Protein AF-A0A812YMG4-F1 (afdb_monomer_lite)

Radius of gyration: 31.67 Å; chains: 1; bounding box: 87×80×81 Å

Structure (mmCIF, N/CA/C/O backbone):
data_AF-A0A812YMG4-F1
#
_entry.id   AF-A0A812YMG4-F1
#
loop_
_atom_site.group_PDB
_atom_site.id
_atom_site.type_symbol
_atom_site.label_atom_id
_atom_site.label_alt_id
_atom_site.label_comp_id
_atom_site.label_asym_id
_atom_site.label_entity_id
_atom_site.label_seq_id
_atom_site.pdbx_PDB_ins_code
_atom_site.Cartn_x
_atom_site.Cartn_y
_atom_site.Cartn_z
_atom_site.occupancy
_atom_site.B_iso_or_equiv
_atom_site.auth_seq_id
_atom_site.auth_comp_id
_atom_site.auth_asym_id
_atom_site.auth_atom_id
_atom_site.pdbx_PDB_model_num
ATOM 1 N N . MET A 1 1 ? -17.539 -43.575 13.247 1.00 43.31 1 MET A N 1
ATOM 2 C CA . MET A 1 1 ? -16.954 -42.364 13.852 1.00 43.31 1 MET A CA 1
ATOM 3 C C . MET A 1 1 ? -16.572 -41.463 12.702 1.00 43.31 1 MET A C 1
ATOM 5 O O . MET A 1 1 ? -15.662 -41.821 11.966 1.00 43.31 1 MET A O 1
ATOM 9 N N . GLU A 1 2 ? -17.317 -40.384 12.473 1.00 32.97 2 GLU A N 1
ATOM 10 C CA . GLU A 1 2 ? -16.839 -39.338 11.567 1.00 32.97 2 GLU A CA 1
ATOM 11 C C . GLU A 1 2 ? -15.569 -38.725 12.171 1.00 32.97 2 GLU A C 1
ATOM 13 O O . GLU A 1 2 ? -15.522 -38.532 13.392 1.00 32.97 2 GLU A O 1
ATOM 18 N N . PRO A 1 3 ? -14.520 -38.470 11.374 1.00 40.66 3 PRO A N 1
ATOM 19 C CA . PRO A 1 3 ? -13.340 -37.787 11.872 1.00 40.66 3 PRO A CA 1
ATOM 20 C C . PRO A 1 3 ? -13.770 -36.413 12.392 1.00 40.66 3 PRO A C 1
ATOM 22 O O . PRO A 1 3 ? -14.358 -35.622 11.655 1.00 40.66 3 PRO A O 1
ATOM 25 N N . LEU A 1 4 ? -13.495 -36.149 13.672 1.00 36.66 4 LEU A N 1
ATOM 26 C CA . LEU A 1 4 ? -13.589 -34.818 14.263 1.00 36.66 4 LEU A CA 1
ATOM 27 C C . LEU A 1 4 ? -12.786 -33.872 13.366 1.00 36.66 4 LEU A C 1
ATOM 29 O O . LEU A 1 4 ? -11.556 -33.921 13.368 1.00 36.66 4 LEU A O 1
ATOM 33 N N . LYS A 1 5 ? -13.480 -33.057 12.559 1.00 42.69 5 LYS A N 1
ATOM 34 C CA . LYS A 1 5 ? -12.859 -31.946 11.836 1.00 42.69 5 LYS A CA 1
ATOM 35 C C . LYS A 1 5 ? -12.073 -31.158 12.878 1.00 42.69 5 LYS A C 1
ATOM 37 O O . LYS A 1 5 ? -12.662 -30.678 13.847 1.00 42.69 5 LYS A O 1
ATOM 42 N N . ALA A 1 6 ? -10.756 -31.072 12.698 1.00 49.81 6 ALA A N 1
ATOM 43 C CA . ALA A 1 6 ? -9.948 -30.133 13.459 1.00 49.81 6 ALA A CA 1
ATOM 44 C C . ALA A 1 6 ? -10.646 -28.761 13.392 1.00 49.81 6 ALA A C 1
ATOM 46 O O . ALA A 1 6 ? -11.217 -28.448 12.341 1.00 49.81 6 ALA A O 1
ATOM 47 N N . PRO A 1 7 ? -10.684 -27.986 14.489 1.00 59.44 7 PRO A N 1
ATOM 48 C CA . PRO A 1 7 ? -11.342 -26.687 14.507 1.00 59.44 7 PRO A CA 1
ATOM 49 C C . PRO A 1 7 ? -10.620 -25.756 13.529 1.00 59.44 7 PRO A C 1
ATOM 51 O O . PRO A 1 7 ? -9.631 -25.115 13.869 1.00 59.44 7 PRO A O 1
ATOM 54 N N . GLY A 1 8 ? -11.078 -25.764 12.280 1.00 73.38 8 GLY A N 1
ATOM 55 C CA . GLY A 1 8 ? -10.562 -24.922 11.219 1.00 73.38 8 GLY A CA 1
ATOM 56 C C . GLY A 1 8 ? -10.959 -23.476 11.465 1.00 73.38 8 GLY A C 1
ATOM 57 O O . GLY A 1 8 ? -11.984 -23.194 12.093 1.00 73.38 8 GLY A O 1
ATOM 58 N N . PHE A 1 9 ? -10.138 -22.568 10.953 1.00 83.31 9 PHE A N 1
ATOM 59 C CA . PHE A 1 9 ? -10.504 -21.167 10.831 1.00 83.31 9 PHE A CA 1
ATOM 60 C C . PHE A 1 9 ? -11.803 -21.065 10.012 1.00 83.31 9 PHE A C 1
ATOM 62 O O . PHE A 1 9 ? -11.942 -21.742 8.991 1.00 83.31 9 PHE A O 1
ATOM 69 N N . SER A 1 10 ? -12.781 -20.306 10.506 1.00 89.50 10 SER A N 1
ATOM 70 C CA . SER A 1 10 ? -14.144 -20.283 9.963 1.00 89.50 10 SER A CA 1
ATOM 71 C C . SER A 1 10 ? -14.532 -18.879 9.529 1.00 89.50 10 SER A C 1
ATOM 73 O O . SER A 1 10 ? -14.179 -17.904 10.188 1.00 89.50 10 SER A O 1
ATOM 75 N N . ASP A 1 11 ? -15.352 -18.787 8.486 1.00 89.38 11 ASP A N 1
ATOM 76 C CA . ASP A 1 11 ? -15.936 -17.526 8.016 1.00 89.38 11 ASP A CA 1
ATOM 77 C C . ASP A 1 11 ? -16.906 -16.895 9.044 1.00 89.38 11 ASP A C 1
ATOM 79 O O . ASP A 1 11 ? -17.278 -15.728 8.970 1.00 89.38 11 ASP A O 1
ATOM 83 N N . GLU A 1 12 ? -17.284 -17.667 10.067 1.00 94.56 12 GLU A N 1
ATOM 84 C CA . GLU A 1 12 ? -18.038 -17.205 11.239 1.00 94.56 12 GLU A CA 1
ATOM 85 C C . GLU A 1 12 ? -17.218 -16.314 12.185 1.00 94.56 12 GLU A C 1
ATOM 87 O O . GLU A 1 12 ? -17.774 -15.635 13.049 1.00 94.56 12 GLU A O 1
ATOM 92 N N . GLU A 1 13 ? -15.893 -16.307 12.052 1.00 96.00 13 GLU A N 1
ATOM 93 C CA . GLU A 1 13 ? -15.036 -15.384 12.786 1.00 96.00 13 GLU A CA 1
ATOM 94 C C . GLU A 1 13 ? -15.080 -13.993 12.175 1.00 96.00 13 GLU A C 1
ATOM 96 O O . GLU A 1 13 ? -15.196 -13.856 10.964 1.00 96.00 13 GLU A O 1
ATOM 101 N N . SER A 1 14 ? -14.961 -12.944 12.989 1.00 97.81 14 SER A N 1
ATOM 102 C CA . SER A 1 14 ? -14.997 -11.570 12.488 1.00 97.81 14 SER A CA 1
ATOM 103 C C . SER A 1 14 ? -13.631 -11.126 11.976 1.00 97.81 14 SER A C 1
ATOM 105 O O . SER A 1 14 ? -12.792 -10.704 12.769 1.00 97.81 14 SER A O 1
ATOM 107 N N . PHE A 1 15 ? -13.415 -11.170 10.661 1.00 97.94 15 PHE A N 1
ATOM 108 C CA . PHE A 1 15 ? -12.199 -10.670 10.029 1.00 97.94 15 PHE A CA 1
ATOM 109 C C . PHE A 1 15 ? -12.475 -9.897 8.738 1.00 97.94 15 PHE A C 1
ATOM 111 O O . PHE A 1 15 ? -13.497 -10.079 8.078 1.00 97.94 15 PHE A O 1
ATOM 118 N N . VAL A 1 16 ? -11.517 -9.050 8.373 1.00 98.06 16 VAL A N 1
ATOM 119 C CA . VAL A 1 16 ? -11.457 -8.380 7.071 1.00 98.06 16 VAL A CA 1
ATOM 120 C C . VAL A 1 16 ? -10.121 -8.654 6.398 1.00 98.06 16 VAL A C 1
ATOM 122 O O . VAL A 1 16 ? -9.099 -8.821 7.071 1.00 98.06 16 VAL A O 1
ATOM 125 N N . LEU A 1 17 ? -10.143 -8.688 5.069 1.00 97.75 17 LEU A N 1
ATOM 126 C CA . LEU A 1 17 ? -8.958 -8.696 4.222 1.00 97.75 17 LEU A CA 1
ATOM 127 C C . LEU A 1 17 ? -8.901 -7.369 3.477 1.00 97.75 17 LEU A C 1
ATOM 129 O O . LEU A 1 17 ? -9.859 -7.011 2.790 1.00 97.75 17 LEU A O 1
ATOM 133 N N . CYS A 1 18 ? -7.794 -6.654 3.619 1.00 97.19 18 CYS A N 1
ATOM 134 C CA . CYS A 1 18 ? -7.577 -5.356 2.995 1.00 97.19 18 CYS A CA 1
ATOM 135 C C . CYS A 1 18 ? -6.413 -5.414 2.009 1.00 97.19 18 CYS A C 1
ATOM 137 O O . CYS A 1 18 ? -5.458 -6.168 2.214 1.00 97.19 18 CYS A O 1
ATOM 139 N N . ASP A 1 19 ? -6.462 -4.583 0.974 1.00 95.12 19 ASP A N 1
ATOM 140 C CA . ASP A 1 19 ? -5.326 -4.403 0.074 1.00 95.12 19 ASP A CA 1
ATOM 141 C C . ASP A 1 19 ? -4.184 -3.683 0.804 1.00 95.12 19 ASP A C 1
ATOM 143 O O . ASP A 1 19 ? -4.359 -2.562 1.280 1.00 95.12 19 ASP A O 1
ATOM 147 N N . ALA A 1 20 ? -3.018 -4.325 0.917 1.00 94.38 20 ALA A N 1
ATOM 148 C CA . ALA A 1 20 ? -1.866 -3.725 1.590 1.00 94.38 20 ALA A CA 1
ATOM 149 C C . ALA A 1 20 ? -1.106 -2.737 0.696 1.00 94.38 20 ALA A C 1
ATOM 151 O O . ALA A 1 20 ? -0.298 -1.970 1.213 1.00 94.38 20 ALA A O 1
ATOM 152 N N . ALA A 1 21 ? -1.320 -2.788 -0.623 1.00 88.56 21 ALA A N 1
ATOM 153 C CA . ALA A 1 21 ? -0.631 -1.935 -1.588 1.00 88.56 21 ALA A CA 1
ATOM 154 C C . ALA A 1 21 ? -1.339 -0.589 -1.804 1.00 88.56 21 ALA A C 1
ATOM 156 O O . ALA A 1 21 ? -0.729 0.351 -2.304 1.00 88.56 21 ALA A O 1
ATOM 157 N N . THR A 1 22 ? -2.610 -0.481 -1.414 1.00 87.50 22 THR A N 1
ATOM 158 C CA . THR A 1 22 ? -3.416 0.721 -1.632 1.00 87.50 22 THR A CA 1
ATOM 159 C C . THR A 1 22 ? -3.525 1.554 -0.354 1.00 87.50 22 THR A C 1
ATOM 161 O O . THR A 1 22 ? -3.836 1.048 0.730 1.00 87.50 22 THR A O 1
ATOM 164 N N . LYS A 1 23 ? -3.296 2.868 -0.482 1.00 88.12 23 LYS A N 1
ATOM 165 C CA . LYS A 1 23 ? -3.401 3.827 0.626 1.00 88.12 23 LYS A CA 1
ATOM 166 C C . LYS A 1 23 ? -4.778 3.735 1.290 1.00 88.12 23 LYS A C 1
ATOM 168 O O . LYS A 1 23 ? -5.809 3.748 0.627 1.00 88.12 23 LYS A O 1
ATOM 173 N N . GLY A 1 24 ? -4.790 3.671 2.620 1.00 89.31 24 GLY A N 1
ATOM 174 C CA . GLY A 1 24 ? -6.024 3.572 3.407 1.00 89.31 24 GLY A CA 1
ATOM 175 C C . GLY A 1 24 ? -6.557 2.147 3.593 1.00 89.31 24 GLY A C 1
ATOM 176 O O . GLY A 1 24 ? -7.556 1.984 4.301 1.00 89.31 24 GLY A O 1
ATOM 177 N N . PHE A 1 25 ? -5.872 1.143 3.029 1.00 94.44 25 PHE A N 1
ATOM 178 C CA . PHE A 1 25 ? -6.142 -0.286 3.205 1.00 94.44 25 PHE A CA 1
ATOM 179 C C . PHE A 1 25 ? -7.610 -0.652 2.918 1.00 94.44 25 PHE A C 1
ATOM 181 O O . PHE A 1 25 ? -8.317 -1.116 3.825 1.00 94.44 25 PHE A O 1
ATOM 188 N N . PRO A 1 26 ? -8.104 -0.410 1.687 1.00 95.50 26 PRO A N 1
ATOM 189 C CA . PRO A 1 26 ? -9.497 -0.668 1.344 1.00 95.50 26 PRO A CA 1
ATOM 190 C C . PRO A 1 26 ? -9.846 -2.142 1.562 1.00 95.50 26 PRO A C 1
ATOM 192 O O . PRO A 1 26 ? -9.053 -3.043 1.266 1.00 95.50 26 PRO A O 1
ATOM 195 N N . ILE A 1 27 ? -11.038 -2.390 2.106 1.00 96.88 27 ILE A N 1
ATOM 196 C CA . ILE A 1 27 ? -11.524 -3.745 2.373 1.00 96.88 27 ILE A CA 1
ATOM 197 C C . ILE A 1 27 ? -11.847 -4.437 1.044 1.00 96.88 27 ILE A C 1
ATOM 199 O O . ILE A 1 27 ? -12.693 -3.991 0.271 1.00 96.88 27 ILE A O 1
ATOM 203 N N . LEU A 1 28 ? -11.214 -5.583 0.815 1.00 96.06 28 LEU A N 1
ATOM 204 C CA . LEU A 1 28 ? -11.480 -6.470 -0.317 1.00 96.06 28 LEU A CA 1
ATOM 205 C C . LEU A 1 28 ? -12.504 -7.550 0.045 1.00 96.06 28 LEU A C 1
ATOM 207 O O . LEU A 1 28 ? -13.292 -7.974 -0.800 1.00 96.06 28 LEU A O 1
ATOM 211 N N . HIS A 1 29 ? -12.499 -7.990 1.305 1.00 97.31 29 HIS A N 1
ATOM 212 C CA . HIS A 1 29 ? -13.400 -9.014 1.820 1.00 97.31 29 HIS A CA 1
ATOM 213 C C . HIS A 1 29 ? -13.721 -8.787 3.301 1.00 97.31 29 HIS A C 1
ATOM 215 O O . HIS A 1 29 ? -12.823 -8.497 4.091 1.00 97.31 29 HIS A O 1
ATOM 221 N N . ALA A 1 30 ? -14.985 -8.966 3.674 1.00 97.69 30 ALA A N 1
ATOM 222 C CA . ALA A 1 30 ? -15.487 -8.947 5.039 1.00 97.69 30 ALA A CA 1
ATOM 223 C C . ALA A 1 30 ? -16.211 -10.269 5.330 1.00 97.69 30 ALA A C 1
ATOM 225 O O . ALA A 1 30 ? -17.225 -10.595 4.707 1.00 97.69 30 ALA A O 1
ATOM 226 N N . SER A 1 31 ? -15.699 -11.021 6.300 1.00 97.75 31 SER A N 1
ATOM 227 C CA . SER A 1 31 ? -16.247 -12.330 6.649 1.00 97.75 31 SER A CA 1
ATOM 228 C C . SER A 1 31 ? -17.694 -12.247 7.139 1.00 97.75 31 SER A C 1
ATOM 230 O O . SER A 1 31 ? -18.163 -11.195 7.594 1.00 97.75 31 SER A O 1
ATOM 232 N N . LEU A 1 32 ? -18.408 -13.373 7.142 1.00 97.56 32 LEU A N 1
ATOM 233 C CA . LEU A 1 32 ? -19.757 -13.429 7.721 1.00 97.56 32 LEU A CA 1
ATOM 234 C C . LEU A 1 32 ? -19.764 -13.034 9.203 1.00 97.56 32 LEU A C 1
ATOM 236 O O . LEU A 1 32 ? -20.692 -12.364 9.662 1.00 97.56 32 LEU A O 1
ATOM 240 N N . GLY A 1 33 ? -18.728 -13.409 9.955 1.00 98.06 33 GLY A N 1
ATOM 241 C CA . GLY A 1 33 ? -18.558 -12.982 11.340 1.00 98.06 33 GLY A CA 1
ATOM 242 C C . GLY A 1 33 ? -18.432 -11.464 11.481 1.00 98.06 33 GLY A C 1
ATOM 243 O O . GLY A 1 33 ? -19.020 -10.891 12.400 1.00 98.06 33 GLY A O 1
ATOM 244 N N . PHE A 1 34 ? -17.728 -10.799 10.558 1.00 98.25 34 PHE A N 1
ATOM 245 C CA . PHE A 1 34 ? -17.587 -9.342 10.561 1.00 98.25 34 PHE A CA 1
ATOM 246 C C . PHE A 1 34 ? -18.927 -8.681 10.255 1.00 98.25 34 PHE A C 1
ATOM 248 O O . PHE A 1 34 ? -19.371 -7.803 10.994 1.00 98.25 34 PHE A O 1
ATOM 255 N N . GLN A 1 35 ? -19.625 -9.162 9.228 1.00 98.06 35 GLN A N 1
ATOM 256 C CA . GLN A 1 35 ? -20.946 -8.656 8.862 1.00 98.06 35 GLN A CA 1
ATOM 257 C C . GLN A 1 35 ? -21.948 -8.809 10.016 1.00 98.06 35 GLN A C 1
ATOM 259 O O . GLN A 1 35 ? -22.690 -7.881 10.320 1.00 98.06 35 GLN A O 1
ATOM 264 N N . LYS A 1 36 ? -21.930 -9.938 10.738 1.00 98.19 36 LYS A N 1
ATOM 265 C CA . LYS A 1 36 ? -22.765 -10.145 11.937 1.00 98.19 36 LYS A CA 1
ATOM 266 C C . LYS A 1 36 ? -22.356 -9.244 13.102 1.00 98.19 36 LYS A C 1
ATOM 268 O O . LYS A 1 36 ? -23.221 -8.756 13.830 1.00 98.19 36 LYS A O 1
ATOM 273 N N . LEU A 1 37 ? -21.055 -9.039 13.310 1.00 97.81 37 LEU A N 1
ATOM 274 C CA . LEU A 1 37 ? -20.550 -8.198 14.391 1.00 97.81 37 LEU A CA 1
ATOM 275 C C . LEU A 1 37 ? -20.899 -6.724 14.154 1.00 97.81 37 LEU A C 1
ATOM 277 O O . LEU A 1 37 ? -21.402 -6.056 15.053 1.00 97.81 37 LEU A O 1
ATOM 281 N N . TYR A 1 38 ? -20.678 -6.210 12.953 1.00 97.62 38 TYR A N 1
ATOM 282 C CA . TYR A 1 38 ? -20.870 -4.791 12.676 1.00 97.62 38 TYR A CA 1
ATOM 283 C C . TYR A 1 38 ? -22.242 -4.450 12.113 1.00 97.62 38 TYR A C 1
ATOM 285 O O . TYR A 1 38 ? -22.699 -3.329 12.301 1.00 97.62 38 TYR A O 1
ATOM 293 N N . GLY A 1 39 ? -22.918 -5.394 11.467 1.00 97.75 39 GLY A N 1
ATOM 294 C CA . GLY A 1 39 ? -24.199 -5.172 10.803 1.00 97.75 39 GLY A CA 1
ATOM 295 C C . GLY A 1 39 ? -24.089 -4.453 9.456 1.00 97.75 39 GLY A C 1
ATOM 296 O O . GLY A 1 39 ? -25.092 -3.895 9.020 1.00 97.75 39 GLY A O 1
ATOM 297 N N . PHE A 1 40 ? -22.905 -4.428 8.835 1.00 97.44 40 PHE A N 1
ATOM 298 C CA . PHE A 1 40 ? -22.707 -3.984 7.448 1.00 97.44 40 PHE A CA 1
ATOM 299 C C . PHE A 1 40 ? -22.661 -5.199 6.523 1.00 97.44 40 PHE A C 1
ATOM 301 O O . PHE A 1 40 ? -22.135 -6.246 6.902 1.00 97.44 40 PHE A O 1
ATOM 308 N N . SER A 1 41 ? -23.206 -5.057 5.321 1.00 97.56 41 SER A N 1
ATOM 309 C CA . SER A 1 41 ? -23.091 -6.047 4.248 1.00 97.56 41 SER A CA 1
ATOM 310 C C . SER A 1 41 ? -21.693 -6.050 3.622 1.00 97.56 41 SER A C 1
ATOM 312 O O . SER A 1 41 ? -20.941 -5.079 3.729 1.00 97.56 41 SER A O 1
ATOM 314 N N . GLN A 1 42 ? -21.345 -7.137 2.926 1.00 95.94 42 GLN A N 1
ATOM 315 C CA . GLN A 1 42 ? -20.107 -7.223 2.144 1.00 95.94 42 GLN A CA 1
ATOM 316 C C . GLN A 1 42 ? -19.990 -6.067 1.137 1.00 95.94 42 GLN A C 1
ATOM 318 O O . GLN A 1 42 ? -18.901 -5.528 0.947 1.00 95.94 42 GLN A O 1
ATOM 323 N N . GLU A 1 43 ? -21.097 -5.684 0.500 1.00 95.69 43 GLU A N 1
ATOM 324 C CA . GLU A 1 43 ? -21.158 -4.618 -0.499 1.00 95.69 43 GLU A CA 1
ATOM 325 C C . GLU A 1 43 ? -20.895 -3.237 0.108 1.00 95.69 43 GLU A C 1
ATOM 327 O O . GLU A 1 43 ? -20.206 -2.430 -0.507 1.00 95.69 43 GLU A O 1
ATOM 332 N N . GLU A 1 44 ? -21.401 -2.971 1.315 1.00 96.12 44 GLU A N 1
ATOM 333 C CA . GLU A 1 44 ? -21.128 -1.725 2.046 1.00 96.12 44 GLU A CA 1
ATOM 334 C C . GLU A 1 44 ? -19.684 -1.652 2.551 1.00 96.12 44 GLU A C 1
ATOM 336 O O . GLU A 1 44 ? -19.126 -0.564 2.680 1.00 96.12 44 GLU A O 1
ATOM 341 N N . CYS A 1 45 ? -19.075 -2.800 2.857 1.00 96.75 45 CYS A N 1
ATOM 342 C CA . CYS A 1 45 ? -17.683 -2.856 3.285 1.00 96.75 45 CYS A CA 1
ATOM 343 C C . CYS A 1 45 ? -16.702 -2.720 2.121 1.00 96.75 45 CYS A C 1
ATOM 345 O O . CYS A 1 45 ? -15.625 -2.161 2.312 1.00 96.75 45 CYS A O 1
ATOM 347 N N . PHE A 1 46 ? -17.043 -3.247 0.944 1.00 94.94 46 PHE A N 1
ATOM 348 C CA . PHE A 1 46 ? -16.135 -3.309 -0.195 1.00 94.94 46 PHE A CA 1
ATOM 349 C C . PHE A 1 46 ? -15.597 -1.918 -0.569 1.00 94.94 46 PHE A C 1
ATOM 351 O O . PHE A 1 46 ? -16.357 -0.958 -0.672 1.00 94.94 46 PHE A O 1
ATOM 358 N N . ASP A 1 47 ? -14.279 -1.826 -0.764 1.00 92.44 47 ASP A N 1
ATOM 359 C CA . ASP A 1 47 ? -13.537 -0.605 -1.124 1.00 92.44 47 ASP A CA 1
ATOM 360 C C . ASP A 1 47 ? -13.567 0.524 -0.073 1.00 92.44 47 ASP A C 1
ATOM 362 O O . ASP A 1 47 ? -12.991 1.594 -0.251 1.00 92.44 47 ASP A O 1
ATOM 366 N N . SER A 1 48 ? -14.196 0.285 1.079 1.00 94.62 48 SER A N 1
ATOM 367 C CA . SER A 1 48 ? -14.187 1.230 2.190 1.00 94.62 48 SER A CA 1
ATOM 368 C C . SER A 1 48 ? -12.969 1.013 3.085 1.00 94.62 48 SER A C 1
ATOM 370 O O . SER A 1 48 ? -12.541 -0.117 3.327 1.00 94.62 48 SER A O 1
ATOM 372 N N . SER A 1 49 ? -12.437 2.096 3.656 1.00 94.25 49 SER A N 1
ATOM 373 C CA . SER A 1 49 ? -11.465 1.988 4.748 1.00 94.25 49 SER A CA 1
ATOM 374 C C . SER A 1 49 ? -12.173 1.562 6.036 1.00 94.25 49 SER A C 1
ATOM 376 O O . SER A 1 49 ? -13.151 2.189 6.456 1.00 94.25 49 SER A O 1
ATOM 378 N N . CYS A 1 50 ? -11.659 0.524 6.706 1.00 92.50 50 CYS A N 1
ATOM 379 C CA . CYS A 1 50 ? -12.246 0.017 7.950 1.00 92.50 50 CYS A CA 1
ATOM 380 C C . CYS A 1 50 ? -12.344 1.118 9.025 1.00 92.50 50 CYS A C 1
ATOM 382 O O . CYS A 1 50 ? -13.363 1.228 9.708 1.00 92.50 50 CYS A O 1
ATOM 384 N N . GLY A 1 51 ? -11.321 1.974 9.145 1.00 90.75 51 GLY A N 1
ATOM 385 C CA . GLY A 1 51 ? -11.309 3.085 10.104 1.00 90.75 51 GLY A CA 1
ATOM 386 C C . GLY A 1 51 ? -12.410 4.117 9.841 1.00 90.75 51 GLY A C 1
ATOM 387 O O . GLY A 1 51 ? -13.084 4.547 10.777 1.00 90.75 51 GLY A O 1
ATOM 388 N N . ALA A 1 52 ? -12.655 4.441 8.569 1.00 91.31 52 ALA A N 1
ATOM 389 C CA . ALA A 1 52 ? -13.714 5.364 8.162 1.00 91.31 52 ALA A CA 1
ATOM 390 C C . ALA A 1 52 ? -15.121 4.789 8.392 1.00 91.31 52 ALA A C 1
ATOM 392 O O . ALA A 1 52 ? -16.042 5.528 8.744 1.00 91.31 52 ALA A O 1
ATOM 393 N N . LEU A 1 53 ? -15.289 3.475 8.213 1.00 92.12 53 LEU A N 1
ATOM 394 C CA . LEU A 1 53 ? -16.579 2.803 8.350 1.00 92.12 53 LEU A CA 1
ATOM 395 C C . LEU A 1 53 ? -16.992 2.643 9.824 1.00 92.12 53 LEU A C 1
ATOM 397 O O . LEU A 1 53 ? -18.096 3.046 10.218 1.00 92.12 53 LEU A O 1
ATOM 401 N N . VAL A 1 54 ? -16.102 2.061 10.637 1.00 94.00 54 VAL A N 1
ATOM 402 C CA . VAL A 1 54 ? -16.437 1.585 11.993 1.00 94.00 54 VAL A CA 1
ATOM 403 C C . VAL A 1 54 ? -15.678 2.287 13.118 1.00 94.00 54 VAL A C 1
ATOM 405 O O . VAL A 1 54 ? -16.091 2.160 14.268 1.00 94.00 54 VAL A O 1
ATOM 408 N N . GLY A 1 55 ? -14.584 2.990 12.813 1.00 93.81 55 GLY A N 1
ATOM 409 C CA . GLY A 1 55 ? -13.671 3.574 13.798 1.00 93.81 55 GLY A CA 1
ATOM 410 C C . GLY A 1 55 ? -13.998 5.017 14.194 1.00 93.81 55 GLY A C 1
ATOM 411 O O . GLY A 1 55 ? -15.124 5.494 14.037 1.00 93.81 55 GLY A O 1
ATOM 412 N N . ALA A 1 56 ? -12.982 5.714 14.715 1.00 92.50 56 ALA A N 1
ATOM 413 C CA . ALA A 1 56 ? -13.088 7.079 15.235 1.00 92.50 56 ALA A CA 1
ATOM 414 C C . ALA A 1 56 ? -13.694 8.056 14.218 1.00 92.50 56 ALA A C 1
ATOM 416 O O . ALA A 1 56 ? -14.613 8.793 14.559 1.00 92.50 56 ALA A O 1
ATOM 417 N N . ASP A 1 57 ? -13.247 8.008 12.963 1.00 90.31 57 ASP A N 1
ATOM 418 C CA . ASP A 1 57 ? -13.741 8.879 11.894 1.00 90.31 57 ASP A CA 1
ATOM 419 C C . ASP A 1 57 ? -15.242 8.714 11.655 1.00 90.31 57 ASP A C 1
ATOM 421 O O . ASP A 1 57 ? -15.969 9.701 11.526 1.00 90.31 57 ASP A O 1
ATOM 425 N N . GLY A 1 58 ? -15.717 7.467 11.618 1.00 89.94 58 GLY A N 1
ATOM 426 C CA . GLY A 1 58 ? -17.136 7.161 11.458 1.00 89.94 58 GLY A CA 1
ATOM 427 C C . GLY A 1 58 ? -17.961 7.587 12.673 1.00 89.94 58 GLY A C 1
ATOM 428 O O . GLY A 1 58 ? -19.079 8.073 12.517 1.00 89.94 58 GLY A O 1
ATOM 429 N N . ILE A 1 59 ? -17.405 7.445 13.880 1.00 93.75 59 ILE A N 1
ATOM 430 C CA . ILE A 1 59 ? -18.059 7.846 15.132 1.00 93.75 59 ILE A CA 1
ATOM 431 C C . ILE A 1 59 ? -18.151 9.369 15.240 1.00 93.75 59 ILE A C 1
ATOM 433 O O . ILE A 1 59 ? -19.221 9.890 15.527 1.00 93.75 59 ILE A O 1
ATOM 437 N N . LEU A 1 60 ? -17.057 10.091 14.997 1.00 91.81 60 LEU A N 1
ATOM 438 C CA . LEU A 1 60 ? -16.986 11.546 15.158 1.00 91.81 60 LEU A CA 1
ATOM 439 C C . LEU A 1 60 ? -17.831 12.301 14.122 1.00 91.81 60 LEU A C 1
ATOM 441 O O . LEU A 1 60 ? -18.274 13.416 14.395 1.00 91.81 60 LEU A O 1
ATOM 445 N N . LYS A 1 61 ? -18.089 11.693 12.957 1.00 90.25 61 LYS A N 1
ATOM 446 C CA . LYS A 1 61 ? -18.994 12.232 11.927 1.00 90.25 61 LYS A CA 1
ATOM 447 C C . LYS A 1 61 ? -20.475 11.969 12.215 1.00 90.25 61 LYS A C 1
ATOM 449 O O . LYS A 1 61 ? -21.322 12.576 11.565 1.00 90.25 61 LYS A O 1
ATOM 454 N N . ASP A 1 62 ? -20.796 11.088 13.160 1.00 89.62 62 ASP A N 1
ATOM 455 C CA . ASP A 1 62 ? -22.162 10.711 13.519 1.00 89.62 62 ASP A CA 1
ATOM 456 C C . ASP A 1 62 ? -22.564 11.356 14.862 1.00 89.62 62 ASP A C 1
ATOM 458 O O . ASP A 1 62 ? -22.146 10.891 15.928 1.00 89.62 62 ASP A O 1
ATOM 462 N N . PRO A 1 63 ? -23.413 12.405 14.861 1.00 89.31 63 PRO A N 1
ATOM 463 C CA . PRO A 1 63 ? -23.812 13.101 16.085 1.00 89.31 63 PRO A CA 1
ATOM 464 C C . PRO A 1 63 ? -24.461 12.190 17.136 1.00 89.31 63 PRO A C 1
ATOM 466 O O . PRO A 1 63 ? -24.341 12.448 18.338 1.00 89.31 63 PRO A O 1
ATOM 469 N N . LEU A 1 64 ? -25.145 11.121 16.710 1.00 90.19 64 LEU A N 1
ATOM 470 C CA . LEU A 1 64 ? -25.770 10.168 17.626 1.00 90.19 64 LEU A CA 1
ATOM 471 C C . LEU A 1 64 ? -24.715 9.291 18.299 1.00 90.19 64 LEU A C 1
ATOM 473 O O . LEU A 1 64 ? -24.790 9.074 19.511 1.00 90.19 64 LEU A O 1
ATOM 477 N N . ALA A 1 65 ? -23.710 8.844 17.543 1.00 90.88 65 ALA A N 1
ATOM 478 C CA . ALA A 1 65 ? -22.588 8.079 18.077 1.00 90.88 65 ALA A CA 1
ATOM 479 C C . ALA A 1 65 ? -21.731 8.928 19.033 1.00 90.88 65 ALA A C 1
ATOM 481 O O . ALA A 1 65 ? -21.388 8.461 20.120 1.00 90.88 65 ALA A O 1
ATOM 482 N N . VAL A 1 66 ? -21.470 10.197 18.693 1.00 90.81 66 VAL A N 1
ATOM 483 C CA . VAL A 1 66 ? -20.804 11.158 19.593 1.00 90.81 66 VAL A CA 1
ATOM 484 C C . VAL A 1 66 ? -21.592 11.317 20.891 1.00 90.81 66 VAL A C 1
ATOM 486 O O . VAL A 1 66 ? -21.043 11.104 21.970 1.00 90.81 66 VAL A O 1
ATOM 489 N N . THR A 1 67 ? -22.898 11.588 20.805 1.00 91.00 67 THR A N 1
ATOM 490 C CA . THR A 1 67 ? -23.762 11.734 21.990 1.00 91.00 67 THR A CA 1
ATOM 491 C C . THR A 1 67 ? -23.753 10.464 22.852 1.00 91.00 67 THR A C 1
ATOM 493 O O . THR A 1 67 ? -23.751 10.531 24.084 1.00 91.00 67 THR A O 1
ATOM 496 N N . ALA A 1 68 ? -23.747 9.282 22.227 1.00 89.94 68 ALA A N 1
ATOM 497 C CA . ALA A 1 68 ? -23.657 8.012 22.939 1.00 89.94 68 ALA A CA 1
ATOM 498 C C . ALA A 1 68 ? -22.311 7.855 23.665 1.00 89.94 68 ALA A C 1
ATOM 500 O O . ALA A 1 68 ? -22.298 7.443 24.826 1.00 89.94 68 ALA A O 1
ATOM 501 N N . ALA A 1 69 ? -21.196 8.222 23.028 1.00 90.81 69 ALA A N 1
ATOM 502 C CA . ALA A 1 69 ? -19.867 8.181 23.633 1.00 90.81 69 ALA A CA 1
ATOM 503 C C . ALA A 1 69 ? -19.727 9.168 24.806 1.00 90.81 69 ALA A C 1
ATOM 505 O O . ALA A 1 69 ? -19.216 8.805 25.867 1.00 90.81 69 ALA A O 1
ATOM 506 N N . GLU A 1 70 ? -20.242 10.391 24.664 1.00 90.19 70 GLU A N 1
ATOM 507 C CA . GLU A 1 70 ? -20.231 11.406 25.725 1.00 90.19 70 GLU A CA 1
ATOM 508 C C . GLU A 1 70 ? -20.983 10.936 26.974 1.00 90.19 70 GLU A C 1
ATOM 510 O O . GLU A 1 70 ? -20.481 11.064 28.096 1.00 90.19 70 GLU A O 1
ATOM 515 N N . ARG A 1 71 ? -22.154 10.309 26.789 1.00 90.69 71 ARG A N 1
ATOM 516 C CA . ARG A 1 71 ? -22.932 9.719 27.891 1.00 90.69 71 ARG A CA 1
ATOM 517 C C . ARG A 1 71 ? -22.166 8.625 28.635 1.00 90.69 71 ARG A C 1
ATOM 519 O O . ARG A 1 71 ? -22.367 8.475 29.837 1.00 90.69 71 ARG A O 1
ATOM 526 N N . GLN A 1 72 ? -21.303 7.871 27.951 1.00 88.12 72 GLN A N 1
ATOM 527 C CA . GLN A 1 72 ? -20.498 6.817 28.577 1.00 88.12 72 GLN A CA 1
ATOM 528 C C . GLN A 1 72 ? -19.399 7.399 29.474 1.00 88.12 72 GLN A C 1
ATOM 530 O O . GLN A 1 72 ? -19.204 6.919 30.590 1.00 88.12 72 GLN A O 1
ATOM 535 N N . ILE A 1 73 ? -18.683 8.433 29.021 1.00 87.38 73 ILE A N 1
ATOM 536 C CA . ILE A 1 73 ? -17.575 9.020 29.794 1.00 87.38 73 ILE A CA 1
ATOM 537 C C . ILE A 1 73 ? -18.097 9.946 30.904 1.00 87.38 73 ILE A C 1
ATOM 539 O O . ILE A 1 73 ? -17.528 9.974 31.998 1.00 87.38 73 ILE A O 1
ATOM 543 N N . GLY A 1 74 ? -19.186 10.680 30.649 1.00 85.94 74 GLY A N 1
ATOM 544 C CA . GLY A 1 74 ? -19.652 11.763 31.518 1.00 85.94 74 GLY A CA 1
ATOM 545 C C . GLY A 1 74 ? -18.770 13.014 31.425 1.00 85.94 74 GLY A C 1
ATOM 546 O O . GLY A 1 74 ? -18.643 13.749 32.402 1.00 85.94 74 GLY A O 1
ATOM 547 N N . SER A 1 75 ? -18.107 13.231 30.285 1.00 74.38 75 SER A N 1
ATOM 548 C CA . SER A 1 75 ? -17.232 14.383 30.030 1.00 74.38 75 SER A CA 1
ATOM 549 C C . SER A 1 75 ? -17.658 15.144 28.770 1.00 74.38 75 SER A C 1
ATOM 551 O O . SER A 1 75 ? -18.287 14.546 27.898 1.00 74.38 75 SER A O 1
ATOM 553 N N . PRO A 1 76 ? -17.318 16.443 28.658 1.00 77.50 76 PRO A N 1
ATOM 554 C CA . PRO A 1 76 ? -17.584 17.232 27.457 1.00 77.50 76 PRO A CA 1
ATOM 555 C C . PRO A 1 76 ? -16.861 16.682 26.218 1.00 77.50 76 PRO A C 1
ATOM 557 O O . PRO A 1 76 ? -15.798 16.068 26.342 1.00 77.50 76 PRO A O 1
ATOM 560 N N . GLN A 1 77 ? -17.383 17.011 25.032 1.00 77.00 77 GLN A N 1
ATOM 561 C CA . GLN A 1 77 ? -16.866 16.649 23.703 1.00 77.00 77 GLN A CA 1
ATOM 562 C C . GLN A 1 77 ? -15.338 16.753 23.549 1.00 77.00 77 GLN A C 1
ATOM 564 O O . GLN A 1 77 ? -14.715 15.906 22.911 1.00 77.00 77 GLN A O 1
ATOM 569 N N . ALA A 1 78 ? -14.716 17.765 24.167 1.00 77.25 78 ALA A N 1
ATOM 570 C CA . ALA A 1 78 ? -13.271 17.984 24.107 1.00 77.25 78 ALA A CA 1
ATOM 571 C C . ALA A 1 78 ? -12.457 16.795 24.651 1.00 77.25 78 ALA A C 1
ATOM 573 O O . ALA A 1 78 ? -11.440 16.435 24.071 1.00 77.25 78 ALA A O 1
ATOM 574 N N . GLY A 1 79 ? -12.918 16.144 25.726 1.00 87.88 79 GLY A N 1
ATOM 575 C CA . GLY A 1 79 ? -12.240 14.962 26.265 1.00 87.88 79 GLY A CA 1
ATOM 576 C C . GLY A 1 79 ? -12.349 13.759 25.329 1.00 87.88 79 GLY A C 1
ATOM 577 O O . GLY A 1 79 ? -11.393 13.007 25.170 1.00 87.88 79 GLY A O 1
ATOM 578 N N . LEU A 1 80 ? -13.495 13.608 24.660 1.00 91.06 80 LEU A N 1
ATOM 579 C CA . LEU A 1 80 ? -13.736 12.509 23.731 1.00 91.06 80 LEU A CA 1
ATOM 580 C C . LEU A 1 80 ? -12.824 12.591 22.500 1.00 91.06 80 LEU A C 1
ATOM 582 O O . LEU A 1 80 ? -12.227 11.584 22.123 1.00 91.06 80 LEU A O 1
ATOM 586 N N . ALA A 1 81 ? -12.685 13.783 21.911 1.00 91.88 81 ALA A N 1
ATOM 587 C CA . ALA A 1 81 ? -11.798 14.010 20.770 1.00 91.88 81 ALA A CA 1
ATOM 588 C C . ALA A 1 81 ? -10.338 13.675 21.113 1.00 91.88 81 ALA A C 1
ATOM 590 O O . ALA A 1 81 ? -9.688 12.953 20.363 1.00 91.88 81 ALA A O 1
ATOM 591 N N . THR A 1 82 ? -9.855 14.109 22.284 1.00 93.25 82 THR A N 1
ATOM 592 C CA . THR A 1 82 ? -8.514 13.754 22.777 1.00 93.25 82 THR A CA 1
ATOM 593 C C . THR A 1 82 ? -8.349 12.244 22.941 1.00 93.25 82 THR A C 1
ATOM 595 O O . THR A 1 82 ? -7.334 11.690 22.531 1.00 93.25 82 THR A O 1
ATOM 598 N N . GLY A 1 83 ? -9.348 11.558 23.504 1.00 95.31 83 GLY A N 1
ATOM 599 C CA . GLY A 1 83 ? -9.314 10.101 23.644 1.00 95.31 83 GLY A CA 1
ATOM 600 C C . GLY A 1 83 ? -9.231 9.386 22.293 1.00 95.31 83 GLY A C 1
ATOM 601 O O . GLY A 1 83 ? -8.407 8.492 22.124 1.00 95.31 83 GLY A O 1
ATOM 602 N N . PHE A 1 84 ? -10.037 9.793 21.309 1.00 96.06 84 PHE A N 1
ATOM 603 C CA . PHE A 1 84 ? -9.965 9.222 19.961 1.00 96.06 84 PHE A CA 1
ATOM 604 C C . PHE A 1 84 ? -8.644 9.518 19.252 1.00 96.06 84 PHE A C 1
ATOM 606 O O . PHE A 1 84 ? -8.135 8.621 18.587 1.00 96.06 84 PHE A O 1
ATOM 613 N N . ALA A 1 85 ? -8.072 10.711 19.431 1.00 95.50 85 ALA A N 1
ATOM 614 C CA . ALA A 1 85 ? -6.760 11.049 18.883 1.00 95.50 85 ALA A CA 1
ATOM 615 C C . ALA A 1 85 ? -5.666 10.117 19.430 1.00 95.50 85 ALA A C 1
ATOM 617 O O . ALA A 1 85 ? -4.959 9.494 18.650 1.00 95.50 85 ALA A O 1
ATOM 618 N N . VAL A 1 86 ? -5.614 9.900 20.751 1.00 97.31 86 VAL A N 1
ATOM 619 C CA . VAL A 1 86 ? -4.659 8.954 21.365 1.00 97.31 86 VAL A CA 1
ATOM 620 C C . VAL A 1 86 ? -4.836 7.532 20.820 1.00 97.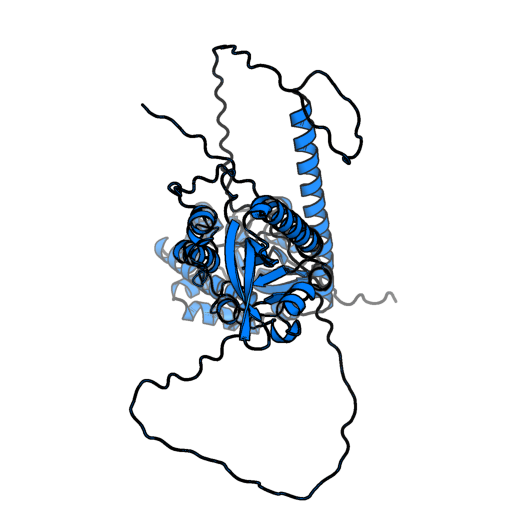31 86 VAL A C 1
ATOM 622 O O . VAL A 1 86 ? -3.857 6.848 20.532 1.00 97.31 86 VAL A O 1
ATOM 625 N N . MET A 1 87 ? -6.080 7.063 20.666 1.00 97.56 87 MET A N 1
ATOM 626 C CA . MET A 1 87 ? -6.338 5.734 20.096 1.00 97.56 87 MET A CA 1
ATOM 627 C C . MET A 1 87 ? -5.905 5.637 18.631 1.00 97.56 87 MET A C 1
ATOM 629 O O . MET A 1 87 ? -5.389 4.599 18.221 1.00 97.56 87 MET A O 1
ATOM 633 N N . HIS A 1 88 ? -6.133 6.698 17.854 1.00 95.69 88 HIS A N 1
ATOM 634 C CA . HIS A 1 88 ? -5.732 6.787 16.456 1.00 95.69 88 HIS A CA 1
ATOM 635 C C . HIS A 1 88 ? -4.208 6.761 16.317 1.00 95.69 88 HIS A C 1
ATOM 637 O O . HIS A 1 88 ? -3.701 5.942 15.562 1.00 95.69 88 HIS A O 1
ATOM 643 N N . ASP A 1 89 ? -3.484 7.575 17.084 1.00 96.38 89 ASP A N 1
ATOM 644 C CA . ASP A 1 89 ? -2.021 7.645 17.023 1.00 96.38 89 ASP A CA 1
ATOM 645 C C . ASP A 1 89 ? -1.394 6.280 17.343 1.00 96.38 89 ASP A C 1
ATOM 647 O O . ASP A 1 89 ? -0.583 5.762 16.581 1.00 96.38 89 ASP A O 1
ATOM 651 N N . VAL A 1 90 ? -1.879 5.608 18.392 1.00 96.06 90 VAL A N 1
ATOM 652 C CA . VAL A 1 90 ? -1.412 4.255 18.733 1.00 96.06 90 VAL A CA 1
ATOM 653 C C . VAL A 1 90 ? -1.812 3.209 17.684 1.00 96.06 90 VAL A C 1
ATOM 655 O O . VAL A 1 90 ? -1.087 2.235 17.488 1.00 96.06 90 VAL A O 1
ATOM 658 N N . MET A 1 91 ? -2.952 3.372 17.006 1.00 95.75 91 MET A N 1
ATOM 659 C CA . MET A 1 91 ? -3.324 2.508 15.882 1.00 95.75 91 MET A CA 1
ATOM 660 C C . MET A 1 91 ? -2.395 2.716 14.685 1.00 95.75 91 MET A C 1
ATOM 662 O O . MET A 1 91 ? -2.030 1.737 14.043 1.00 95.75 91 MET A O 1
ATOM 666 N N . VAL A 1 92 ? -2.030 3.962 14.376 1.00 94.25 92 VAL A N 1
ATOM 667 C CA . VAL A 1 92 ? -1.102 4.286 13.286 1.00 94.25 92 VAL A CA 1
ATOM 668 C C . VAL A 1 92 ? 0.252 3.639 13.546 1.00 94.25 92 VAL A C 1
ATOM 670 O O . VAL A 1 92 ? 0.725 2.917 12.673 1.00 94.25 92 VAL A O 1
ATOM 673 N N . ASP A 1 93 ? 0.805 3.796 14.752 1.00 94.19 93 ASP A N 1
ATOM 674 C CA . ASP A 1 93 ? 2.049 3.128 15.155 1.00 94.19 93 ASP A CA 1
ATOM 675 C C . ASP A 1 93 ? 1.932 1.599 15.007 1.00 94.19 93 ASP A C 1
ATOM 677 O O . ASP A 1 93 ? 2.781 0.948 14.403 1.00 94.19 93 ASP A O 1
ATOM 681 N N . PHE A 1 94 ? 0.827 1.016 15.492 1.00 94.81 94 PHE A N 1
ATOM 682 C CA . PHE A 1 94 ? 0.579 -0.425 15.398 1.00 94.81 94 PHE A CA 1
ATOM 683 C C . PHE A 1 94 ? 0.487 -0.920 13.945 1.00 94.81 94 PHE A C 1
ATOM 685 O O . PHE A 1 94 ? 0.999 -1.991 13.620 1.00 94.81 94 PHE A O 1
ATOM 692 N N . VAL A 1 95 ? -0.164 -0.165 13.058 1.00 94.06 95 VAL A N 1
ATOM 693 C CA . VAL A 1 95 ? -0.248 -0.497 11.629 1.00 94.06 95 VAL A CA 1
ATOM 694 C C . VAL A 1 95 ? 1.116 -0.347 10.958 1.00 94.06 95 VAL A C 1
ATOM 696 O O . VAL A 1 95 ? 1.476 -1.228 10.177 1.00 94.06 95 VAL A O 1
ATOM 699 N N . ASP A 1 96 ? 1.877 0.707 11.270 1.00 93.19 96 ASP A N 1
ATOM 700 C CA . ASP A 1 96 ? 3.229 0.923 10.737 1.00 93.19 96 ASP A CA 1
ATOM 701 C C . ASP A 1 96 ? 4.144 -0.260 11.060 1.00 93.19 96 ASP A C 1
ATOM 703 O O . ASP A 1 96 ? 4.783 -0.815 10.161 1.00 93.19 96 ASP A O 1
ATOM 707 N N . ASP A 1 97 ? 4.127 -0.717 12.314 1.00 93.75 97 ASP A N 1
ATOM 708 C CA . ASP A 1 97 ? 4.894 -1.881 12.747 1.00 93.75 97 ASP A CA 1
ATOM 709 C C . ASP A 1 97 ? 4.487 -3.146 11.980 1.00 93.75 97 ASP A C 1
ATOM 711 O O . ASP A 1 97 ? 5.349 -3.881 11.496 1.00 93.75 97 ASP A O 1
ATOM 715 N N . VAL A 1 98 ? 3.186 -3.396 11.788 1.00 93.38 98 VAL A N 1
ATOM 716 C CA . VAL A 1 98 ? 2.713 -4.574 11.037 1.00 93.38 98 VAL A CA 1
ATOM 717 C C . VAL A 1 98 ? 3.086 -4.492 9.552 1.00 93.38 98 VAL A C 1
ATOM 719 O O . VAL A 1 98 ? 3.477 -5.503 8.961 1.00 93.38 98 VAL A O 1
ATOM 722 N N . VAL A 1 99 ? 2.987 -3.312 8.935 1.00 90.06 99 VAL A N 1
ATOM 723 C CA . VAL A 1 99 ? 3.343 -3.093 7.522 1.00 90.06 99 VAL A CA 1
ATOM 724 C C . VAL A 1 99 ? 4.830 -3.357 7.291 1.00 90.06 99 VAL A C 1
ATOM 726 O O . VAL A 1 99 ? 5.183 -4.041 6.322 1.00 90.06 99 VAL A O 1
ATOM 729 N N . HIS A 1 100 ? 5.677 -2.878 8.204 1.00 89.81 100 HIS A N 1
ATOM 730 C CA . HIS A 1 100 ? 7.131 -3.035 8.166 1.00 89.81 100 HIS A CA 1
ATOM 731 C C . HIS A 1 100 ? 7.634 -4.322 8.837 1.00 89.81 100 HIS A C 1
ATOM 733 O O . HIS A 1 100 ? 8.844 -4.515 8.935 1.00 89.81 100 HIS A O 1
ATOM 739 N N . GLN A 1 101 ? 6.727 -5.207 9.270 1.00 87.00 101 GLN A N 1
ATOM 740 C CA . GLN A 1 101 ? 7.034 -6.475 9.944 1.00 87.00 101 GLN A CA 1
ATOM 741 C C . GLN A 1 101 ? 7.953 -6.314 11.169 1.00 87.00 101 GLN A C 1
ATOM 743 O O . GLN A 1 101 ? 8.797 -7.167 11.445 1.00 87.00 101 GLN A O 1
ATOM 748 N N 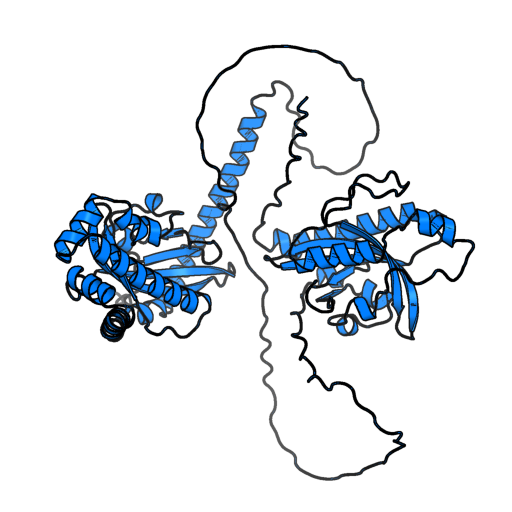. ARG A 1 102 ? 7.798 -5.211 11.901 1.00 86.12 102 ARG A N 1
ATOM 749 C CA . ARG A 1 102 ? 8.487 -4.968 13.168 1.00 86.12 102 ARG A CA 1
ATOM 750 C C . ARG A 1 102 ? 7.773 -5.699 14.302 1.00 86.12 102 ARG A C 1
ATOM 752 O O . ARG A 1 102 ? 6.589 -6.035 14.211 1.00 86.12 102 ARG A O 1
ATOM 759 N N . ASP A 1 103 ? 8.501 -5.931 15.387 1.00 80.62 103 ASP A N 1
ATOM 760 C CA . ASP A 1 103 ? 7.896 -6.417 16.620 1.00 80.62 103 ASP A CA 1
ATOM 761 C C . ASP A 1 103 ? 6.988 -5.328 17.201 1.00 80.62 103 ASP A C 1
ATOM 763 O O . ASP A 1 103 ? 7.445 -4.256 17.582 1.00 80.62 103 ASP A O 1
ATOM 767 N N . THR A 1 104 ? 5.691 -5.616 17.275 1.00 82.75 104 THR A N 1
ATOM 768 C CA . THR A 1 104 ? 4.700 -4.719 17.876 1.00 82.75 104 THR A CA 1
ATOM 769 C C . THR A 1 104 ? 4.805 -4.744 19.403 1.00 82.75 104 THR A C 1
ATOM 771 O O . THR A 1 104 ? 4.892 -5.834 19.980 1.00 82.75 104 THR A O 1
ATOM 774 N N . ASP A 1 105 ? 4.627 -3.593 20.064 1.00 73.88 105 ASP A N 1
ATOM 775 C CA . ASP A 1 105 ? 4.520 -3.478 21.536 1.00 73.88 105 ASP A CA 1
ATOM 776 C C . ASP A 1 105 ? 3.499 -4.467 22.140 1.00 73.88 105 ASP A C 1
ATOM 778 O O . ASP A 1 105 ? 3.640 -4.952 23.270 1.00 73.88 105 ASP A O 1
ATOM 782 N N . PHE A 1 106 ? 2.435 -4.763 21.390 1.00 86.38 106 PHE A N 1
ATOM 783 C CA . PHE A 1 106 ? 1.405 -5.720 21.767 1.00 86.38 106 PHE A CA 1
ATOM 784 C C . PHE A 1 106 ? 0.804 -6.418 20.536 1.00 86.38 106 PHE A C 1
ATOM 786 O O . PHE A 1 106 ? 0.554 -5.776 19.524 1.00 86.38 106 PHE A O 1
ATOM 793 N N . PRO A 1 107 ? 0.467 -7.720 20.632 1.00 88.88 107 PRO A N 1
ATOM 794 C CA . PRO A 1 107 ? -0.083 -8.501 19.515 1.00 88.88 107 PRO A CA 1
ATOM 795 C C . PRO A 1 107 ? -1.524 -8.129 19.108 1.00 88.88 107 PRO A C 1
ATOM 797 O O . PRO A 1 107 ? -2.045 -8.654 18.118 1.00 88.88 107 PRO A O 1
ATOM 800 N N . ALA A 1 108 ? -2.204 -7.290 19.894 1.00 94.38 108 ALA A N 1
ATOM 801 C CA . ALA A 1 108 ? -3.560 -6.829 19.624 1.00 94.38 108 ALA A CA 1
ATOM 802 C C . ALA A 1 108 ? -3.818 -5.456 20.258 1.00 94.38 108 ALA A C 1
ATOM 804 O O . ALA A 1 108 ? -3.455 -5.227 21.412 1.00 94.38 108 ALA A O 1
ATOM 805 N N . VAL A 1 109 ? -4.506 -4.589 19.523 1.00 96.94 109 VAL A N 1
ATOM 806 C CA . VAL A 1 109 ? -4.902 -3.235 19.925 1.00 96.94 109 VAL A CA 1
ATOM 807 C C . VAL A 1 109 ? -6.386 -3.204 20.296 1.00 96.94 109 VAL A C 1
ATOM 809 O O . VAL A 1 109 ? -7.180 -4.009 19.804 1.00 96.94 109 VAL A O 1
ATOM 812 N N . LEU A 1 110 ? -6.769 -2.303 21.196 1.00 98.06 110 LEU A N 1
ATOM 813 C CA . LEU A 1 110 ? -8.170 -2.049 21.533 1.00 98.06 110 LEU A CA 1
ATOM 814 C C . LEU A 1 110 ? -8.683 -0.848 20.750 1.00 98.06 110 LEU A C 1
ATOM 816 O O . LEU A 1 110 ? -7.936 0.078 20.513 1.00 98.06 110 LEU A O 1
ATOM 820 N N . THR A 1 111 ? -9.948 -0.821 20.364 1.00 97.69 111 THR A N 1
ATOM 821 C CA . THR A 1 111 ? -10.573 0.355 19.756 1.00 97.69 111 THR A CA 1
ATOM 822 C C . THR A 1 111 ? -12.005 0.499 20.237 1.00 97.69 111 THR A C 1
ATOM 824 O O . THR A 1 111 ? -12.641 -0.467 20.667 1.00 97.69 111 THR A O 1
ATOM 827 N N . VAL A 1 112 ? -12.536 1.716 20.155 1.00 97.88 112 VAL A N 1
ATOM 828 C CA . VAL A 1 112 ? -13.982 1.928 20.217 1.00 97.88 112 VAL A CA 1
ATOM 829 C C . VAL A 1 112 ? -14.497 1.933 18.793 1.00 97.88 112 VAL A C 1
ATOM 831 O O . VAL A 1 112 ? -14.154 2.828 18.022 1.00 97.88 112 VAL A O 1
ATOM 834 N N . ASN A 1 113 ? -15.331 0.950 18.469 1.00 97.75 113 ASN A N 1
ATOM 835 C CA . ASN A 1 113 ? -15.964 0.865 17.164 1.00 97.75 113 ASN A CA 1
ATOM 836 C C . ASN A 1 113 ? -17.480 1.037 17.281 1.00 97.75 113 ASN A C 1
ATOM 838 O O . ASN A 1 113 ? -18.063 0.880 18.359 1.00 97.75 113 ASN A O 1
ATOM 842 N N . ARG A 1 114 ? -18.126 1.340 16.153 1.00 96.38 114 ARG A N 1
ATOM 843 C CA . ARG A 1 114 ? -19.585 1.404 16.029 1.00 96.38 114 ARG A CA 1
ATOM 844 C C . ARG A 1 114 ? -20.130 0.300 15.132 1.00 96.38 114 ARG A C 1
ATOM 846 O O . ARG A 1 114 ? -19.519 -0.065 14.131 1.00 96.38 114 ARG A O 1
ATOM 853 N N . ARG A 1 115 ? -21.318 -0.185 15.473 1.00 96.81 115 ARG A N 1
ATOM 854 C CA . ARG A 1 115 ? -22.157 -1.023 14.606 1.00 96.81 115 ARG A CA 1
ATOM 855 C C . ARG A 1 115 ? -22.975 -0.141 13.652 1.00 96.81 115 ARG A C 1
ATOM 857 O O . ARG A 1 115 ? -23.116 1.059 13.888 1.00 96.81 115 ARG A O 1
ATOM 864 N N . SER A 1 116 ? -23.571 -0.728 12.618 1.00 95.12 116 SER A N 1
ATOM 865 C CA . SER A 1 116 ? -24.437 -0.039 11.649 1.00 95.12 116 SER A CA 1
ATOM 866 C C . SER A 1 116 ? -25.684 0.580 12.290 1.00 95.12 116 SER A C 1
ATOM 868 O O . SER A 1 116 ? -26.200 1.583 11.807 1.00 95.12 116 SER A O 1
ATOM 870 N N . ASN A 1 117 ? -26.125 0.051 13.436 1.00 93.69 117 ASN A N 1
ATOM 871 C CA . ASN A 1 117 ? -27.207 0.619 14.247 1.00 93.69 117 ASN A CA 1
ATOM 872 C C . ASN A 1 117 ? -26.758 1.760 15.191 1.00 93.69 117 ASN A C 1
ATOM 874 O O . ASN A 1 117 ? -27.542 2.192 16.035 1.00 93.69 117 ASN A O 1
ATOM 878 N N . GLY A 1 118 ? -25.499 2.207 15.108 1.00 92.19 118 GLY A N 1
ATOM 879 C CA . GLY A 1 118 ? -24.928 3.269 15.943 1.00 92.19 118 GLY A CA 1
ATOM 880 C C . GLY A 1 118 ? -24.466 2.826 17.337 1.00 92.19 118 GLY A C 1
ATOM 881 O O . GLY A 1 118 ? -23.932 3.637 18.094 1.00 92.19 118 GLY A O 1
ATOM 882 N N . GLN A 1 119 ? -24.636 1.552 17.709 1.00 94.88 119 GLN A N 1
ATOM 883 C CA . GLN A 1 119 ? -24.179 1.045 19.002 1.00 94.88 119 GLN A CA 1
ATOM 884 C C . GLN A 1 119 ? -22.648 1.007 19.065 1.00 94.88 119 GLN A C 1
ATOM 886 O O . GLN A 1 119 ? -21.997 0.361 18.242 1.00 94.88 119 GLN A O 1
ATOM 891 N N . LEU A 1 120 ? -22.089 1.647 20.093 1.00 96.75 120 LEU A N 1
ATOM 892 C CA . LEU A 1 120 ? -20.661 1.597 20.398 1.00 96.75 120 LEU A CA 1
ATOM 893 C C . LEU A 1 120 ? -20.300 0.335 21.176 1.00 96.75 120 LEU A C 1
ATOM 895 O O . LEU A 1 120 ? -21.056 -0.105 22.047 1.00 96.75 120 LEU A O 1
ATOM 899 N N . PHE A 1 121 ? -19.119 -0.203 20.901 1.00 98.06 121 PHE A N 1
ATOM 900 C CA . PHE A 1 121 ? -18.577 -1.360 21.597 1.00 98.06 121 PHE A CA 1
ATOM 901 C C . PHE A 1 121 ? -17.043 -1.317 21.604 1.00 98.06 121 PHE A C 1
ATOM 903 O O . PHE A 1 121 ? -16.421 -0.617 20.801 1.00 98.06 121 PHE A O 1
ATOM 910 N N . THR A 1 122 ? -16.433 -2.044 22.536 1.00 98.25 122 THR A N 1
ATOM 911 C CA . THR A 1 122 ? -14.980 -2.190 22.603 1.00 98.25 122 THR A CA 1
ATOM 912 C C . THR A 1 122 ? -14.556 -3.355 21.724 1.00 98.25 122 THR A C 1
ATOM 914 O O . THR A 1 122 ? -14.898 -4.508 21.997 1.00 98.25 122 THR A O 1
ATOM 917 N N . CYS A 1 123 ? -13.794 -3.057 20.680 1.00 98.25 123 CYS A N 1
ATOM 918 C CA . CYS A 1 123 ? -13.242 -4.044 19.771 1.00 98.25 123 CYS A CA 1
ATOM 919 C C . CYS A 1 123 ? -11.785 -4.322 20.136 1.00 98.25 123 CYS A C 1
ATOM 921 O O . CYS A 1 123 ? -10.993 -3.404 20.317 1.00 98.25 123 CYS A O 1
ATOM 923 N N . GLN A 1 124 ? -11.415 -5.594 20.224 1.00 97.94 124 GLN A N 1
ATOM 924 C CA . GLN A 1 124 ? -10.021 -6.009 20.189 1.00 97.94 124 GLN A CA 1
ATOM 925 C C . GLN A 1 124 ? -9.672 -6.430 18.765 1.00 97.94 124 GLN A C 1
ATOM 927 O O . GLN A 1 124 ? -10.395 -7.230 18.176 1.00 97.94 124 GLN A O 1
ATOM 932 N N . MET A 1 125 ? -8.565 -5.923 18.228 1.00 97.62 125 MET A N 1
ATOM 933 C CA . MET A 1 125 ? -8.112 -6.219 16.873 1.00 97.62 125 MET A CA 1
ATOM 934 C C . MET A 1 125 ? -6.665 -6.709 16.861 1.00 97.62 125 MET A C 1
ATOM 936 O O . MET A 1 125 ? -5.805 -6.144 17.530 1.00 97.62 125 MET A O 1
ATOM 940 N N . SER A 1 126 ? -6.390 -7.740 16.067 1.00 97.19 126 SER A N 1
ATOM 941 C CA . SER A 1 126 ? -5.036 -8.155 15.695 1.00 97.19 126 SER A CA 1
ATOM 942 C C . SER A 1 126 ? -4.882 -8.033 14.183 1.00 97.19 126 SER A C 1
ATOM 944 O O . SER A 1 126 ? -5.797 -8.402 13.443 1.00 97.19 126 SER A O 1
ATOM 946 N N . LEU A 1 127 ? -3.750 -7.490 13.738 1.00 96.94 127 LEU A N 1
ATOM 947 C CA . LEU A 1 127 ? -3.442 -7.268 12.329 1.00 96.94 127 LEU A CA 1
ATOM 948 C C . LEU A 1 127 ? -2.229 -8.098 11.914 1.00 96.94 127 LEU A C 1
ATOM 950 O O . LEU A 1 127 ? -1.300 -8.302 12.694 1.00 96.94 127 LEU A O 1
ATOM 954 N N . MET A 1 128 ? -2.237 -8.571 10.672 1.00 96.31 128 MET A N 1
ATOM 955 C CA . MET A 1 128 ? -1.105 -9.272 10.078 1.00 96.31 128 MET A CA 1
ATOM 956 C C . MET A 1 128 ? -1.012 -8.979 8.588 1.00 96.31 128 MET A C 1
ATOM 958 O O . MET A 1 128 ? -1.986 -9.167 7.862 1.00 96.31 128 MET A O 1
ATOM 962 N N . ARG A 1 129 ? 0.179 -8.603 8.123 1.00 95.88 129 ARG A N 1
ATOM 963 C CA . ARG A 1 129 ? 0.493 -8.566 6.696 1.00 95.88 129 ARG A CA 1
ATOM 964 C C . ARG A 1 129 ? 0.779 -9.979 6.194 1.00 95.88 129 ARG A C 1
ATOM 966 O O . ARG A 1 129 ? 1.515 -10.732 6.830 1.00 95.88 129 ARG A O 1
ATOM 973 N N . LYS A 1 130 ? 0.203 -10.343 5.053 1.00 95.94 130 LYS A N 1
ATOM 974 C CA . LYS A 1 130 ? 0.438 -11.613 4.361 1.00 95.94 130 LYS A CA 1
ATOM 975 C C . LYS A 1 130 ? 0.782 -11.360 2.899 1.00 95.94 130 LYS A C 1
ATOM 977 O O . LYS A 1 130 ? 0.471 -10.311 2.340 1.00 95.94 130 LYS A O 1
ATOM 982 N N . HIS A 1 131 ? 1.441 -12.342 2.299 1.00 95.25 131 HIS A N 1
ATOM 983 C CA . HIS A 1 131 ? 1.829 -12.335 0.897 1.00 95.25 131 HIS A CA 1
ATOM 984 C C . HIS A 1 131 ? 1.272 -13.592 0.235 1.00 95.25 131 HIS A C 1
ATOM 986 O O . HIS A 1 131 ? 1.534 -14.701 0.705 1.00 95.25 131 HIS A O 1
ATOM 992 N N . HIS A 1 132 ? 0.452 -13.434 -0.803 1.00 96.19 132 HIS A N 1
ATOM 993 C CA . HIS A 1 132 ? -0.164 -14.572 -1.474 1.00 96.19 132 HIS A CA 1
ATOM 994 C C . HIS A 1 132 ? 0.886 -15.333 -2.304 1.00 96.19 132 HIS A C 1
ATOM 996 O O . HIS A 1 132 ? 1.454 -14.743 -3.220 1.00 96.19 132 HIS A O 1
ATOM 1002 N N . PRO A 1 133 ? 1.119 -16.640 -2.083 1.00 94.06 133 PRO A N 1
ATOM 1003 C CA . PRO A 1 133 ? 2.252 -17.353 -2.686 1.00 94.06 133 PRO A CA 1
ATOM 1004 C C . PRO A 1 133 ? 2.185 -17.465 -4.217 1.00 94.06 133 PRO A C 1
ATOM 1006 O O . PRO A 1 133 ? 3.216 -17.491 -4.876 1.00 94.06 133 PRO A O 1
ATOM 1009 N N . GLU A 1 134 ? 0.982 -17.536 -4.793 1.00 91.06 134 GLU A N 1
ATOM 1010 C CA . GLU A 1 134 ? 0.799 -17.703 -6.249 1.00 91.06 134 GLU A CA 1
ATOM 1011 C C . GLU A 1 134 ? 0.553 -16.391 -7.000 1.00 91.06 134 GLU A C 1
ATOM 1013 O O . GLU A 1 134 ? 0.720 -16.348 -8.210 1.00 91.06 134 GLU A O 1
ATOM 1018 N N . LEU A 1 135 ? 0.094 -15.351 -6.301 1.00 89.81 135 LEU A N 1
ATOM 1019 C CA . LEU A 1 135 ? -0.296 -14.074 -6.915 1.00 89.81 135 LEU A CA 1
ATOM 1020 C C . LEU A 1 135 ? 0.730 -12.980 -6.608 1.00 89.81 135 LEU A C 1
ATOM 1022 O O . LEU A 1 135 ? 0.604 -11.881 -7.123 1.00 89.81 135 LEU A O 1
ATOM 1026 N N . GLY A 1 136 ? 1.630 -13.252 -5.654 1.00 90.19 136 GLY A N 1
ATOM 1027 C CA . GLY A 1 136 ? 2.506 -12.311 -4.959 1.00 90.19 136 GLY A CA 1
ATOM 1028 C C . GLY A 1 136 ? 1.820 -11.052 -4.395 1.00 90.19 136 GLY A C 1
ATOM 1029 O O . GLY A 1 136 ? 2.472 -10.099 -3.972 1.00 90.19 136 GLY A O 1
ATOM 1030 N N . TRP A 1 137 ? 0.491 -11.023 -4.347 1.00 89.62 137 TRP A N 1
ATOM 1031 C CA . TRP A 1 137 ? -0.238 -9.884 -3.815 1.00 89.62 137 TRP A CA 1
ATOM 1032 C C . TRP A 1 137 ? -0.030 -9.795 -2.299 1.00 89.62 137 TRP A C 1
ATOM 1034 O O . TRP A 1 137 ? -0.282 -10.753 -1.560 1.00 89.62 137 TRP A O 1
ATOM 1044 N N . SER A 1 138 ? 0.431 -8.636 -1.827 1.00 94.31 138 SER A N 1
ATOM 1045 C CA . SER A 1 138 ? 0.454 -8.300 -0.403 1.00 94.31 138 SER A CA 1
ATOM 1046 C C . SER A 1 138 ? -0.923 -7.837 0.075 1.00 94.31 138 SER A C 1
ATOM 1048 O O . SER A 1 138 ? -1.503 -6.921 -0.498 1.00 94.31 138 SER A O 1
ATOM 1050 N N . TYR A 1 139 ? -1.412 -8.412 1.169 1.00 96.94 139 TYR A N 1
ATOM 1051 C CA . TYR A 1 139 ? -2.692 -8.047 1.776 1.00 96.94 139 TYR A CA 1
ATOM 1052 C C . TYR A 1 139 ? -2.595 -8.027 3.306 1.00 96.94 139 TYR A C 1
ATOM 1054 O O . TYR A 1 139 ? -1.701 -8.633 3.899 1.00 96.94 139 TYR A O 1
ATOM 1062 N N . MET A 1 140 ? -3.505 -7.304 3.955 1.00 97.31 140 MET A N 1
ATOM 1063 C CA . MET A 1 140 ? -3.614 -7.224 5.412 1.00 97.31 140 MET A CA 1
ATOM 1064 C C . MET A 1 140 ? -4.802 -8.053 5.887 1.00 97.31 140 MET A C 1
ATOM 1066 O O . MET A 1 140 ? -5.872 -8.010 5.288 1.00 97.31 140 MET A O 1
ATOM 1070 N N . VAL A 1 141 ? -4.632 -8.773 6.992 1.00 97.81 141 VAL A N 1
ATOM 1071 C CA . VAL A 1 141 ? -5.706 -9.492 7.681 1.00 97.81 141 VAL A CA 1
ATOM 1072 C C . VAL A 1 141 ? -5.960 -8.828 9.022 1.00 97.81 141 VAL A C 1
ATOM 1074 O O . VAL A 1 141 ? -5.046 -8.757 9.841 1.00 97.81 141 VAL A O 1
ATOM 1077 N N . GLY A 1 142 ? -7.191 -8.379 9.262 1.00 97.50 142 GLY A N 1
ATOM 1078 C CA . GLY A 1 142 ? -7.623 -7.843 10.553 1.00 97.50 142 GLY A CA 1
ATOM 1079 C C . GLY A 1 142 ? -8.639 -8.749 11.220 1.00 97.50 142 GLY A C 1
ATOM 1080 O O . GLY A 1 142 ? -9.788 -8.779 10.795 1.00 97.50 142 GLY A O 1
ATOM 1081 N N . LEU A 1 143 ? -8.233 -9.459 12.276 1.00 97.69 143 LEU A N 1
ATOM 1082 C CA . LEU A 1 143 ? -9.124 -10.280 13.099 1.00 97.69 143 LEU A CA 1
ATOM 1083 C C . LEU A 1 143 ? -9.640 -9.462 14.279 1.00 97.69 143 LEU A C 1
ATOM 1085 O O . LEU A 1 143 ? -8.856 -8.825 14.983 1.00 97.69 143 LEU A O 1
ATOM 1089 N N . GLN A 1 144 ? -10.948 -9.494 14.502 1.00 97.88 144 GLN A N 1
ATOM 1090 C CA . GLN A 1 144 ? -11.645 -8.585 15.401 1.00 97.88 144 GLN A CA 1
ATOM 1091 C C . GLN A 1 144 ? -12.575 -9.340 16.352 1.00 97.88 144 GLN A C 1
ATOM 1093 O O . GLN A 1 144 ? -13.178 -10.352 15.996 1.00 97.88 144 GLN A O 1
ATOM 1098 N N . GLN A 1 145 ? -12.698 -8.844 17.580 1.00 97.75 145 GLN A N 1
ATOM 1099 C CA . GLN A 1 145 ? -13.522 -9.455 18.617 1.00 97.75 145 GLN A CA 1
ATOM 1100 C C . GLN A 1 145 ? -14.179 -8.386 19.490 1.00 97.75 145 GLN A C 1
ATOM 1102 O O . GLN A 1 145 ? -13.508 -7.480 19.979 1.00 97.75 145 GLN A O 1
ATOM 1107 N N . ASP A 1 146 ? -15.481 -8.524 19.750 1.00 98.19 146 ASP A N 1
ATOM 1108 C CA . ASP A 1 146 ? -16.160 -7.724 20.773 1.00 98.19 146 ASP A CA 1
ATOM 1109 C C . ASP A 1 146 ? -15.707 -8.178 22.165 1.00 98.19 146 ASP A C 1
ATOM 1111 O O . ASP A 1 146 ? -15.932 -9.322 22.572 1.00 98.19 146 ASP A O 1
ATOM 1115 N N . VAL A 1 147 ? -15.062 -7.273 22.896 1.00 98.19 147 VAL A N 1
ATOM 1116 C CA . VAL A 1 147 ? -14.603 -7.495 24.270 1.00 98.19 147 VAL A CA 1
ATOM 1117 C C . VAL A 1 147 ? -15.284 -6.547 25.256 1.00 98.19 147 VAL A C 1
ATOM 1119 O O . VAL A 1 147 ? -14.800 -6.368 26.371 1.00 98.19 147 VAL A O 1
ATOM 1122 N N . SER A 1 148 ? -16.437 -5.974 24.897 1.00 97.75 148 SER A N 1
ATOM 1123 C CA . SER A 1 148 ? -17.169 -5.000 25.725 1.00 97.75 148 SER A CA 1
ATOM 1124 C C . SER A 1 148 ? -17.578 -5.534 27.095 1.00 97.75 148 SER A C 1
ATOM 1126 O O . SER A 1 148 ? -17.714 -4.764 28.043 1.00 97.75 148 SER A O 1
ATOM 1128 N N . SER A 1 149 ? -17.769 -6.851 27.221 1.00 97.25 149 SER A N 1
ATOM 1129 C CA . SER A 1 149 ? -18.055 -7.499 28.506 1.00 97.25 149 SER A CA 1
ATOM 1130 C C . SER A 1 149 ? -16.840 -7.551 29.438 1.00 97.25 149 SER A C 1
ATOM 1132 O O . SER A 1 149 ? -17.005 -7.731 30.640 1.00 97.25 149 SER A O 1
ATOM 1134 N N . GLN A 1 150 ? -15.630 -7.447 28.884 1.00 97.38 150 GLN A N 1
ATOM 1135 C CA . GLN A 1 150 ? -14.365 -7.469 29.621 1.00 97.38 150 GLN A CA 1
ATOM 1136 C C . GLN A 1 150 ? -13.855 -6.050 29.869 1.00 97.38 150 GLN A C 1
ATOM 1138 O O . GLN A 1 150 ? -13.391 -5.756 30.963 1.00 97.38 150 GLN A O 1
ATOM 1143 N N . ILE A 1 151 ? -13.952 -5.193 28.850 1.00 97.81 151 ILE A N 1
ATOM 1144 C CA . ILE A 1 151 ? -13.507 -3.802 28.873 1.00 97.81 151 ILE A CA 1
ATOM 1145 C C . ILE A 1 151 ? -14.649 -2.948 28.322 1.00 97.81 151 ILE A C 1
ATOM 1147 O O . ILE A 1 151 ? -14.793 -2.825 27.104 1.00 97.81 151 ILE A O 1
ATOM 1151 N N . PRO A 1 152 ? -15.491 -2.358 29.182 1.00 97.50 152 PRO A N 1
ATOM 1152 C CA . PRO A 1 152 ? -16.560 -1.475 28.738 1.00 97.50 152 PRO A CA 1
ATOM 1153 C C . PRO A 1 152 ? -16.015 -0.257 27.981 1.00 97.50 152 PRO A C 1
ATOM 1155 O O . PRO A 1 152 ? -14.957 0.270 28.322 1.00 97.50 152 PRO A O 1
ATOM 1158 N N . VAL A 1 153 ? -16.783 0.262 27.017 1.00 97.00 153 VAL A N 1
ATOM 1159 C CA . VAL A 1 153 ? -16.414 1.444 26.204 1.00 97.00 153 VAL A CA 1
ATOM 1160 C C . VAL A 1 153 ? -15.970 2.626 27.074 1.00 97.00 153 VAL A C 1
ATOM 1162 O O . VAL A 1 153 ? -14.980 3.289 26.777 1.00 97.00 153 VAL A O 1
ATOM 1165 N N . ARG A 1 154 ? -16.664 2.857 28.196 1.00 96.19 154 ARG A N 1
ATOM 1166 C CA . ARG A 1 154 ? -16.318 3.895 29.176 1.00 96.19 154 ARG A CA 1
ATOM 1167 C C . ARG A 1 154 ? -14.898 3.751 29.728 1.00 96.19 154 ARG A C 1
ATOM 1169 O O . ARG A 1 154 ? -14.226 4.758 29.922 1.00 96.19 154 ARG A O 1
ATOM 1176 N N . GLU A 1 155 ? -14.474 2.530 30.042 1.00 96.88 155 GLU A N 1
ATOM 1177 C CA . GLU A 1 155 ? -13.154 2.265 30.619 1.00 96.88 155 GLU A CA 1
ATOM 1178 C C . GLU A 1 155 ? -12.053 2.520 29.592 1.00 96.88 155 GLU A C 1
ATOM 1180 O O . GLU A 1 155 ? -11.098 3.233 29.899 1.00 96.88 155 GLU A O 1
ATOM 1185 N N . LEU A 1 156 ? -12.240 2.032 28.361 1.00 97.75 156 LEU A N 1
ATOM 1186 C CA . LEU A 1 156 ? -11.299 2.260 27.267 1.00 97.75 156 LEU A CA 1
ATOM 1187 C C . LEU A 1 156 ? -11.142 3.751 26.958 1.00 97.75 156 LEU A C 1
ATOM 1189 O O . LEU A 1 156 ? -10.024 4.261 26.914 1.00 97.75 156 LEU A O 1
ATOM 1193 N N . LEU A 1 157 ? -12.261 4.463 26.805 1.00 96.31 157 LEU A N 1
ATOM 1194 C CA . LEU A 1 157 ? -12.242 5.901 26.555 1.00 96.31 157 LEU A CA 1
ATOM 1195 C C . LEU A 1 157 ? -11.569 6.656 27.701 1.00 96.31 157 LEU A C 1
ATOM 1197 O O . LEU A 1 157 ? -10.732 7.517 27.452 1.00 96.31 157 LEU A O 1
ATOM 1201 N N . LYS A 1 158 ? -11.873 6.310 28.958 1.00 95.25 158 LYS A N 1
ATOM 1202 C CA . LYS A 1 158 ? -11.228 6.934 30.117 1.00 95.25 158 LYS A CA 1
ATOM 1203 C C . LYS A 1 158 ? -9.711 6.723 30.097 1.00 95.25 158 LYS A C 1
ATOM 1205 O O . LYS A 1 158 ? -8.984 7.687 30.325 1.00 95.25 158 LYS A O 1
ATOM 1210 N N . ALA A 1 159 ? -9.239 5.514 29.795 1.00 96.88 159 ALA A N 1
ATOM 1211 C CA . ALA A 1 159 ? -7.809 5.233 29.671 1.00 96.88 159 ALA A CA 1
ATOM 1212 C C . ALA A 1 159 ? -7.162 6.066 28.552 1.00 96.88 159 ALA A C 1
ATOM 1214 O O . ALA A 1 159 ? -6.124 6.680 28.778 1.00 96.88 159 ALA A O 1
ATOM 1215 N N . ALA A 1 160 ? -7.815 6.179 27.391 1.00 97.19 160 ALA A N 1
ATOM 1216 C CA . ALA A 1 160 ? -7.346 7.019 26.288 1.00 97.19 160 ALA A CA 1
ATOM 1217 C C . ALA A 1 160 ? -7.279 8.511 26.655 1.00 97.19 160 ALA A C 1
ATOM 1219 O O . ALA A 1 160 ? -6.298 9.183 26.348 1.00 97.19 160 ALA A O 1
ATOM 1220 N N . THR A 1 161 ? -8.264 9.033 27.394 1.00 95.31 161 THR A N 1
ATOM 1221 C CA . THR A 1 161 ? -8.240 10.435 27.857 1.00 95.31 161 THR A CA 1
ATOM 1222 C C . THR A 1 161 ? -7.153 10.740 28.889 1.00 95.31 161 THR A C 1
ATOM 1224 O O . THR A 1 161 ? -6.847 11.906 29.119 1.00 95.31 161 THR A O 1
ATOM 1227 N N . GLN A 1 162 ? -6.560 9.717 29.511 1.00 95.38 162 GLN A N 1
ATOM 1228 C CA . GLN A 1 162 ? -5.420 9.870 30.420 1.00 95.38 162 GLN A CA 1
ATOM 1229 C C . GLN A 1 162 ? -4.077 9.950 29.674 1.00 95.38 162 GLN A C 1
ATOM 1231 O O . GLN A 1 162 ? -3.047 10.151 30.314 1.00 95.38 162 GLN A O 1
ATOM 1236 N N . GLY A 1 163 ? -4.086 9.830 28.341 1.00 96.81 163 GLY A N 1
ATOM 1237 C CA . GLY A 1 163 ? -2.908 9.891 27.483 1.00 96.81 163 GLY A CA 1
ATOM 1238 C C . GLY A 1 163 ? -2.421 8.517 27.016 1.00 96.81 163 GLY A C 1
ATOM 1239 O O . GLY A 1 163 ? -3.005 7.476 27.326 1.00 96.81 163 GLY A O 1
ATOM 1240 N N . HIS A 1 164 ? -1.322 8.532 26.259 1.00 97.50 164 HIS A N 1
ATOM 1241 C CA . HIS A 1 164 ? -0.743 7.355 25.608 1.00 97.50 164 HIS A CA 1
ATOM 1242 C C . HIS A 1 164 ? -0.406 6.228 26.591 1.00 97.50 164 HIS A C 1
ATOM 1244 O O . HIS A 1 164 ? -0.767 5.080 26.342 1.00 97.50 164 HIS A O 1
ATOM 1250 N N . ASP A 1 165 ? 0.216 6.542 27.730 1.00 96.88 165 ASP A N 1
ATOM 1251 C CA . ASP A 1 165 ? 0.669 5.529 28.693 1.00 96.88 165 ASP A CA 1
ATOM 1252 C C . ASP A 1 165 ? -0.495 4.754 29.319 1.00 96.88 165 ASP A C 1
ATOM 1254 O O . ASP A 1 165 ? -0.459 3.525 29.398 1.00 96.88 165 ASP A O 1
ATOM 1258 N N . GLY A 1 166 ? -1.555 5.461 29.730 1.00 96.12 166 GLY A N 1
ATOM 1259 C CA . GLY A 1 166 ? -2.746 4.841 30.317 1.00 96.12 166 GLY A CA 1
ATOM 1260 C C . GLY A 1 166 ? -3.433 3.894 29.334 1.00 96.12 166 GLY A C 1
ATOM 1261 O O . GLY A 1 166 ? -3.816 2.776 29.687 1.00 96.12 166 GLY A O 1
ATOM 1262 N N . TYR A 1 167 ? -3.519 4.312 28.074 1.00 97.88 167 TYR A N 1
ATOM 1263 C CA . TYR A 1 167 ? -4.095 3.514 27.003 1.00 97.88 167 TYR A CA 1
ATOM 1264 C C . TYR A 1 167 ? -3.231 2.311 26.596 1.00 97.88 167 TYR A C 1
ATOM 1266 O O . TYR A 1 167 ? -3.739 1.187 26.531 1.00 97.88 167 TYR A O 1
ATOM 1274 N N . LYS A 1 168 ? -1.924 2.510 26.370 1.00 96.69 168 LYS A N 1
ATOM 1275 C CA . LYS A 1 168 ? -0.983 1.427 26.037 1.00 96.69 168 LYS A CA 1
ATOM 1276 C C . LYS A 1 168 ? -0.914 0.392 27.162 1.00 96.69 168 LYS A C 1
ATOM 1278 O O . LYS A 1 168 ? -0.902 -0.806 26.881 1.00 96.69 168 LYS A O 1
ATOM 1283 N N . ALA A 1 169 ? -0.958 0.815 28.429 1.00 96.50 169 ALA A N 1
ATOM 1284 C CA . ALA A 1 169 ? -1.012 -0.099 29.570 1.00 96.50 169 ALA A CA 1
ATOM 1285 C C . ALA A 1 169 ? -2.268 -0.990 29.545 1.00 96.50 169 ALA A C 1
ATOM 1287 O O . ALA A 1 169 ? -2.169 -2.205 29.755 1.00 96.50 169 ALA A O 1
ATOM 1288 N N . LEU A 1 170 ? -3.440 -0.416 29.240 1.00 97.25 170 LEU A N 1
ATOM 1289 C CA . LEU A 1 170 ? -4.683 -1.177 29.098 1.00 97.25 170 LEU A CA 1
ATOM 1290 C C . LEU A 1 170 ? -4.599 -2.171 27.928 1.00 97.25 170 LEU A C 1
ATOM 1292 O O . LEU A 1 170 ? -4.884 -3.356 28.128 1.00 97.25 170 LEU A O 1
ATOM 1296 N N . CYS A 1 171 ? -4.125 -1.730 26.756 1.00 96.44 171 CYS A N 1
ATOM 1297 C CA . CYS A 1 171 ? -3.903 -2.597 25.592 1.00 96.44 171 CYS A CA 1
ATOM 1298 C C . CYS A 1 171 ? -2.967 -3.762 25.932 1.00 96.44 171 CYS A C 1
ATOM 1300 O O . CYS A 1 171 ? -3.328 -4.920 25.726 1.00 96.44 171 CYS A O 1
ATOM 1302 N N . GLY A 1 172 ? -1.813 -3.487 26.547 1.00 94.31 172 GLY A N 1
ATOM 1303 C CA . GLY A 1 172 ? -0.846 -4.510 26.943 1.00 94.31 172 GLY A CA 1
ATOM 1304 C C . GLY A 1 172 ? -1.411 -5.525 27.942 1.00 94.31 172 GLY A C 1
ATOM 1305 O O . GLY A 1 172 ? -1.158 -6.726 27.821 1.00 94.31 172 GLY A O 1
ATOM 1306 N N . SER A 1 173 ? -2.227 -5.081 28.904 1.00 95.00 173 SER A N 1
ATOM 1307 C CA . SER A 1 173 ? -2.874 -5.980 29.871 1.00 95.00 173 SER A CA 1
ATOM 1308 C C . SER A 1 173 ? -3.850 -6.957 29.204 1.00 95.00 173 SER A C 1
ATOM 1310 O O . SER A 1 173 ? -3.888 -8.140 29.558 1.00 95.00 173 SER A O 1
ATOM 1312 N N . GLN A 1 174 ? -4.594 -6.481 28.202 1.00 95.06 174 GLN A N 1
ATOM 1313 C CA . GLN A 1 174 ? -5.583 -7.272 27.482 1.00 95.06 174 GLN A CA 1
AT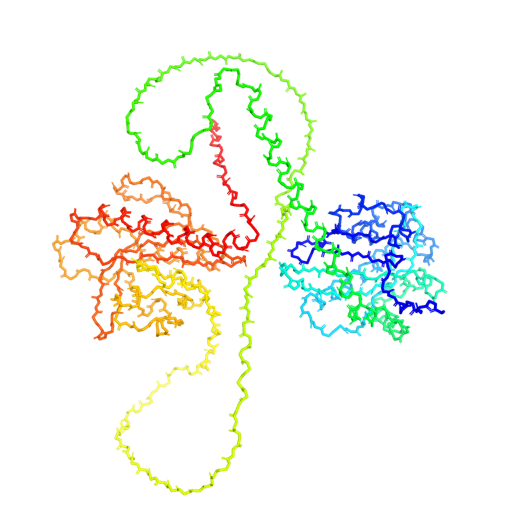OM 1314 C C . GLN A 1 174 ? -4.948 -8.150 26.403 1.00 95.06 174 GLN A C 1
ATOM 1316 O O . GLN A 1 174 ? -5.380 -9.284 26.192 1.00 95.06 174 GLN A O 1
ATOM 1321 N N . ALA A 1 175 ? -3.892 -7.671 25.747 1.00 89.88 175 ALA A N 1
ATOM 1322 C CA . ALA A 1 175 ? -3.161 -8.421 24.737 1.00 89.88 175 ALA A CA 1
ATOM 1323 C C . ALA A 1 175 ? -2.567 -9.720 25.307 1.00 89.88 175 ALA A C 1
ATOM 1325 O O . ALA A 1 175 ? -2.662 -10.759 24.663 1.00 89.88 175 ALA A O 1
ATOM 1326 N N . ARG A 1 176 ? -2.085 -9.712 26.561 1.00 90.88 176 ARG A N 1
ATOM 1327 C CA . ARG A 1 176 ? -1.599 -10.919 27.269 1.00 90.88 176 ARG A CA 1
ATOM 1328 C C . ARG A 1 176 ? -2.661 -12.006 27.467 1.00 90.88 176 ARG A C 1
ATOM 1330 O O . ARG A 1 176 ? -2.313 -13.157 27.708 1.00 90.88 176 ARG A O 1
ATOM 1337 N N . ARG A 1 177 ? -3.947 -11.648 27.427 1.00 92.06 177 ARG A N 1
ATOM 1338 C CA . ARG A 1 177 ? -5.074 -12.589 27.553 1.00 92.06 177 ARG A CA 1
ATOM 1339 C C . ARG A 1 177 ? -5.619 -13.027 26.195 1.00 92.06 177 ARG A C 1
ATOM 1341 O O . ARG A 1 177 ? -6.388 -13.984 26.129 1.00 92.06 177 ARG A O 1
ATOM 1348 N N . SER A 1 178 ? -5.262 -12.309 25.134 1.00 92.38 178 SER A N 1
ATOM 1349 C CA . SER A 1 178 ? -5.792 -12.532 23.798 1.00 92.38 178 SER A CA 1
ATOM 1350 C C . SER A 1 178 ? -5.064 -13.660 23.093 1.00 92.38 178 SER A C 1
ATOM 1352 O O . SER A 1 178 ? -3.852 -13.802 23.203 1.00 92.38 178 SER A O 1
ATOM 1354 N N . LYS A 1 179 ? -5.818 -14.422 22.304 1.00 94.94 179 LYS A N 1
ATOM 1355 C CA . LYS A 1 179 ? -5.278 -15.442 21.399 1.00 94.94 179 LYS A CA 1
ATOM 1356 C C . LYS A 1 179 ? -5.413 -15.047 19.929 1.00 94.94 179 LYS A C 1
ATOM 1358 O O . LYS A 1 179 ? -5.129 -15.858 19.057 1.00 94.94 179 LYS A O 1
ATOM 1363 N N . LEU A 1 180 ? -5.869 -13.828 19.622 1.00 94.12 180 LEU A N 1
ATOM 1364 C CA . LEU A 1 180 ? -6.181 -13.427 18.243 1.00 94.12 180 LEU A CA 1
ATOM 1365 C C . LEU A 1 180 ? -4.955 -13.509 17.321 1.00 94.12 180 LEU A C 1
ATOM 1367 O O . LEU A 1 180 ? -5.042 -14.095 16.244 1.00 94.12 180 LEU A O 1
ATOM 1371 N N . ALA A 1 181 ? -3.800 -13.011 17.769 1.00 93.19 181 ALA A N 1
ATOM 1372 C CA . ALA A 1 181 ? -2.570 -13.059 16.978 1.00 93.19 181 ALA A CA 1
ATOM 1373 C C . ALA A 1 181 ? -2.074 -14.490 16.729 1.00 93.19 181 ALA A C 1
ATOM 1375 O O . ALA A 1 181 ? -1.629 -14.809 15.629 1.00 93.19 181 ALA A O 1
ATOM 1376 N N . GLU A 1 182 ? -2.177 -15.372 17.728 1.00 94.12 182 GLU A N 1
ATOM 1377 C CA . GLU A 1 182 ? -1.820 -16.789 17.580 1.00 94.12 182 GLU A CA 1
ATOM 1378 C C . GLU A 1 182 ? -2.690 -17.460 16.512 1.00 94.12 182 GLU A C 1
ATOM 1380 O O . GLU A 1 182 ? -2.187 -18.220 15.687 1.00 94.12 182 GLU A O 1
ATOM 1385 N N . ARG A 1 183 ? -3.985 -17.121 16.465 1.00 93.88 183 ARG A N 1
ATOM 1386 C CA . ARG A 1 183 ? -4.919 -17.666 15.472 1.00 93.88 183 ARG A CA 1
ATOM 1387 C C . ARG A 1 183 ? -4.583 -17.240 14.045 1.00 93.88 183 ARG A C 1
ATOM 1389 O O . ARG A 1 183 ? -4.632 -18.082 13.150 1.00 93.88 183 ARG A O 1
ATOM 1396 N N . LEU A 1 184 ? -4.169 -15.986 13.842 1.00 93.69 184 LEU A N 1
ATOM 1397 C CA . LEU A 1 184 ? -3.737 -15.466 12.534 1.00 93.69 184 LEU A CA 1
ATOM 1398 C C . LEU A 1 184 ? -2.472 -16.149 11.977 1.00 93.69 184 LEU A C 1
ATOM 1400 O O . LEU A 1 184 ? -2.229 -16.106 10.765 1.00 93.69 184 LEU A O 1
ATOM 1404 N N . ARG A 1 185 ? -1.669 -16.771 12.850 1.00 94.38 185 ARG A N 1
ATOM 1405 C CA . ARG A 1 185 ? -0.414 -17.466 12.506 1.00 94.38 185 ARG A CA 1
ATOM 1406 C C . ARG A 1 185 ? -0.591 -18.953 12.202 1.00 94.38 185 ARG A C 1
ATOM 1408 O O . ARG A 1 185 ? 0.379 -19.613 11.842 1.00 94.38 185 ARG A O 1
ATOM 1415 N N . THR A 1 186 ? -1.794 -19.501 12.362 1.00 94.25 186 THR A N 1
ATOM 1416 C CA . THR A 1 186 ? -2.044 -20.913 12.041 1.00 94.25 186 THR A CA 1
ATOM 1417 C C . THR A 1 186 ? -1.986 -21.146 10.529 1.00 94.25 186 THR A C 1
ATOM 1419 O O . THR A 1 186 ? -2.388 -20.284 9.743 1.00 94.25 186 THR A O 1
ATOM 1422 N N . LYS A 1 187 ? -1.499 -22.321 10.110 1.00 93.94 187 LYS A N 1
ATOM 1423 C CA . LYS A 1 187 ? -1.423 -22.689 8.684 1.00 93.94 187 LYS A CA 1
ATOM 1424 C C . LYS A 1 187 ? -2.813 -22.791 8.061 1.00 93.94 187 LYS A C 1
ATOM 1426 O O . LYS A 1 187 ? -2.998 -22.477 6.890 1.00 93.94 187 LYS A O 1
ATOM 1431 N N . GLU A 1 188 ? -3.791 -23.211 8.856 1.00 93.88 188 GLU A N 1
ATOM 1432 C CA . GLU A 1 188 ? -5.191 -23.310 8.470 1.00 93.88 188 GLU A CA 1
ATOM 1433 C C . GLU A 1 188 ? -5.774 -21.927 8.164 1.00 93.88 188 GLU A C 1
ATOM 1435 O O . GLU A 1 188 ? -6.388 -21.753 7.113 1.00 93.88 188 GLU A O 1
ATOM 1440 N N . ALA A 1 189 ? -5.542 -20.938 9.038 1.00 93.94 189 ALA A N 1
ATOM 1441 C CA . ALA A 1 189 ? -5.963 -19.559 8.794 1.00 93.94 189 ALA A CA 1
ATOM 1442 C C . ALA A 1 189 ? -5.277 -18.987 7.551 1.00 93.94 189 ALA A C 1
ATOM 1444 O O . ALA A 1 189 ? -5.933 -18.419 6.686 1.00 93.94 189 ALA A O 1
ATOM 1445 N N . GLU A 1 190 ? -3.966 -19.191 7.417 1.00 94.88 190 GLU A N 1
ATOM 1446 C CA . GLU A 1 190 ? -3.217 -18.729 6.251 1.00 94.88 190 GLU A CA 1
ATOM 1447 C C . GLU A 1 190 ? -3.752 -19.315 4.936 1.00 94.88 190 GLU A C 1
ATOM 1449 O O . GLU A 1 190 ? -4.060 -18.564 4.011 1.00 94.88 190 GLU A O 1
ATOM 1454 N N . SER A 1 191 ? -3.929 -20.637 4.864 1.00 95.00 191 SER A N 1
ATOM 1455 C CA . SER A 1 191 ? -4.500 -21.291 3.684 1.00 95.00 191 SER A CA 1
ATOM 1456 C C . SER A 1 191 ? -5.911 -20.786 3.378 1.00 95.00 191 SER A C 1
ATOM 1458 O O . SER A 1 191 ? -6.277 -20.670 2.207 1.00 95.00 191 SER A O 1
ATOM 1460 N N . HIS A 1 192 ? -6.706 -20.506 4.412 1.00 95.88 192 HIS A N 1
ATOM 1461 C CA . HIS A 1 192 ? -8.054 -19.976 4.261 1.00 95.88 192 HIS A CA 1
ATOM 1462 C C . HIS A 1 192 ? -8.041 -18.566 3.658 1.00 95.88 192 HIS A C 1
ATOM 1464 O O . HIS A 1 192 ? -8.700 -18.330 2.646 1.00 95.88 192 HIS A O 1
ATOM 1470 N N . PHE A 1 193 ? -7.234 -17.652 4.206 1.00 96.62 193 PHE A N 1
ATOM 1471 C CA . PHE A 1 193 ? -7.130 -16.286 3.692 1.00 96.62 193 PHE A CA 1
ATOM 1472 C C . PHE A 1 193 ? -6.584 -16.237 2.267 1.00 96.62 193 PHE A C 1
ATOM 1474 O O . PHE A 1 193 ? -7.121 -15.497 1.447 1.00 96.62 193 PHE A O 1
ATOM 1481 N N . HIS A 1 194 ? -5.577 -17.055 1.938 1.00 96.50 194 HIS A N 1
ATOM 1482 C CA . HIS A 1 194 ? -5.067 -17.141 0.566 1.00 96.50 194 HIS A CA 1
ATOM 1483 C C . HIS A 1 194 ? -6.162 -17.581 -0.407 1.00 96.50 194 HIS A C 1
ATOM 1485 O O . HIS A 1 194 ? -6.331 -16.970 -1.459 1.00 96.50 194 HIS A O 1
ATOM 1491 N N . SER A 1 195 ? -6.974 -18.575 -0.034 1.00 96.06 195 SER A N 1
ATOM 1492 C CA . SER A 1 195 ? -8.109 -18.994 -0.863 1.00 96.06 195 SER A CA 1
ATOM 1493 C C . SER A 1 195 ? -9.097 -17.851 -1.109 1.00 96.06 195 SER A C 1
ATOM 1495 O O . SER A 1 195 ? -9.489 -17.637 -2.254 1.00 96.06 195 SER A O 1
ATOM 1497 N N . ILE A 1 196 ? -9.467 -17.097 -0.067 1.00 96.31 196 ILE A N 1
ATOM 1498 C CA . ILE A 1 196 ? -10.380 -15.952 -0.199 1.00 96.31 196 ILE A CA 1
ATOM 1499 C C . ILE A 1 196 ? -9.761 -14.869 -1.087 1.00 96.31 196 ILE A C 1
ATOM 1501 O O . ILE A 1 196 ? -10.428 -14.350 -1.979 1.00 96.31 196 ILE A O 1
ATOM 1505 N N . MET A 1 197 ? -8.481 -14.548 -0.889 1.00 96.31 197 MET A N 1
ATOM 1506 C CA . MET A 1 197 ? -7.785 -13.540 -1.691 1.00 96.31 197 MET A CA 1
ATOM 1507 C C . MET A 1 197 ? -7.686 -13.931 -3.162 1.00 96.31 197 MET A C 1
ATOM 1509 O O . MET A 1 197 ? -7.847 -13.072 -4.029 1.00 96.31 197 MET A O 1
ATOM 1513 N N . ARG A 1 198 ? -7.496 -15.220 -3.465 1.00 95.12 198 ARG A N 1
ATOM 1514 C CA . ARG A 1 198 ? -7.531 -15.724 -4.841 1.00 95.12 198 ARG A CA 1
ATOM 1515 C C . ARG A 1 198 ? -8.877 -15.432 -5.508 1.00 95.12 198 ARG A C 1
ATOM 1517 O O . ARG A 1 198 ? -8.914 -14.995 -6.659 1.00 95.12 198 ARG A O 1
ATOM 1524 N N . ASP A 1 199 ? -9.978 -15.639 -4.793 1.00 94.62 199 ASP A N 1
ATOM 1525 C CA . ASP A 1 199 ? -11.322 -15.403 -5.324 1.00 94.62 199 ASP A CA 1
ATOM 1526 C C . ASP A 1 199 ? -11.674 -13.907 -5.386 1.00 94.62 199 ASP A C 1
ATOM 1528 O O . ASP A 1 199 ? -12.271 -13.452 -6.370 1.00 94.62 199 ASP A O 1
ATOM 1532 N N . ALA A 1 200 ? -11.234 -13.115 -4.403 1.00 91.69 200 ALA A N 1
ATOM 1533 C CA . ALA A 1 200 ? -11.351 -11.658 -4.417 1.00 91.69 200 ALA A CA 1
ATOM 1534 C C . ALA A 1 200 ? -10.608 -11.050 -5.620 1.00 91.69 200 ALA A C 1
ATOM 1536 O O . ALA A 1 200 ? -11.169 -10.218 -6.336 1.00 91.69 200 ALA A O 1
ATOM 1537 N N . TRP A 1 201 ? -9.395 -11.532 -5.907 1.00 89.62 201 TRP A N 1
ATOM 1538 C CA . TRP A 1 201 ? -8.600 -11.125 -7.067 1.00 89.62 201 TRP A CA 1
ATOM 1539 C C . TRP A 1 201 ? -9.285 -11.451 -8.394 1.00 89.62 201 TRP A C 1
ATOM 1541 O O . TRP A 1 201 ? -9.459 -10.572 -9.238 1.00 89.62 201 TRP A O 1
ATOM 1551 N N . ARG A 1 202 ? -9.763 -12.692 -8.564 1.00 89.50 202 ARG A N 1
ATOM 1552 C CA . ARG A 1 202 ? -10.519 -13.099 -9.764 1.00 89.50 202 ARG A CA 1
ATOM 1553 C C . ARG A 1 202 ? -11.753 -12.223 -9.979 1.00 89.50 202 ARG A C 1
ATOM 1555 O O . ARG A 1 202 ? -12.047 -11.829 -11.107 1.00 89.50 202 ARG A O 1
ATOM 1562 N N . SER A 1 203 ? -12.453 -11.897 -8.896 1.00 86.88 203 SER A N 1
ATOM 1563 C CA . SER A 1 203 ? -13.645 -11.046 -8.929 1.00 86.88 203 SER A CA 1
ATOM 1564 C C . SER A 1 203 ? -13.312 -9.594 -9.283 1.00 86.88 203 SER A C 1
ATOM 1566 O O . SER A 1 203 ? -14.067 -8.949 -10.010 1.00 86.88 203 SER A O 1
ATOM 1568 N N . ALA A 1 204 ? -12.191 -9.061 -8.790 1.00 82.62 204 ALA A N 1
ATOM 1569 C CA . ALA A 1 204 ? -11.707 -7.730 -9.154 1.00 82.62 204 ALA A CA 1
ATOM 1570 C C . ALA A 1 204 ? -11.340 -7.657 -10.647 1.00 82.62 204 ALA A C 1
ATOM 1572 O O . ALA A 1 204 ? -11.846 -6.791 -11.362 1.00 82.62 204 ALA A O 1
ATOM 1573 N N . LEU A 1 205 ? -10.572 -8.630 -11.149 1.00 81.69 205 LEU A N 1
ATOM 1574 C CA . LEU A 1 205 ? -10.217 -8.716 -12.569 1.00 81.69 205 LEU A CA 1
ATOM 1575 C C . LEU A 1 205 ? -11.442 -8.835 -13.480 1.00 81.69 205 LEU A C 1
ATOM 1577 O O . LEU A 1 205 ? -11.528 -8.159 -14.504 1.00 81.69 205 LEU A O 1
ATOM 1581 N N . SER A 1 206 ? -12.412 -9.677 -13.114 1.00 83.12 206 SER A N 1
ATOM 1582 C CA . SER A 1 206 ? -13.630 -9.866 -13.907 1.00 83.12 206 SER A CA 1
ATOM 1583 C C . SER A 1 206 ? -14.452 -8.576 -14.027 1.00 83.12 206 SER A C 1
ATOM 1585 O O . SER A 1 206 ? -14.933 -8.248 -15.118 1.00 83.12 206 SER A O 1
ATOM 1587 N N . ARG A 1 207 ? -14.558 -7.799 -12.939 1.00 80.44 207 ARG A N 1
ATOM 1588 C CA . ARG A 1 207 ? -15.215 -6.482 -12.947 1.00 80.44 207 ARG A CA 1
ATOM 1589 C C . ARG A 1 207 ? -14.492 -5.503 -13.868 1.00 80.44 207 ARG A C 1
ATOM 1591 O O . ARG A 1 207 ? -15.116 -4.925 -14.754 1.00 80.44 207 ARG A O 1
ATOM 1598 N N . GLN A 1 208 ? -13.171 -5.413 -13.751 1.00 75.44 208 GLN A N 1
ATOM 1599 C CA . GLN A 1 208 ? -12.361 -4.526 -14.587 1.00 75.44 208 GLN A CA 1
ATOM 1600 C C . GLN A 1 208 ? -12.468 -4.865 -16.088 1.00 75.44 208 GLN A C 1
ATOM 1602 O O . GLN A 1 208 ? -12.589 -3.975 -16.937 1.00 75.44 208 GLN A O 1
ATOM 1607 N N . MET A 1 209 ? -12.480 -6.153 -16.439 1.00 76.31 209 MET A N 1
ATOM 1608 C CA . MET A 1 209 ? -12.686 -6.602 -17.823 1.00 76.31 209 MET A CA 1
ATOM 1609 C C . MET A 1 209 ? -14.095 -6.265 -18.337 1.00 76.31 209 MET A C 1
ATOM 1611 O O . MET A 1 209 ? -14.264 -5.860 -19.489 1.00 76.31 209 MET A O 1
ATOM 1615 N N . SER A 1 210 ? -15.110 -6.366 -17.480 1.00 79.44 210 SER A N 1
ATOM 1616 C CA . SER A 1 210 ? -16.495 -6.034 -17.837 1.00 79.44 210 SER A CA 1
ATOM 1617 C C . SER A 1 210 ? -16.677 -4.533 -18.087 1.00 79.44 210 SER A C 1
ATOM 1619 O O . SER A 1 210 ? -17.258 -4.137 -19.103 1.00 79.44 210 SER A O 1
ATOM 1621 N N . ASP A 1 211 ? -16.097 -3.687 -17.234 1.00 78.25 211 ASP A N 1
ATOM 1622 C CA . ASP A 1 211 ? -16.187 -2.226 -17.348 1.00 78.25 211 ASP A CA 1
ATOM 1623 C C . ASP A 1 211 ? -15.502 -1.691 -18.609 1.00 78.25 211 ASP A C 1
ATOM 1625 O O . ASP A 1 211 ? -15.951 -0.726 -19.238 1.00 78.25 211 ASP A O 1
ATOM 1629 N N . THR A 1 212 ? -14.407 -2.330 -19.016 1.00 73.31 212 THR A N 1
ATOM 1630 C CA . THR A 1 212 ? -13.653 -1.934 -20.210 1.00 73.31 212 THR A CA 1
ATOM 1631 C C . THR A 1 212 ? -14.342 -2.357 -21.506 1.00 73.31 212 THR A C 1
ATOM 1633 O O . THR A 1 212 ? -14.280 -1.619 -22.494 1.00 73.31 212 THR A O 1
ATOM 1636 N N . CYS A 1 213 ? -15.063 -3.481 -21.499 1.00 73.44 213 CYS A N 1
ATOM 1637 C CA . CYS A 1 213 ? -15.886 -3.918 -22.625 1.00 73.44 213 CYS A CA 1
ATOM 1638 C C . CYS A 1 213 ? -17.152 -3.049 -22.782 1.00 73.44 213 CYS A C 1
ATOM 1640 O O . CYS A 1 213 ? -17.462 -2.586 -23.884 1.00 73.44 213 CYS A O 1
ATOM 1642 N N . GLY A 1 214 ? -17.832 -2.724 -21.674 1.00 68.81 214 GLY A N 1
ATOM 1643 C CA . GLY A 1 214 ? -19.051 -1.904 -21.680 1.00 68.81 214 GLY A CA 1
ATOM 1644 C C . GLY A 1 214 ? -18.838 -0.486 -22.223 1.00 68.81 214 GLY A C 1
ATOM 1645 O O . GLY A 1 214 ? -19.628 0.002 -23.037 1.00 68.81 214 GLY A O 1
ATOM 1646 N N . LYS A 1 215 ? -17.713 0.153 -21.871 1.00 66.81 215 LYS A N 1
ATOM 1647 C CA . LYS A 1 215 ? -17.374 1.505 -22.355 1.00 66.81 215 LYS A CA 1
ATOM 1648 C C . LYS A 1 215 ? -17.109 1.559 -23.869 1.00 66.81 215 LYS A C 1
ATOM 1650 O O . LYS A 1 215 ? -17.387 2.582 -24.495 1.00 66.81 215 LYS A O 1
ATOM 1655 N N . LYS A 1 216 ? -16.644 0.466 -24.493 1.00 58.53 216 LYS A N 1
ATOM 1656 C CA . LYS A 1 216 ? -16.468 0.387 -25.959 1.00 58.53 216 LYS A CA 1
ATOM 1657 C C . LYS A 1 216 ? -17.796 0.213 -26.711 1.00 58.53 216 LYS A C 1
ATOM 1659 O O . LYS A 1 216 ? -17.940 0.734 -27.819 1.00 58.53 216 LYS A O 1
ATOM 1664 N N . MET A 1 217 ? -18.792 -0.450 -26.118 1.00 53.31 217 MET A N 1
ATOM 1665 C CA . MET A 1 217 ? -20.110 -0.605 -26.754 1.00 53.31 217 MET A CA 1
ATOM 1666 C C . MET A 1 217 ? -20.984 0.654 -26.670 1.00 53.31 217 MET A C 1
ATOM 1668 O O . MET A 1 217 ? -21.764 0.907 -27.585 1.00 53.31 217 MET A O 1
ATOM 1672 N N . GLN A 1 218 ? -20.841 1.490 -25.637 1.00 52.88 218 GLN A N 1
ATOM 1673 C CA . GLN A 1 218 ? -21.580 2.760 -25.586 1.00 52.88 218 GLN A CA 1
ATOM 1674 C C . GLN A 1 218 ? -21.032 3.811 -26.557 1.00 52.88 218 GLN A C 1
ATOM 1676 O O . GLN A 1 218 ? -21.815 4.546 -27.154 1.00 52.88 218 GLN A O 1
ATOM 1681 N N . LYS A 1 219 ? -19.714 3.843 -26.796 1.00 50.50 219 LYS A N 1
ATOM 1682 C CA . LYS A 1 219 ? -19.108 4.807 -27.731 1.00 50.50 219 LYS A CA 1
ATOM 1683 C C . LYS A 1 219 ? -19.316 4.450 -29.212 1.00 50.50 219 LYS A C 1
ATOM 1685 O O . LYS A 1 219 ? -19.129 5.302 -30.069 1.00 50.50 219 LYS A O 1
ATOM 1690 N N . SER A 1 220 ? -19.736 3.220 -29.520 1.00 47.84 220 SER A N 1
ATOM 1691 C CA . SER A 1 220 ? -20.036 2.769 -30.892 1.00 47.84 220 SER A CA 1
ATOM 1692 C C . SER A 1 220 ? -21.513 2.885 -31.285 1.00 47.84 220 SER A C 1
ATOM 1694 O O . SER A 1 220 ? -21.848 2.641 -32.439 1.00 47.84 220 SER A O 1
ATOM 1696 N N . ARG A 1 221 ? -22.405 3.305 -30.374 1.00 46.94 221 ARG A N 1
ATOM 1697 C CA . ARG A 1 221 ? -23.826 3.548 -30.689 1.00 46.94 221 ARG A CA 1
ATOM 1698 C C . ARG A 1 221 ? -24.157 4.983 -31.122 1.00 46.94 221 ARG A C 1
ATOM 1700 O O . ARG A 1 221 ? -25.308 5.232 -31.452 1.00 46.94 221 ARG A O 1
ATOM 1707 N N . SER A 1 222 ? -23.181 5.896 -31.173 1.00 43.09 222 SER A N 1
ATOM 1708 C CA . SER A 1 222 ? -23.360 7.254 -31.728 1.00 43.09 222 SER A CA 1
ATOM 1709 C C . SER A 1 222 ? -22.693 7.466 -33.094 1.00 43.09 222 SER A C 1
ATOM 1711 O O . SER A 1 222 ? -22.572 8.602 -33.542 1.00 43.09 222 SER A O 1
ATOM 1713 N N . MET A 1 223 ? -22.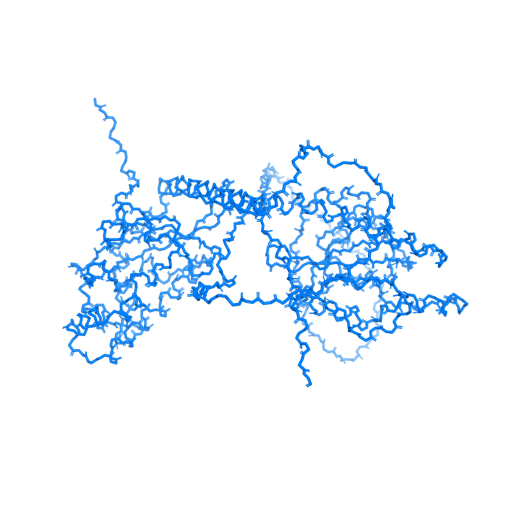243 6.398 -33.755 1.00 41.19 223 MET A N 1
ATOM 1714 C CA . MET A 1 223 ? -21.840 6.432 -35.161 1.00 41.19 223 MET A CA 1
ATOM 1715 C C . MET A 1 223 ? -22.706 5.428 -35.912 1.00 41.19 223 MET A C 1
ATOM 1717 O O . MET A 1 223 ? -22.421 4.231 -35.953 1.00 41.19 223 MET A O 1
ATOM 1721 N N . GLU A 1 224 ? -23.809 5.926 -36.464 1.00 45.78 224 GLU A N 1
ATOM 1722 C CA . GLU A 1 224 ? -24.459 5.258 -37.581 1.00 45.78 224 GLU A CA 1
ATOM 1723 C C . GLU A 1 224 ? -23.453 5.128 -38.738 1.00 45.78 224 GLU A C 1
ATOM 1725 O O . GLU A 1 224 ? -22.717 6.058 -39.055 1.00 45.78 224 GLU A O 1
ATOM 1730 N N . GLU A 1 225 ? -23.455 3.937 -39.340 1.00 44.12 225 GLU A N 1
ATOM 1731 C CA . GLU A 1 225 ? -22.815 3.572 -40.609 1.00 44.12 225 GLU A CA 1
ATOM 1732 C C . GLU A 1 225 ? -21.283 3.399 -40.646 1.00 44.12 225 GLU A C 1
ATOM 1734 O O . GLU A 1 225 ? -20.528 4.240 -41.123 1.00 44.12 225 GLU A O 1
ATOM 1739 N N . ARG A 1 226 ? -20.832 2.183 -40.308 1.00 37.88 226 ARG A N 1
ATOM 1740 C CA . ARG A 1 226 ? -20.256 1.184 -41.247 1.00 37.88 226 ARG A CA 1
ATOM 1741 C C . ARG A 1 226 ? -19.425 0.177 -40.465 1.00 37.88 226 ARG A C 1
ATOM 1743 O O . ARG A 1 226 ? -18.261 0.390 -40.142 1.00 37.88 226 ARG A O 1
ATOM 1750 N N . THR A 1 227 ? -20.035 -0.966 -40.196 1.00 33.47 227 THR A N 1
ATOM 1751 C CA . THR A 1 227 ? -19.342 -2.139 -39.676 1.00 33.47 227 THR A CA 1
ATOM 1752 C C . THR A 1 227 ? -18.610 -2.819 -40.836 1.00 33.47 227 THR A C 1
ATOM 1754 O O . THR A 1 227 ? -19.244 -3.438 -41.687 1.00 33.47 227 THR A O 1
ATOM 1757 N N . ILE A 1 228 ? -17.280 -2.717 -40.874 1.00 32.56 228 ILE A N 1
ATOM 1758 C CA . ILE A 1 228 ? -16.430 -3.715 -41.533 1.00 32.56 228 ILE A CA 1
ATOM 1759 C C . ILE A 1 228 ? -15.681 -4.444 -40.424 1.00 32.56 228 ILE A C 1
ATOM 1761 O O . ILE A 1 228 ? -15.121 -3.837 -39.513 1.00 32.56 228 ILE A O 1
ATOM 1765 N N . ALA A 1 229 ? -15.794 -5.764 -40.478 1.00 30.52 229 ALA A N 1
ATOM 1766 C CA . ALA A 1 229 ? -15.312 -6.700 -39.491 1.00 30.52 229 ALA A CA 1
ATOM 1767 C C . ALA A 1 229 ? -13.788 -6.646 -39.295 1.00 30.52 229 ALA A C 1
ATOM 1769 O O . ALA A 1 229 ? -13.020 -6.378 -40.215 1.00 30.52 229 ALA A O 1
ATOM 1770 N N . SER A 1 230 ? -13.413 -6.964 -38.057 1.00 36.38 230 SER A N 1
ATOM 1771 C CA . SER A 1 230 ? -12.096 -7.355 -37.555 1.00 36.38 230 SER A CA 1
ATOM 1772 C C . SER A 1 230 ? -11.208 -8.066 -38.587 1.00 36.38 230 SER A C 1
ATOM 1774 O O . SER A 1 230 ? -11.535 -9.168 -39.024 1.00 36.38 230 SER A O 1
ATOM 1776 N N . VAL A 1 231 ? -10.057 -7.460 -38.903 1.00 29.47 231 VAL A N 1
ATOM 1777 C CA . VAL A 1 231 ? -8.867 -8.139 -39.438 1.00 29.47 231 VAL A CA 1
ATOM 1778 C C . VAL A 1 231 ? -7.625 -7.493 -38.822 1.00 29.47 231 VAL A C 1
ATOM 1780 O O . VAL A 1 231 ? -7.505 -6.271 -38.762 1.00 29.47 231 VAL A O 1
ATOM 1783 N N . SER A 1 232 ? -6.748 -8.354 -38.317 1.00 28.62 232 SER A N 1
ATOM 1784 C CA . SER A 1 232 ? -5.488 -8.089 -37.631 1.00 28.62 232 SER A CA 1
ATOM 1785 C C . SER A 1 232 ? -4.535 -7.163 -38.395 1.00 28.62 232 SER A C 1
ATOM 1787 O O . SER A 1 232 ? -4.364 -7.282 -39.606 1.00 28.62 232 SER A O 1
ATOM 1789 N N . THR A 1 233 ? -3.876 -6.269 -37.663 1.00 32.44 233 THR A N 1
ATOM 1790 C CA . THR A 1 233 ? -2.878 -5.316 -38.155 1.00 32.44 233 THR A CA 1
ATOM 1791 C C . THR A 1 233 ? -1.529 -5.991 -38.407 1.00 32.44 233 THR A C 1
ATOM 1793 O O . THR A 1 233 ? -0.811 -6.326 -37.471 1.00 32.44 233 THR A O 1
ATOM 1796 N N . ALA A 1 234 ? -1.162 -6.121 -39.680 1.00 30.64 234 ALA A N 1
ATOM 1797 C CA . ALA A 1 234 ? 0.220 -6.091 -40.144 1.00 30.64 234 ALA A CA 1
ATOM 1798 C C . ALA A 1 234 ? 0.246 -5.473 -41.554 1.00 30.64 234 ALA A C 1
ATOM 1800 O O . ALA A 1 234 ? -0.591 -5.802 -42.392 1.00 30.64 234 ALA A O 1
ATOM 1801 N N . CYS A 1 235 ? 1.238 -4.611 -41.781 1.00 25.92 235 CYS A N 1
ATOM 1802 C CA . CYS A 1 235 ? 1.635 -3.956 -43.034 1.00 25.92 235 CYS A CA 1
ATOM 1803 C C . CYS A 1 235 ? 0.993 -2.600 -43.405 1.00 25.92 235 CYS A C 1
ATOM 1805 O O . CYS A 1 235 ? -0.196 -2.455 -43.673 1.00 25.92 235 CYS A O 1
ATOM 1807 N N . SER A 1 236 ? 1.912 -1.633 -43.475 1.00 30.61 236 SER A N 1
ATOM 1808 C CA . SER A 1 236 ? 1.943 -0.318 -44.111 1.00 30.61 236 SER A CA 1
ATOM 1809 C C . SER A 1 236 ? 0.976 -0.068 -45.263 1.00 30.61 236 SER A C 1
ATOM 1811 O O . SER A 1 236 ? 0.950 -0.849 -46.207 1.00 30.61 236 SER A O 1
ATOM 1813 N N . LEU A 1 237 ? 0.378 1.128 -45.293 1.00 26.91 237 LEU A N 1
ATOM 1814 C CA . LEU A 1 237 ? 0.143 1.873 -46.533 1.00 26.91 237 LEU A CA 1
ATOM 1815 C C . LEU A 1 237 ? 0.215 3.386 -46.282 1.00 26.91 237 LEU A C 1
ATOM 1817 O O . LEU A 1 237 ? -0.464 3.949 -45.428 1.00 26.91 237 LEU A O 1
ATOM 1821 N N . SER A 1 238 ? 1.077 4.017 -47.066 1.00 26.56 238 SER A N 1
ATOM 1822 C CA . SER A 1 238 ? 1.302 5.445 -47.202 1.00 26.56 238 SER A CA 1
ATOM 1823 C C . SER A 1 238 ? 0.255 6.112 -48.105 1.00 26.56 238 SER A C 1
ATOM 1825 O O . SER A 1 238 ? -0.277 5.508 -49.033 1.00 26.56 238 SER A O 1
ATOM 1827 N N . SER A 1 239 ? 0.086 7.419 -47.876 1.00 30.89 239 SER A N 1
ATOM 1828 C CA . SER A 1 239 ? -0.556 8.435 -48.727 1.00 30.89 239 SER A CA 1
ATOM 1829 C C . SER A 1 239 ? -2.080 8.369 -48.901 1.00 30.89 239 SER A C 1
ATOM 1831 O O . SER A 1 239 ? -2.615 7.417 -49.447 1.00 30.89 239 SER A O 1
ATOM 1833 N N . VAL A 1 240 ? -2.761 9.444 -48.482 1.00 28.89 240 VAL A N 1
ATOM 1834 C CA . VAL A 1 240 ? -3.685 10.284 -49.278 1.00 28.89 240 VAL A CA 1
ATOM 1835 C C . VAL A 1 240 ? -4.254 11.356 -48.335 1.00 28.89 240 VAL A C 1
ATOM 1837 O O . VAL A 1 240 ? -4.968 11.054 -47.384 1.00 28.89 240 VAL A O 1
ATOM 1840 N N . LEU A 1 241 ? -3.935 12.626 -48.603 1.00 37.12 241 LEU A N 1
ATOM 1841 C CA . LEU A 1 241 ? -4.649 13.779 -48.041 1.00 37.12 241 LEU A CA 1
ATOM 1842 C C . LEU A 1 241 ? -6.013 13.918 -48.732 1.00 37.12 241 LEU A C 1
ATOM 1844 O O . LEU A 1 241 ? -6.075 13.832 -49.963 1.00 37.12 241 LEU A O 1
ATOM 1848 N N . PRO A 1 242 ? -7.064 14.301 -47.989 1.00 33.81 242 PRO A N 1
ATOM 1849 C CA . PRO A 1 242 ? -7.874 15.402 -48.491 1.00 33.81 242 PRO A CA 1
ATOM 1850 C C . PRO A 1 242 ? -8.300 16.426 -47.428 1.00 33.81 242 PRO A C 1
ATOM 1852 O O . PRO A 1 242 ? -8.790 16.110 -46.352 1.00 33.81 242 PRO A O 1
ATOM 1855 N N . LYS A 1 243 ? -8.116 17.683 -47.844 1.00 29.11 243 LYS A N 1
ATOM 1856 C CA . LYS A 1 243 ? -9.009 18.849 -47.752 1.00 29.11 243 LYS A CA 1
ATOM 1857 C C . LYS A 1 243 ? -9.860 19.072 -46.492 1.00 29.11 243 LYS A C 1
ATOM 1859 O O . LYS A 1 243 ? -10.898 18.466 -46.270 1.00 29.11 243 LYS A O 1
ATOM 1864 N N . LYS A 1 244 ? -9.453 20.151 -45.826 1.00 32.84 244 LYS A N 1
ATOM 1865 C CA . LYS A 1 244 ? -10.193 21.061 -44.951 1.00 32.84 244 LYS A CA 1
ATOM 1866 C C . LYS A 1 244 ? -11.532 21.497 -45.574 1.00 32.84 244 LYS A C 1
ATOM 1868 O O . LYS A 1 244 ? -11.525 22.152 -46.616 1.00 32.84 244 LYS A O 1
ATOM 1873 N N . GLU A 1 245 ? -12.641 21.218 -44.897 1.00 30.55 245 GLU A N 1
ATOM 1874 C CA . GLU A 1 245 ? -13.896 21.958 -45.052 1.00 30.55 245 GLU A CA 1
ATOM 1875 C C . GLU A 1 245 ? -14.305 22.521 -43.688 1.00 30.55 245 GLU A C 1
ATOM 1877 O O . GLU A 1 245 ? -14.513 21.788 -42.725 1.00 30.55 245 GLU A O 1
ATOM 1882 N N . ASN A 1 246 ? -14.355 23.853 -43.623 1.00 35.44 246 ASN A N 1
ATOM 1883 C CA . ASN A 1 246 ? -14.983 24.608 -42.548 1.00 35.44 246 ASN A CA 1
ATOM 1884 C C . ASN A 1 246 ? -16.494 24.409 -42.635 1.00 35.44 246 ASN A C 1
ATOM 1886 O O . ASN A 1 246 ? -17.058 24.629 -43.708 1.00 35.44 246 ASN A O 1
ATOM 1890 N N . LYS A 1 247 ? -17.142 24.134 -41.506 1.00 34.50 247 LYS A N 1
ATOM 1891 C CA . LYS A 1 247 ? -18.527 24.540 -41.280 1.00 34.50 247 LYS A CA 1
ATOM 1892 C C . LYS A 1 247 ? -18.716 24.906 -39.817 1.00 34.50 247 LYS A C 1
ATOM 1894 O O . LYS A 1 247 ? -18.533 24.074 -38.933 1.00 34.50 247 LYS A O 1
ATOM 1899 N N . ASP A 1 248 ? -19.033 26.179 -39.633 1.00 41.41 248 ASP A N 1
ATOM 1900 C CA . ASP A 1 248 ? -19.671 26.734 -38.454 1.00 41.41 248 ASP A CA 1
ATOM 1901 C C . ASP A 1 248 ? -21.045 26.080 -38.289 1.00 41.41 248 ASP A C 1
ATOM 1903 O O . ASP A 1 248 ? -21.776 25.960 -39.273 1.00 41.41 248 ASP A O 1
ATOM 1907 N N . ASP A 1 249 ? -21.397 25.686 -37.068 1.00 35.78 249 ASP A N 1
ATOM 1908 C CA . ASP A 1 249 ? -22.791 25.709 -36.640 1.00 35.78 249 ASP A CA 1
ATOM 1909 C C . ASP A 1 249 ? -22.893 25.882 -35.123 1.00 35.78 249 ASP A C 1
ATOM 1911 O O . ASP A 1 249 ? -22.162 25.298 -34.320 1.00 35.78 249 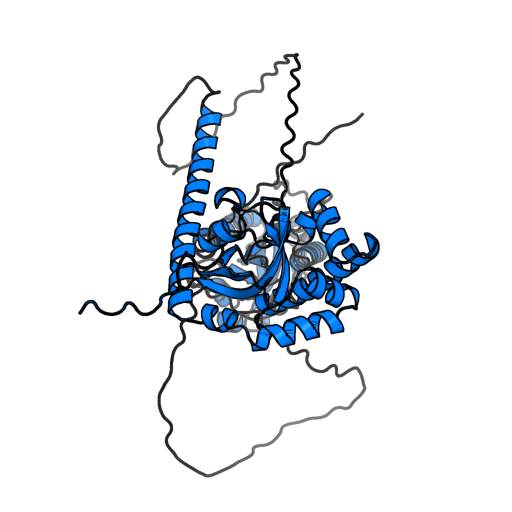ASP A O 1
ATOM 1915 N N . GLU A 1 250 ? -23.803 26.780 -34.786 1.00 34.47 250 GLU A N 1
ATOM 1916 C CA . GLU A 1 250 ? -24.141 27.308 -33.479 1.00 34.47 250 GLU A CA 1
ATOM 1917 C C . GLU A 1 250 ? -25.171 26.412 -32.761 1.00 34.47 250 GLU A C 1
ATOM 1919 O O . GLU A 1 250 ? -26.015 25.779 -33.394 1.00 34.47 250 GLU A O 1
ATOM 1924 N N . LEU A 1 251 ? -25.170 26.534 -31.426 1.00 35.50 251 LEU A N 1
ATOM 1925 C CA . LEU A 1 251 ? -26.330 26.549 -30.515 1.00 35.50 251 LEU A CA 1
ATOM 1926 C C . LEU A 1 251 ? -26.774 25.294 -29.711 1.00 35.50 251 LEU A C 1
ATOM 1928 O O . LEU A 1 251 ? -27.025 24.205 -30.212 1.00 35.50 251 LEU A O 1
ATOM 1932 N N . VAL A 1 252 ? -27.058 25.635 -28.440 1.00 30.72 252 VAL A N 1
ATOM 1933 C CA . VAL A 1 252 ? -28.008 25.098 -27.435 1.00 30.72 252 VAL A CA 1
ATOM 1934 C C . VAL A 1 252 ? -27.497 24.139 -26.340 1.00 30.72 252 VAL A C 1
ATOM 1936 O O . VAL A 1 252 ? -27.422 22.927 -26.492 1.00 30.72 252 VAL A O 1
ATOM 1939 N N . VAL A 1 253 ? -27.240 24.780 -25.193 1.00 37.12 253 VAL A N 1
ATOM 1940 C CA . VAL A 1 253 ? -27.470 24.426 -23.774 1.00 37.12 253 VAL A CA 1
ATOM 1941 C C . VAL A 1 253 ? -28.318 23.171 -23.493 1.00 37.12 253 VAL A C 1
ATOM 1943 O O . VAL A 1 253 ? -29.490 23.140 -23.855 1.00 37.12 253 VAL A O 1
ATOM 1946 N N . ASP A 1 254 ? -27.797 22.243 -22.680 1.00 29.38 254 ASP A N 1
ATOM 1947 C CA . ASP A 1 254 ? -28.594 21.698 -21.572 1.00 29.38 254 ASP A CA 1
ATOM 1948 C C . ASP A 1 254 ? -27.722 21.302 -20.371 1.00 29.38 254 ASP A C 1
ATOM 1950 O O . ASP A 1 254 ? -26.610 20.785 -20.499 1.00 29.38 254 ASP A O 1
ATOM 1954 N N . ASP A 1 255 ? -28.251 21.629 -19.202 1.00 33.53 255 ASP A N 1
ATOM 1955 C CA . ASP A 1 255 ? -27.599 21.714 -17.905 1.00 33.53 255 ASP A CA 1
ATOM 1956 C C . ASP A 1 255 ? -27.967 20.458 -17.100 1.00 33.53 255 ASP A C 1
ATOM 1958 O O . ASP A 1 255 ? -29.120 20.263 -16.712 1.00 33.53 255 ASP A O 1
ATOM 1962 N N . PHE A 1 256 ? -27.008 19.557 -16.863 1.00 27.38 256 PHE A N 1
ATOM 1963 C CA . PHE A 1 256 ? -27.213 18.427 -15.951 1.00 27.38 256 PHE A CA 1
ATOM 1964 C C . PHE A 1 256 ? -25.953 18.148 -15.131 1.00 27.38 256 PHE A C 1
ATOM 1966 O O . PHE A 1 256 ? -25.150 17.257 -15.413 1.00 27.38 256 PHE A O 1
ATOM 1973 N N . GLN A 1 257 ? -25.792 18.932 -14.066 1.00 29.53 257 GLN A N 1
ATOM 1974 C CA . GLN A 1 257 ? -24.822 18.682 -13.008 1.00 29.53 257 GLN A CA 1
ATOM 1975 C C . GLN A 1 257 ? -25.174 17.393 -12.245 1.00 29.53 257 GLN A C 1
ATOM 1977 O O . GLN A 1 257 ? -26.073 17.354 -11.406 1.00 29.53 257 GLN A O 1
ATOM 1982 N N . ARG A 1 258 ? -24.394 16.334 -12.472 1.00 28.27 258 ARG A N 1
ATOM 1983 C CA . ARG A 1 258 ? -24.092 15.332 -11.442 1.00 28.27 258 ARG A CA 1
ATOM 1984 C C . ARG A 1 258 ? -22.587 15.320 -11.233 1.00 28.27 258 ARG A C 1
ATOM 1986 O O . ARG A 1 258 ? -21.848 14.733 -12.015 1.00 28.27 258 ARG A O 1
ATOM 1993 N N . SER A 1 259 ? -22.142 15.987 -10.173 1.00 27.70 259 SER A N 1
ATOM 1994 C CA . SER A 1 259 ? -20.763 15.921 -9.702 1.00 27.70 259 SER A CA 1
ATOM 1995 C C . SER A 1 259 ? -20.493 14.534 -9.110 1.00 27.70 259 SER A C 1
ATOM 1997 O O . SER A 1 259 ? -20.763 14.288 -7.935 1.00 27.70 259 SER A O 1
ATOM 1999 N N . SER A 1 260 ? -19.958 13.612 -9.911 1.00 29.28 260 SER A N 1
ATOM 2000 C CA . SER A 1 260 ? -19.120 12.552 -9.355 1.00 29.28 260 SER A CA 1
ATOM 2001 C C . SER A 1 260 ? -17.725 13.144 -9.223 1.00 29.28 260 SER A C 1
ATOM 2003 O O . SER A 1 260 ? -17.030 13.330 -10.222 1.00 29.28 260 SER A O 1
ATOM 2005 N N . THR A 1 261 ? -17.341 13.508 -8.004 1.00 29.69 261 THR A N 1
ATOM 2006 C CA . THR A 1 261 ? -15.961 13.860 -7.668 1.00 29.69 261 THR A CA 1
ATOM 2007 C C . THR A 1 261 ? -15.092 12.632 -7.908 1.00 29.69 261 THR A C 1
ATOM 2009 O O . THR A 1 261 ? -15.021 11.730 -7.077 1.00 29.69 261 THR A O 1
ATOM 2012 N N . TRP A 1 262 ? -14.502 12.570 -9.096 1.00 28.55 262 TRP A N 1
ATOM 2013 C CA . TRP A 1 262 ? -13.464 11.615 -9.437 1.00 28.55 262 TRP A CA 1
ATOM 2014 C C . TRP A 1 262 ? -12.193 12.043 -8.699 1.00 28.55 262 TRP A C 1
ATOM 2016 O O . TRP A 1 262 ? -11.697 13.148 -8.912 1.00 28.55 262 TRP A O 1
ATOM 2026 N N . SER A 1 263 ? -11.729 11.201 -7.776 1.00 31.88 263 SER A N 1
ATOM 2027 C CA . SER A 1 263 ? -10.432 11.356 -7.120 1.00 31.88 263 SER A CA 1
ATOM 2028 C C . SER A 1 263 ? -9.381 10.602 -7.945 1.00 31.88 263 SER A C 1
ATOM 2030 O O . SER A 1 263 ? -9.613 9.426 -8.242 1.00 31.88 263 SER A O 1
ATOM 2032 N N . PRO A 1 264 ? -8.242 11.222 -8.299 1.00 31.58 264 PRO A N 1
ATOM 2033 C CA . PRO A 1 264 ? -7.122 10.547 -8.962 1.00 31.58 264 PRO A CA 1
ATOM 2034 C C . PRO A 1 264 ? -6.541 9.368 -8.158 1.00 31.58 264 PRO A C 1
ATOM 2036 O O . PRO A 1 264 ? -5.895 8.501 -8.737 1.00 31.58 264 PRO A O 1
ATOM 2039 N N . ASP A 1 265 ? -6.832 9.292 -6.855 1.00 32.69 265 ASP A N 1
ATOM 2040 C CA . ASP A 1 265 ? -6.260 8.309 -5.923 1.00 32.69 265 ASP A CA 1
ATOM 2041 C C . ASP A 1 265 ? -7.009 6.955 -5.874 1.00 32.69 265 ASP A C 1
ATOM 2043 O O . ASP A 1 265 ? -6.684 6.100 -5.056 1.00 32.69 265 ASP A O 1
ATOM 2047 N N . ALA A 1 266 ? -8.032 6.738 -6.710 1.00 29.19 266 ALA A N 1
ATOM 2048 C CA . ALA A 1 266 ? -8.907 5.553 -6.648 1.00 29.19 266 ALA A CA 1
ATOM 2049 C C . ALA A 1 266 ? -8.575 4.450 -7.681 1.00 29.19 266 ALA A C 1
ATOM 2051 O O . ALA A 1 266 ? -9.475 3.754 -8.159 1.00 29.19 266 ALA A O 1
ATOM 2052 N N . CYS A 1 267 ? -7.308 4.292 -8.078 1.00 31.23 267 CYS A N 1
ATOM 2053 C CA . CYS A 1 267 ? -6.898 3.233 -9.009 1.00 31.23 267 CYS A CA 1
ATOM 2054 C C . CYS A 1 267 ? -6.223 2.062 -8.287 1.00 31.23 267 CYS A C 1
ATOM 2056 O O . CYS A 1 267 ? -5.143 2.195 -7.730 1.00 31.23 267 CYS A O 1
ATOM 2058 N N . PHE A 1 268 ? -6.878 0.901 -8.354 1.00 32.75 268 PHE A N 1
ATOM 2059 C CA . PHE A 1 268 ? -6.429 -0.388 -7.830 1.00 32.75 268 PHE A CA 1
ATOM 2060 C C . PHE A 1 268 ? -4.977 -0.719 -8.212 1.00 32.75 268 PHE A C 1
ATOM 2062 O O . PHE A 1 268 ? -4.645 -0.818 -9.397 1.00 32.75 268 PHE A O 1
ATOM 2069 N N . HIS A 1 269 ? -4.142 -0.953 -7.199 1.00 30.06 269 HIS A N 1
ATOM 2070 C CA . HIS A 1 269 ? -2.772 -1.429 -7.344 1.00 30.06 269 HIS A CA 1
ATOM 2071 C C . HIS A 1 269 ? -2.752 -2.956 -7.243 1.00 30.06 269 HIS A C 1
ATOM 2073 O O . HIS A 1 269 ? -3.035 -3.536 -6.200 1.00 30.06 269 HIS A O 1
ATOM 2079 N N . LEU A 1 270 ? -2.408 -3.628 -8.336 1.00 29.16 270 LEU A N 1
ATOM 2080 C CA . LEU A 1 270 ? -2.151 -5.063 -8.343 1.00 29.16 270 LEU A CA 1
ATOM 2081 C C . LEU A 1 270 ? -0.659 -5.251 -8.632 1.00 29.16 270 LEU A C 1
ATOM 2083 O O . LEU A 1 270 ? -0.168 -4.765 -9.645 1.00 29.16 270 LEU A O 1
ATOM 2087 N N . GLY A 1 271 ? 0.058 -5.941 -7.746 1.00 29.78 271 GLY A N 1
ATOM 2088 C CA . GLY A 1 271 ? 1.471 -6.278 -7.920 1.00 29.78 271 GLY A CA 1
ATOM 2089 C C . GLY A 1 271 ? 1.753 -7.722 -7.512 1.00 29.78 271 GLY A C 1
ATOM 2090 O O . GLY A 1 271 ? 1.308 -8.117 -6.431 1.00 29.78 271 GLY A O 1
ATOM 2091 N N . ALA A 1 272 ? 2.448 -8.470 -8.392 1.00 29.11 272 ALA A N 1
ATOM 2092 C CA . ALA A 1 272 ? 3.670 -9.262 -8.125 1.00 29.11 272 ALA A CA 1
ATOM 2093 C C . ALA A 1 272 ? 3.923 -10.431 -9.114 1.00 29.11 272 ALA A C 1
ATOM 2095 O O . ALA A 1 272 ? 2.990 -11.147 -9.472 1.00 29.11 272 ALA A O 1
ATOM 2096 N N . ILE A 1 273 ? 5.199 -10.674 -9.472 1.00 30.61 273 ILE A N 1
ATOM 2097 C CA . ILE A 1 273 ? 6.103 -11.770 -9.019 1.00 30.61 273 ILE A CA 1
ATOM 2098 C C . ILE A 1 273 ? 7.514 -11.522 -9.603 1.00 30.61 273 ILE A C 1
ATOM 2100 O O . ILE A 1 273 ? 7.654 -11.371 -10.808 1.00 30.61 273 ILE A O 1
ATOM 2104 N N . ALA A 1 274 ? 8.558 -11.634 -8.770 1.00 26.20 274 ALA A N 1
ATOM 2105 C CA . ALA A 1 274 ? 9.881 -12.129 -9.170 1.00 26.20 274 ALA A CA 1
ATOM 2106 C C . ALA A 1 274 ? 10.189 -13.368 -8.307 1.00 26.20 274 ALA A C 1
ATOM 2108 O O . ALA A 1 274 ? 10.054 -13.330 -7.080 1.00 26.20 274 ALA A O 1
ATOM 2109 N N . LYS A 1 275 ? 10.519 -14.505 -8.930 1.00 27.27 275 LYS A N 1
ATOM 2110 C CA . LYS A 1 275 ? 10.840 -15.755 -8.221 1.00 27.27 275 LYS A CA 1
ATOM 2111 C C . LYS A 1 275 ? 12.289 -15.714 -7.736 1.00 27.27 275 LYS A C 1
ATOM 2113 O O . LYS A 1 275 ? 13.197 -15.833 -8.542 1.00 27.27 275 LYS A O 1
ATOM 2118 N N . SER A 1 276 ? 12.504 -15.668 -6.422 1.00 25.47 276 SER A N 1
ATOM 2119 C CA . SER A 1 276 ? 13.802 -16.022 -5.837 1.00 25.47 276 SER A CA 1
ATOM 2120 C C . SER A 1 276 ? 13.924 -17.548 -5.773 1.00 25.47 276 SER A C 1
ATOM 2122 O O . SER A 1 276 ? 13.254 -18.207 -4.975 1.00 25.47 276 SER A O 1
ATOM 2124 N N . SER A 1 277 ? 14.751 -18.137 -6.636 1.00 25.88 277 SER A N 1
ATOM 2125 C CA . SER A 1 277 ? 15.181 -19.528 -6.492 1.00 25.88 277 SER A CA 1
ATOM 2126 C C . SER A 1 277 ? 16.283 -19.613 -5.439 1.00 25.88 277 SER A C 1
ATOM 2128 O O . SER A 1 277 ? 17.438 -19.286 -5.698 1.00 25.88 277 SER A O 1
ATOM 2130 N N . THR A 1 278 ? 15.938 -20.083 -4.242 1.00 25.34 278 THR A N 1
ATOM 2131 C CA . THR A 1 278 ? 16.922 -20.482 -3.233 1.00 25.34 278 THR A CA 1
ATOM 2132 C C . THR A 1 278 ? 17.618 -21.763 -3.697 1.00 25.34 278 THR A C 1
ATOM 2134 O O . THR A 1 278 ? 17.051 -22.853 -3.617 1.00 25.34 278 THR A O 1
ATOM 2137 N N . ILE A 1 279 ? 18.849 -21.647 -4.197 1.00 26.73 279 ILE A N 1
ATOM 2138 C CA . ILE A 1 279 ? 19.731 -22.799 -4.404 1.00 26.73 279 ILE A CA 1
ATOM 2139 C C . ILE A 1 279 ? 20.295 -23.193 -3.035 1.00 26.73 279 ILE A C 1
ATOM 2141 O O . ILE A 1 279 ? 21.129 -22.499 -2.460 1.00 26.73 279 ILE A O 1
ATOM 2145 N N . LEU A 1 280 ? 19.826 -24.322 -2.505 1.00 30.92 280 LEU A N 1
ATOM 2146 C CA . LEU A 1 280 ? 20.484 -25.031 -1.411 1.00 30.92 280 LEU A CA 1
ATOM 2147 C C . LEU A 1 280 ? 21.729 -25.737 -1.964 1.00 30.92 280 LEU A C 1
ATOM 2149 O O . LEU A 1 280 ? 21.617 -26.775 -2.612 1.00 30.92 280 LEU A O 1
ATOM 2153 N N . THR A 1 281 ? 22.918 -25.203 -1.692 1.00 29.67 281 THR A N 1
ATOM 2154 C CA . THR A 1 281 ? 24.166 -25.973 -1.775 1.00 29.67 281 THR A CA 1
ATOM 2155 C C . THR A 1 281 ? 24.480 -26.589 -0.415 1.00 29.67 281 THR A C 1
ATOM 2157 O O . THR A 1 281 ? 25.090 -25.953 0.442 1.00 29.67 281 THR A O 1
ATOM 2160 N N . GLU A 1 282 ? 24.091 -27.849 -0.230 1.00 35.69 282 GLU A N 1
ATOM 2161 C CA . GLU A 1 282 ? 24.759 -28.761 0.700 1.00 35.69 282 GLU A CA 1
ATOM 2162 C C . GLU A 1 282 ? 25.845 -29.528 -0.067 1.00 35.69 282 GLU A C 1
ATOM 2164 O O . GLU A 1 282 ? 25.517 -30.311 -0.954 1.00 35.69 282 GLU A O 1
ATOM 2169 N N . ALA A 1 283 ? 27.124 -29.332 0.280 1.00 33.09 283 ALA A N 1
ATOM 2170 C CA . ALA A 1 283 ? 28.131 -30.401 0.295 1.00 33.09 283 ALA A CA 1
ATOM 2171 C C . ALA A 1 283 ? 29.482 -29.940 0.882 1.00 33.09 283 ALA A C 1
ATOM 2173 O O . ALA A 1 283 ? 30.124 -29.027 0.374 1.00 33.09 283 ALA A O 1
ATOM 2174 N N . ASN A 1 284 ? 29.942 -30.729 1.858 1.00 31.28 284 ASN A N 1
ATOM 2175 C CA . ASN A 1 284 ? 31.332 -31.015 2.237 1.00 31.28 284 ASN A CA 1
ATOM 2176 C C . ASN A 1 284 ? 32.084 -30.059 3.176 1.00 31.28 284 ASN A C 1
ATOM 2178 O O . ASN A 1 284 ? 32.947 -29.282 2.783 1.00 31.28 284 ASN A O 1
ATOM 2182 N N . ALA A 1 285 ? 31.896 -30.324 4.472 1.00 36.47 285 ALA A N 1
ATOM 2183 C CA . ALA A 1 285 ? 32.975 -30.275 5.449 1.00 36.47 285 ALA A CA 1
ATOM 2184 C C . ALA A 1 285 ? 33.775 -31.594 5.418 1.00 36.47 285 ALA A C 1
ATOM 2186 O O . ALA A 1 285 ? 33.183 -32.663 5.585 1.00 36.47 285 ALA A O 1
ATOM 2187 N N . LYS A 1 286 ? 35.103 -31.514 5.242 1.00 34.41 286 LYS A N 1
ATOM 2188 C CA . LYS A 1 286 ? 36.100 -32.398 5.881 1.00 34.41 286 LYS A CA 1
ATOM 2189 C C . LYS A 1 286 ? 37.536 -31.895 5.659 1.00 34.41 286 LYS A C 1
ATOM 2191 O O . LYS A 1 286 ? 38.005 -31.842 4.531 1.00 34.41 286 LYS A O 1
ATOM 2196 N N . ASP A 1 287 ? 38.165 -31.555 6.783 1.00 37.69 287 ASP A N 1
ATOM 2197 C CA . ASP A 1 287 ? 39.575 -31.690 7.179 1.00 37.69 287 ASP A CA 1
ATOM 2198 C C . ASP A 1 287 ? 40.703 -31.581 6.139 1.00 37.69 287 ASP A C 1
ATOM 2200 O O . ASP A 1 287 ? 40.909 -32.489 5.340 1.00 37.69 287 ASP A O 1
ATOM 2204 N N . SER A 1 288 ? 41.588 -30.593 6.334 1.00 32.94 288 SER A N 1
ATOM 2205 C CA . SER A 1 288 ? 43.007 -30.864 6.641 1.00 32.94 288 SER A CA 1
ATOM 2206 C C . SER A 1 288 ? 43.763 -29.588 7.022 1.00 32.94 288 SER A C 1
ATOM 2208 O O . SER A 1 288 ? 43.527 -28.516 6.471 1.00 32.94 288 SER A O 1
ATOM 2210 N N . ALA A 1 289 ? 44.659 -29.737 7.992 1.00 35.94 289 ALA A N 1
ATOM 2211 C CA . ALA A 1 289 ? 45.438 -28.699 8.641 1.00 35.94 289 ALA A CA 1
ATOM 2212 C C . ALA A 1 289 ? 46.780 -28.391 7.939 1.00 35.94 289 ALA A C 1
ATOM 2214 O O . ALA A 1 289 ? 47.331 -29.237 7.243 1.00 35.94 289 ALA A O 1
ATOM 2215 N N . GLU A 1 290 ? 47.310 -27.216 8.295 1.00 37.56 290 GLU A N 1
ATOM 2216 C CA . GLU A 1 290 ? 48.729 -26.841 8.435 1.00 37.56 290 GLU A CA 1
ATOM 2217 C C . GLU A 1 290 ? 49.646 -26.545 7.222 1.00 37.56 290 GLU A C 1
ATOM 2219 O O . GLU A 1 290 ? 49.701 -27.237 6.214 1.00 37.56 290 GLU A O 1
ATOM 2224 N N . VAL A 1 291 ? 50.510 -25.554 7.509 1.00 32.12 291 VAL A N 1
ATOM 2225 C CA . VAL A 1 291 ? 51.854 -25.243 6.982 1.00 32.12 291 VAL A CA 1
ATOM 2226 C C . VAL A 1 291 ? 51.978 -24.202 5.860 1.00 32.12 291 VAL A C 1
ATOM 2228 O O . VAL A 1 291 ? 51.694 -24.453 4.698 1.00 32.12 291 VAL A O 1
ATOM 2231 N N . GLY A 1 292 ? 52.652 -23.099 6.216 1.00 28.03 292 GLY A N 1
ATOM 2232 C CA . GLY A 1 292 ? 53.821 -22.639 5.454 1.00 28.03 292 GLY A CA 1
ATOM 2233 C C . GLY A 1 292 ? 53.687 -21.281 4.780 1.00 28.03 292 GLY A C 1
ATOM 2234 O O . GLY A 1 292 ? 52.913 -21.107 3.851 1.00 28.03 292 GLY A O 1
ATOM 2235 N N . GLY A 1 293 ? 54.484 -20.317 5.243 1.00 27.78 293 GLY A N 1
ATOM 2236 C CA . GLY A 1 293 ? 54.516 -18.961 4.709 1.00 27.78 293 GLY A CA 1
ATOM 2237 C C . GLY A 1 293 ? 55.292 -18.809 3.401 1.00 27.78 293 GLY A C 1
ATOM 2238 O O . GLY A 1 293 ? 55.957 -19.725 2.933 1.00 27.78 293 GLY A O 1
ATOM 2239 N N . THR A 1 294 ? 55.280 -17.592 2.865 1.00 28.03 294 THR A N 1
ATOM 2240 C CA . THR A 1 294 ? 56.476 -16.763 2.629 1.00 28.03 294 THR A CA 1
ATOM 2241 C C . THR A 1 294 ? 56.051 -15.411 2.052 1.00 28.03 294 THR A C 1
ATOM 2243 O O . THR A 1 294 ? 55.138 -15.311 1.240 1.00 28.03 294 THR A O 1
ATOM 2246 N N . ARG A 1 295 ? 56.713 -14.358 2.536 1.00 35.03 295 ARG A N 1
ATOM 2247 C CA . ARG A 1 295 ? 56.657 -12.984 2.027 1.00 35.03 295 ARG A CA 1
ATOM 2248 C C . ARG A 1 295 ? 57.461 -12.857 0.730 1.00 35.03 295 ARG A C 1
ATOM 2250 O O . ARG A 1 295 ? 58.512 -13.483 0.615 1.00 35.03 295 ARG A O 1
ATOM 2257 N N . PHE A 1 296 ? 57.059 -11.918 -0.121 1.00 27.08 296 PHE A N 1
ATOM 2258 C CA . PHE A 1 296 ? 57.945 -11.161 -1.013 1.00 27.08 296 PHE A CA 1
ATOM 2259 C C . PHE A 1 296 ? 57.320 -9.759 -1.180 1.00 27.08 296 PHE A C 1
ATOM 2261 O O . PHE A 1 296 ? 56.265 -9.643 -1.792 1.00 27.08 296 PHE A O 1
ATOM 2268 N N . LEU A 1 297 ? 57.678 -8.803 -0.307 1.00 28.78 297 LEU A N 1
ATOM 2269 C CA . LEU A 1 297 ? 58.510 -7.619 -0.615 1.00 28.78 297 LEU A CA 1
ATOM 2270 C C . LEU A 1 297 ? 58.004 -6.858 -1.855 1.00 28.78 297 LEU A C 1
ATOM 2272 O O . LEU A 1 297 ? 58.137 -7.332 -2.977 1.00 28.78 297 LEU A O 1
ATOM 2276 N N . ASP A 1 298 ? 57.272 -5.765 -1.643 1.00 30.39 298 ASP A N 1
ATOM 2277 C CA . ASP A 1 298 ? 57.816 -4.404 -1.453 1.00 30.39 298 ASP A CA 1
ATOM 2278 C C . ASP A 1 298 ? 58.514 -3.879 -2.706 1.00 30.39 298 ASP A C 1
ATOM 2280 O O . ASP A 1 298 ? 59.681 -4.186 -2.936 1.00 30.39 298 ASP A O 1
ATOM 2284 N N . LEU A 1 299 ? 57.837 -2.985 -3.431 1.00 26.61 299 LEU A N 1
ATOM 2285 C CA . LEU A 1 299 ? 58.501 -1.864 -4.086 1.00 26.61 299 LEU A CA 1
ATOM 2286 C C . LEU A 1 299 ? 57.635 -0.590 -3.982 1.00 26.61 299 LEU A C 1
ATOM 2288 O O . LEU A 1 299 ? 56.796 -0.321 -4.833 1.00 26.61 299 LEU A O 1
ATOM 2292 N N . LEU A 1 300 ? 57.975 0.192 -2.948 1.00 25.97 300 LEU A N 1
ATOM 2293 C CA . LEU A 1 300 ? 58.159 1.654 -2.944 1.00 25.97 300 LEU A CA 1
ATOM 2294 C C . LEU A 1 300 ? 56.939 2.583 -2.742 1.00 25.97 300 LEU A C 1
ATOM 2296 O O . LEU A 1 300 ? 56.363 3.107 -3.689 1.00 25.97 300 LEU A O 1
ATOM 2300 N N . GLU A 1 301 ? 56.694 2.925 -1.474 1.00 29.80 301 GLU A N 1
ATOM 2301 C CA . GLU A 1 301 ? 56.434 4.312 -1.023 1.00 29.80 301 GLU A CA 1
ATOM 2302 C C . GLU A 1 301 ? 57.781 5.090 -0.892 1.00 29.80 301 GLU A C 1
ATOM 2304 O O . GLU A 1 301 ? 58.826 4.437 -1.031 1.00 29.80 301 GLU A O 1
ATOM 2309 N N . PRO A 1 302 ? 57.867 6.408 -0.547 1.00 40.19 302 PRO A N 1
ATOM 2310 C CA . PRO A 1 302 ? 56.820 7.414 -0.251 1.00 40.19 302 PRO A CA 1
ATOM 2311 C C . PRO A 1 302 ? 57.037 8.809 -0.903 1.00 40.19 302 PRO A C 1
ATOM 2313 O O . PRO A 1 302 ? 58.157 9.169 -1.250 1.00 40.19 302 PRO A O 1
ATOM 2316 N N . PHE A 1 303 ? 56.000 9.662 -0.930 1.00 26.12 303 PHE A N 1
ATOM 2317 C CA . PHE A 1 303 ? 56.151 11.107 -0.664 1.00 26.12 303 PHE A CA 1
ATOM 2318 C C . PHE A 1 303 ? 54.907 11.677 0.051 1.00 26.12 303 PHE A C 1
ATOM 2320 O O . PHE A 1 303 ? 53.816 11.718 -0.505 1.00 26.12 303 PHE A O 1
ATOM 2327 N N . SER A 1 304 ? 55.160 12.042 1.311 1.00 30.91 304 SER A N 1
ATOM 2328 C CA . SER A 1 304 ? 54.558 13.021 2.239 1.00 30.91 304 SER A CA 1
ATOM 2329 C C . SER A 1 304 ? 53.247 13.755 1.910 1.00 30.91 304 SER A C 1
ATOM 2331 O O . SER A 1 304 ? 53.189 14.537 0.963 1.00 30.91 304 SER A O 1
ATOM 2333 N N . ASP A 1 305 ? 52.289 13.573 2.829 1.00 36.81 305 ASP A N 1
ATOM 2334 C CA . ASP A 1 305 ? 51.572 14.569 3.652 1.00 36.81 305 ASP A CA 1
ATOM 2335 C C . ASP A 1 305 ? 51.378 15.990 3.094 1.00 36.81 305 ASP A C 1
ATOM 2337 O O . ASP A 1 305 ? 52.330 16.757 2.987 1.00 36.81 305 ASP A O 1
ATOM 2341 N N . GLU A 1 306 ? 50.116 16.376 2.870 1.00 36.22 306 GLU A N 1
ATOM 2342 C CA . GLU A 1 306 ? 49.408 17.299 3.776 1.00 36.22 306 GLU A CA 1
ATOM 2343 C C . GLU A 1 306 ? 47.893 17.327 3.462 1.00 36.22 306 GLU A C 1
ATOM 2345 O O . GLU A 1 306 ? 47.466 17.610 2.345 1.00 36.22 306 GLU A O 1
ATOM 2350 N N . ASP A 1 307 ? 47.112 16.951 4.480 1.00 40.28 307 ASP A N 1
ATOM 2351 C CA . ASP A 1 307 ? 45.725 17.303 4.803 1.00 40.28 307 ASP A CA 1
ATOM 2352 C C . ASP A 1 307 ? 44.735 17.647 3.677 1.00 40.28 307 ASP A C 1
ATOM 2354 O O . ASP A 1 307 ? 44.782 18.733 3.111 1.00 40.28 307 ASP A O 1
ATOM 2358 N N . LEU A 1 308 ? 43.714 16.789 3.502 1.00 37.59 308 LEU A N 1
ATOM 2359 C CA . LEU A 1 308 ? 42.291 17.182 3.455 1.00 37.59 308 LEU A CA 1
ATOM 2360 C C . LEU A 1 308 ? 41.365 15.939 3.460 1.00 37.59 308 LEU A C 1
ATOM 2362 O O . LEU A 1 308 ? 41.236 15.215 2.481 1.00 37.59 308 LEU A O 1
ATOM 2366 N N . VAL A 1 309 ? 40.669 15.761 4.590 1.00 39.94 309 VAL A N 1
ATOM 2367 C CA . VAL A 1 309 ? 39.359 15.091 4.758 1.00 39.94 309 VAL A CA 1
ATOM 2368 C C . VAL A 1 309 ? 39.269 13.601 4.376 1.00 39.94 309 VAL A C 1
ATOM 2370 O O . VAL A 1 309 ? 38.705 13.221 3.354 1.00 39.94 309 VAL A O 1
ATOM 2373 N N . ALA A 1 310 ? 39.676 12.726 5.300 1.00 36.22 310 ALA A N 1
ATOM 2374 C CA . ALA A 1 310 ? 39.230 11.333 5.314 1.00 36.22 310 ALA A CA 1
ATOM 2375 C C . ALA A 1 310 ? 37.790 11.240 5.859 1.00 36.22 310 ALA A C 1
ATOM 2377 O O . ALA A 1 310 ? 37.562 11.009 7.047 1.00 36.22 310 ALA A O 1
ATOM 2378 N N . GLY A 1 311 ? 36.806 11.437 4.980 1.00 36.19 311 GLY A N 1
ATOM 2379 C CA . GLY A 1 311 ? 35.468 10.887 5.187 1.00 36.19 311 GLY A CA 1
ATOM 2380 C C . GLY A 1 311 ? 35.540 9.366 5.057 1.00 36.19 311 GLY A C 1
ATOM 2381 O O . GLY A 1 311 ? 36.153 8.855 4.121 1.00 36.19 311 GLY A O 1
ATOM 2382 N N . ALA A 1 312 ? 34.953 8.635 6.006 1.00 32.25 312 ALA A N 1
ATOM 2383 C CA . ALA A 1 312 ? 34.815 7.185 5.902 1.00 32.25 312 ALA A CA 1
ATOM 2384 C C . ALA A 1 312 ? 34.186 6.814 4.542 1.00 32.25 312 ALA A C 1
ATOM 2386 O O . ALA A 1 312 ? 33.295 7.540 4.089 1.00 32.25 312 ALA A O 1
ATOM 2387 N N . PRO A 1 313 ? 34.611 5.718 3.883 1.00 35.88 313 PRO A N 1
ATOM 2388 C CA . PRO A 1 313 ? 33.985 5.285 2.644 1.00 35.88 313 PRO A CA 1
ATOM 2389 C C . PRO A 1 313 ? 32.507 5.033 2.932 1.00 35.88 313 PRO A C 1
ATOM 2391 O O . PRO A 1 313 ? 32.153 4.103 3.659 1.00 35.88 313 PRO A O 1
ATOM 2394 N N . VAL A 1 314 ? 31.646 5.897 2.389 1.00 35.88 314 VAL A N 1
ATOM 2395 C CA . VAL A 1 314 ? 30.212 5.638 2.321 1.00 35.88 314 VAL A CA 1
ATOM 2396 C C . VAL A 1 314 ? 30.095 4.304 1.603 1.00 35.88 314 VAL A C 1
ATOM 2398 O O . VAL A 1 314 ? 30.475 4.184 0.438 1.00 35.88 314 VAL A O 1
ATOM 2401 N N . THR A 1 315 ? 29.665 3.275 2.326 1.00 42.28 315 THR A N 1
ATOM 2402 C CA . THR A 1 315 ? 29.365 1.967 1.754 1.00 42.28 315 THR A CA 1
ATOM 2403 C C . THR A 1 315 ? 28.180 2.209 0.838 1.00 42.28 315 THR A C 1
ATOM 2405 O O . THR A 1 315 ? 27.048 2.312 1.301 1.00 42.28 315 THR A O 1
ATOM 2408 N N . ALA A 1 316 ? 28.462 2.448 -0.445 1.00 52.16 316 ALA A N 1
ATOM 2409 C CA . ALA A 1 316 ? 27.438 2.689 -1.443 1.00 52.16 316 ALA A CA 1
ATOM 2410 C C . ALA A 1 316 ? 26.495 1.489 -1.400 1.00 52.16 316 ALA A C 1
ATOM 2412 O O . ALA A 1 316 ? 26.903 0.356 -1.660 1.00 52.16 316 ALA A O 1
ATOM 2413 N N . GLN A 1 317 ? 25.264 1.740 -0.966 1.00 54.78 317 GLN A N 1
ATOM 2414 C CA . GLN A 1 317 ? 24.218 0.741 -0.907 1.00 54.78 317 GLN A CA 1
ATOM 2415 C C . GLN A 1 317 ? 24.049 0.203 -2.331 1.00 54.78 317 GLN A C 1
ATOM 2417 O O . GLN A 1 317 ? 23.662 0.950 -3.228 1.00 54.78 317 GLN A O 1
ATOM 2422 N N . GLN A 1 318 ? 24.448 -1.053 -2.555 1.00 67.06 318 GLN A N 1
ATOM 2423 C CA . GLN A 1 318 ? 24.355 -1.684 -3.868 1.00 67.06 318 GLN A CA 1
ATOM 2424 C C . GLN A 1 318 ? 22.890 -1.666 -4.300 1.00 67.06 318 GLN A C 1
ATOM 2426 O O . GLN A 1 318 ? 22.015 -2.134 -3.565 1.00 67.06 318 GLN A O 1
ATOM 2431 N N . ALA A 1 319 ? 22.623 -1.084 -5.469 1.00 70.12 319 ALA A N 1
ATOM 2432 C CA . ALA A 1 319 ? 21.310 -1.196 -6.075 1.00 70.12 319 ALA A CA 1
ATOM 2433 C C . ALA A 1 319 ? 21.051 -2.687 -6.361 1.00 70.12 319 ALA A C 1
ATOM 2435 O O . ALA A 1 319 ? 21.967 -3.383 -6.804 1.00 70.12 319 ALA A O 1
ATOM 2436 N N . PRO A 1 320 ? 19.851 -3.212 -6.068 1.00 75.25 320 PRO A N 1
ATOM 2437 C CA . PRO A 1 320 ? 19.538 -4.599 -6.377 1.00 75.25 320 PRO A CA 1
ATOM 2438 C C . PRO A 1 320 ? 19.649 -4.817 -7.890 1.00 75.25 320 PRO A C 1
ATOM 2440 O O . PRO A 1 320 ? 19.091 -4.037 -8.664 1.00 75.25 320 PRO A O 1
ATOM 2443 N N . ALA A 1 321 ? 20.375 -5.859 -8.298 1.00 80.75 321 ALA A N 1
ATOM 2444 C CA . ALA A 1 321 ? 20.462 -6.255 -9.699 1.00 80.75 321 ALA A CA 1
ATOM 2445 C C . ALA A 1 321 ? 19.069 -6.638 -10.216 1.00 80.75 321 ALA A C 1
ATOM 2447 O O . ALA A 1 321 ? 18.292 -7.282 -9.504 1.00 80.75 321 ALA A O 1
ATOM 2448 N N . LEU A 1 322 ? 18.752 -6.220 -11.441 1.00 83.81 322 LEU A N 1
ATOM 2449 C CA . LEU A 1 322 ? 17.526 -6.624 -12.117 1.00 83.81 322 LEU A CA 1
ATOM 2450 C C . LEU A 1 322 ? 17.842 -7.866 -12.955 1.00 83.81 322 LEU A C 1
ATOM 2452 O O . LEU A 1 322 ? 18.718 -7.811 -13.809 1.00 83.81 322 LEU A O 1
ATOM 2456 N N . GLU A 1 323 ? 17.150 -8.976 -12.715 1.00 86.00 323 GLU A N 1
ATOM 2457 C CA . GLU A 1 323 ? 17.329 -10.212 -13.486 1.00 86.00 323 GLU A CA 1
ATOM 2458 C C . GLU A 1 323 ? 16.270 -10.272 -14.597 1.00 86.00 323 GLU A C 1
ATOM 2460 O O . GLU A 1 323 ? 15.090 -10.479 -14.317 1.00 86.00 323 GLU A O 1
ATOM 2465 N N . CYS A 1 324 ? 16.677 -10.059 -15.853 1.00 90.50 324 CYS A N 1
ATOM 2466 C CA . CYS A 1 324 ? 15.813 -10.203 -17.033 1.00 90.50 324 CYS A CA 1
ATOM 2467 C C . CYS A 1 324 ? 16.627 -10.738 -18.223 1.00 90.50 324 CYS A C 1
ATOM 2469 O O . CYS A 1 324 ? 17.198 -9.948 -18.983 1.00 90.50 324 CYS A O 1
ATOM 2471 N N . PRO A 1 325 ? 16.709 -12.074 -18.372 1.00 91.44 325 PRO A N 1
ATOM 2472 C CA . PRO A 1 325 ? 17.483 -12.723 -19.430 1.00 91.44 325 PRO A CA 1
ATOM 2473 C C . PRO A 1 325 ? 17.114 -12.239 -20.836 1.00 91.44 325 PRO A C 1
ATOM 2475 O O . PRO A 1 325 ? 17.984 -12.070 -21.683 1.00 91.44 325 PRO A O 1
ATOM 2478 N N . GLU A 1 326 ? 15.838 -11.940 -21.078 1.00 92.50 326 GLU A N 1
ATOM 2479 C CA . GLU A 1 326 ? 15.321 -11.495 -22.372 1.00 92.50 326 GLU A CA 1
ATOM 2480 C C . GLU A 1 326 ? 15.909 -10.138 -22.797 1.00 92.50 326 GLU A C 1
ATOM 2482 O O . GLU A 1 326 ? 16.168 -9.916 -23.981 1.00 92.50 326 GLU A O 1
ATOM 2487 N N . LEU A 1 327 ? 16.164 -9.234 -21.842 1.00 90.56 327 LEU A N 1
ATOM 2488 C CA . LEU A 1 327 ? 16.862 -7.970 -22.108 1.00 90.56 327 LEU A CA 1
ATOM 2489 C C . LEU A 1 327 ? 18.373 -8.155 -22.221 1.00 90.56 327 LEU A C 1
ATOM 2491 O O . LEU A 1 327 ? 19.023 -7.429 -22.976 1.00 90.56 327 LEU A O 1
ATOM 2495 N N . GLU A 1 328 ? 18.942 -9.106 -21.481 1.00 93.62 328 GLU A N 1
ATOM 2496 C CA . GLU A 1 328 ? 20.368 -9.423 -21.562 1.00 93.62 328 GLU A CA 1
ATOM 2497 C C . GLU A 1 328 ? 20.744 -10.002 -22.936 1.00 93.62 328 GLU A C 1
ATOM 2499 O O . GLU A 1 328 ? 21.798 -9.666 -23.487 1.00 93.62 328 GLU A O 1
ATOM 2504 N N . GLU A 1 329 ? 19.861 -10.823 -23.507 1.00 94.06 329 GLU A N 1
ATOM 2505 C CA . GLU A 1 329 ? 20.020 -11.480 -24.808 1.00 94.06 329 GLU A CA 1
ATOM 2506 C C . GLU A 1 329 ? 19.608 -10.607 -26.004 1.00 94.06 329 GLU A C 1
ATOM 2508 O O . GLU A 1 329 ? 19.860 -10.983 -27.153 1.00 94.06 329 GLU A O 1
ATOM 2513 N N . LEU A 1 330 ? 19.007 -9.436 -25.765 1.00 92.94 330 LEU A N 1
ATOM 2514 C CA . LEU A 1 330 ? 18.558 -8.549 -26.833 1.00 92.94 330 LEU A CA 1
ATOM 2515 C C . LEU A 1 330 ? 19.742 -8.124 -27.715 1.00 92.94 330 LEU A C 1
ATOM 2517 O O . LEU A 1 330 ? 20.756 -7.630 -27.218 1.00 92.94 330 LEU A O 1
ATOM 2521 N N . GLU A 1 331 ? 19.600 -8.254 -29.041 1.00 95.88 331 GLU A N 1
ATOM 2522 C CA . GLU A 1 331 ? 20.624 -7.867 -30.033 1.00 95.88 331 GLU A CA 1
ATOM 2523 C C . GLU A 1 331 ? 20.753 -6.348 -30.228 1.00 95.88 331 GLU A C 1
ATOM 2525 O O . GLU A 1 331 ? 20.976 -5.845 -31.328 1.00 95.88 331 GLU A O 1
ATOM 2530 N N . VAL A 1 332 ? 20.590 -5.607 -29.138 1.00 94.38 332 VAL A N 1
ATOM 2531 C CA . VAL A 1 332 ? 20.591 -4.154 -29.066 1.00 94.38 332 VAL A CA 1
ATOM 2532 C C . VAL A 1 332 ? 21.468 -3.752 -27.883 1.00 94.38 332 VAL A C 1
ATOM 2534 O O . VAL A 1 332 ? 21.305 -4.317 -26.807 1.00 94.38 332 VAL A O 1
ATOM 2537 N N . PRO A 1 333 ? 22.366 -2.766 -28.029 1.00 96.62 333 PRO A N 1
ATOM 2538 C CA . PRO A 1 333 ? 23.188 -2.238 -26.939 1.00 96.62 333 PRO A CA 1
ATOM 2539 C C . PRO A 1 333 ? 22.369 -1.396 -25.937 1.00 96.62 333 PRO A C 1
ATOM 2541 O O . PRO A 1 333 ? 22.504 -0.173 -25.866 1.00 96.62 333 PRO A O 1
ATOM 2544 N N . ILE A 1 334 ? 21.521 -2.067 -25.153 1.00 97.12 334 ILE A N 1
ATOM 2545 C CA . ILE A 1 334 ? 20.720 -1.484 -24.070 1.00 97.12 334 ILE A CA 1
ATOM 2546 C C . ILE A 1 334 ? 21.417 -1.562 -22.706 1.00 97.12 334 ILE A C 1
ATOM 2548 O O . ILE A 1 334 ? 22.085 -2.552 -22.389 1.00 97.12 334 ILE A O 1
ATOM 2552 N N . PHE A 1 335 ? 21.173 -0.549 -21.877 1.00 97.38 335 PHE A N 1
ATOM 2553 C CA . PHE A 1 335 ? 21.427 -0.523 -20.442 1.00 97.38 335 PHE A CA 1
ATOM 2554 C C . PHE A 1 335 ? 20.229 0.053 -19.668 1.00 97.38 335 PHE A C 1
ATOM 2556 O O . PHE A 1 335 ? 19.479 0.885 -20.177 1.00 97.38 335 PHE A O 1
ATOM 2563 N N . LEU A 1 336 ? 20.071 -0.376 -18.417 1.00 96.62 336 LEU A N 1
ATOM 2564 C CA . LEU A 1 336 ? 19.150 0.191 -17.436 1.00 96.62 336 LEU A CA 1
ATOM 2565 C C . LEU A 1 336 ? 19.957 0.746 -16.270 1.00 96.62 336 LEU A C 1
ATOM 2567 O O . LEU A 1 336 ? 20.840 0.068 -15.740 1.00 96.62 336 LEU A O 1
ATOM 2571 N N . VAL A 1 337 ? 19.634 1.958 -15.836 1.00 96.88 337 VAL A N 1
ATOM 2572 C CA . VAL A 1 337 ? 20.288 2.602 -14.694 1.00 96.88 337 VAL A CA 1
ATOM 2573 C C . VAL A 1 337 ? 19.266 3.056 -13.666 1.00 96.88 337 VAL A C 1
ATOM 2575 O O . VAL A 1 337 ? 18.168 3.508 -13.996 1.00 96.88 337 VAL A O 1
ATOM 2578 N N . SER A 1 338 ? 19.648 2.939 -12.399 1.00 95.50 338 SER A N 1
ATOM 2579 C CA . SER A 1 338 ? 18.924 3.567 -11.296 1.00 95.50 338 SER A CA 1
ATOM 2580 C C . SER A 1 338 ? 19.374 5.021 -11.193 1.00 95.50 338 SER A C 1
ATOM 2582 O O . SER A 1 338 ? 20.578 5.226 -11.110 1.00 95.50 338 SER A O 1
ATOM 2584 N N . PRO A 1 339 ? 18.483 6.024 -11.121 1.00 94.38 339 PRO A N 1
ATOM 2585 C CA . PRO A 1 339 ? 18.890 7.421 -10.974 1.00 94.38 339 PRO A CA 1
ATOM 2586 C C . PRO A 1 339 ? 19.547 7.716 -9.614 1.00 94.38 339 PRO A C 1
ATOM 2588 O O . PRO A 1 339 ? 20.235 8.718 -9.475 1.00 94.38 339 PRO A O 1
ATOM 2591 N N . ALA A 1 340 ? 19.394 6.840 -8.614 1.00 88.25 340 ALA A N 1
ATOM 2592 C CA . ALA A 1 340 ? 19.967 7.044 -7.286 1.00 88.25 340 ALA A CA 1
ATOM 2593 C C . ALA A 1 340 ? 21.510 7.064 -7.275 1.00 88.25 340 ALA A C 1
ATOM 2595 O O . ALA A 1 340 ? 22.176 6.195 -7.848 1.00 88.25 340 ALA A O 1
ATOM 2596 N N . GLY A 1 341 ? 22.088 8.002 -6.519 1.00 88.00 341 GLY A N 1
ATOM 2597 C CA . GLY A 1 341 ? 23.521 8.040 -6.225 1.00 88.00 341 GLY A CA 1
ATOM 2598 C C . GLY A 1 341 ? 24.373 8.311 -7.466 1.00 88.00 341 GLY A C 1
ATOM 2599 O O . GLY A 1 341 ? 24.260 9.354 -8.093 1.00 88.00 341 GLY A O 1
ATOM 2600 N N . ARG A 1 342 ? 25.269 7.380 -7.822 1.00 86.88 342 ARG A N 1
ATOM 2601 C CA . ARG A 1 342 ? 26.162 7.517 -8.992 1.00 86.88 342 ARG A CA 1
ATOM 2602 C C . ARG A 1 342 ? 25.581 6.918 -10.275 1.00 86.88 342 ARG A C 1
ATOM 2604 O O . ARG A 1 342 ? 26.333 6.494 -11.146 1.00 86.88 342 ARG A O 1
ATOM 2611 N N . CYS A 1 343 ? 24.260 6.844 -10.381 1.00 91.06 343 CYS A N 1
ATOM 2612 C CA . CYS A 1 343 ? 23.581 6.239 -11.522 1.00 91.06 343 CYS A CA 1
ATOM 2613 C C . CYS A 1 343 ? 24.101 4.821 -11.856 1.00 91.06 343 CYS A C 1
ATOM 2615 O O . CYS A 1 343 ? 24.646 4.610 -12.945 1.00 91.06 343 CYS A O 1
ATOM 2617 N N . PRO A 1 344 ? 24.049 3.858 -10.912 1.00 95.12 344 PRO A N 1
ATOM 2618 C CA . PRO A 1 344 ? 24.575 2.524 -11.158 1.00 95.12 344 PRO A CA 1
ATOM 2619 C C . PRO A 1 344 ? 23.775 1.825 -12.261 1.00 95.12 344 PRO A C 1
ATOM 2621 O O . PRO A 1 344 ? 22.540 1.883 -12.284 1.00 95.12 344 PRO A O 1
ATOM 2624 N N . VAL A 1 345 ? 24.486 1.133 -13.151 1.00 96.06 345 VAL A N 1
ATOM 2625 C CA . VAL A 1 345 ? 23.882 0.239 -14.143 1.00 96.06 345 VAL A CA 1
ATOM 2626 C C . VAL A 1 345 ? 23.306 -0.970 -13.413 1.00 96.06 345 VAL A C 1
ATOM 2628 O O . VAL A 1 345 ? 24.046 -1.740 -12.810 1.00 96.06 345 VAL A O 1
ATOM 2631 N N . VAL A 1 346 ? 21.986 -1.135 -13.444 1.00 95.94 346 VAL A N 1
ATOM 2632 C CA . VAL A 1 346 ? 21.288 -2.240 -12.761 1.00 95.94 346 VAL A CA 1
ATOM 2633 C C . VAL A 1 346 ? 21.093 -3.457 -13.665 1.00 95.94 346 VAL A C 1
ATOM 2635 O O . VAL A 1 346 ? 20.939 -4.564 -13.158 1.00 95.94 346 VAL A O 1
ATOM 2638 N N . LEU A 1 347 ? 21.122 -3.252 -14.986 1.00 96.19 347 LEU A N 1
ATOM 2639 C CA . LEU A 1 347 ? 21.079 -4.289 -16.018 1.00 96.19 347 LEU A CA 1
ATOM 2640 C C . LEU A 1 347 ? 21.710 -3.751 -17.309 1.00 96.19 347 LEU A C 1
ATOM 2642 O O . LEU A 1 347 ? 21.611 -2.561 -17.607 1.00 96.19 347 LEU A O 1
ATOM 2646 N N . CYS A 1 348 ? 22.337 -4.616 -18.102 1.00 97.19 348 CYS A N 1
ATOM 2647 C CA . CYS A 1 348 ? 22.723 -4.286 -19.471 1.00 97.19 348 CYS A CA 1
ATOM 2648 C C . CYS A 1 348 ? 22.697 -5.523 -20.368 1.00 97.19 348 CYS A C 1
ATOM 2650 O O . CYS A 1 348 ? 22.894 -6.644 -19.902 1.00 97.19 348 CYS A O 1
ATOM 2652 N N . SER A 1 349 ? 22.469 -5.300 -21.658 1.00 97.31 349 SER A N 1
ATOM 2653 C CA . SER A 1 349 ? 22.577 -6.338 -22.683 1.00 97.31 349 SER A CA 1
ATOM 2654 C C . SER A 1 349 ? 24.014 -6.816 -22.868 1.00 97.31 349 SER A C 1
ATOM 2656 O O . SER A 1 349 ? 24.977 -6.059 -22.700 1.00 97.31 349 SER A O 1
ATOM 2658 N N . TYR A 1 350 ? 24.160 -8.055 -23.336 1.00 96.56 350 TYR A N 1
ATOM 2659 C CA . TYR A 1 350 ? 25.439 -8.589 -23.800 1.00 96.56 350 TYR A CA 1
ATOM 2660 C C . TYR A 1 350 ? 26.082 -7.689 -24.867 1.00 96.56 350 TYR A C 1
ATOM 2662 O O . TYR A 1 350 ? 27.295 -7.473 -24.870 1.00 96.56 350 TYR A O 1
ATOM 2670 N N . TYR A 1 351 ? 25.271 -7.122 -25.762 1.00 96.75 351 TYR A N 1
ATOM 2671 C CA . TYR A 1 351 ? 25.747 -6.267 -26.846 1.00 96.75 351 TYR A CA 1
ATOM 2672 C C . TYR A 1 351 ? 26.275 -4.925 -26.347 1.00 96.75 351 TYR A C 1
ATOM 2674 O O . TYR A 1 351 ? 27.289 -4.455 -26.866 1.00 96.75 351 TYR A O 1
ATOM 2682 N N . PHE A 1 352 ? 25.656 -4.341 -25.318 1.00 97.06 352 PHE A N 1
ATOM 2683 C CA . PHE A 1 352 ? 26.175 -3.135 -24.682 1.00 97.06 352 PHE A CA 1
ATOM 2684 C C . PHE A 1 352 ? 27.526 -3.406 -24.013 1.00 97.06 352 PHE A C 1
ATOM 2686 O O . PHE A 1 352 ? 28.503 -2.718 -24.301 1.00 97.06 352 PHE A O 1
ATOM 2693 N N . ALA A 1 353 ? 27.628 -4.460 -23.198 1.00 96.81 353 ALA A N 1
ATOM 2694 C CA . ALA A 1 353 ? 28.884 -4.815 -22.537 1.00 96.81 353 ALA A CA 1
ATOM 2695 C C . ALA A 1 353 ? 30.008 -5.110 -23.549 1.00 96.81 353 ALA A C 1
ATOM 2697 O O . ALA A 1 353 ? 31.108 -4.557 -23.457 1.00 96.81 353 ALA A O 1
ATOM 2698 N N . LYS A 1 354 ? 29.696 -5.882 -24.598 1.00 96.62 354 LYS A N 1
ATOM 2699 C CA . LYS A 1 354 ? 30.616 -6.193 -25.698 1.00 96.62 354 LYS A CA 1
ATOM 2700 C C . LYS A 1 354 ? 31.057 -4.953 -26.471 1.00 96.62 354 LYS A C 1
ATOM 2702 O O . LYS A 1 354 ? 32.225 -4.867 -26.843 1.00 96.62 354 LYS A O 1
ATOM 2707 N N . MET A 1 355 ? 30.155 -4.000 -26.713 1.00 95.88 355 MET A N 1
ATOM 2708 C CA . MET A 1 355 ? 30.482 -2.720 -27.351 1.00 95.88 355 MET A CA 1
ATOM 2709 C C . MET A 1 355 ? 31.535 -1.947 -26.542 1.00 95.88 355 MET A C 1
ATOM 2711 O O . MET A 1 355 ? 32.439 -1.336 -27.119 1.00 95.88 355 MET A O 1
ATOM 2715 N N . LEU A 1 356 ? 31.455 -2.019 -25.213 1.00 96.00 356 LEU A N 1
ATOM 2716 C CA . LEU A 1 356 ? 32.431 -1.420 -24.304 1.00 96.00 356 LEU A CA 1
ATOM 2717 C C . LEU A 1 356 ? 33.683 -2.291 -24.097 1.00 96.00 356 LEU A C 1
ATOM 2719 O O . LEU A 1 356 ? 34.681 -1.817 -23.565 1.00 96.00 356 LEU A O 1
ATOM 2723 N N . GLY A 1 357 ? 33.664 -3.553 -24.526 1.00 96.25 357 GLY A N 1
ATOM 2724 C CA . GLY A 1 357 ? 34.756 -4.507 -24.330 1.00 96.25 357 GLY A CA 1
ATOM 2725 C C . GLY A 1 357 ? 34.826 -5.114 -22.923 1.00 96.25 357 GLY A C 1
ATOM 2726 O O . GLY A 1 357 ? 35.850 -5.708 -22.589 1.00 96.25 357 GLY A O 1
ATOM 2727 N N . TYR A 1 358 ? 33.777 -4.976 -22.113 1.00 95.94 358 TYR A N 1
ATOM 2728 C CA . TYR A 1 358 ? 33.668 -5.537 -20.760 1.00 95.94 358 TYR A CA 1
ATOM 2729 C C . TYR A 1 358 ? 32.733 -6.751 -20.738 1.00 95.94 358 TYR A C 1
ATOM 2731 O O . TYR A 1 358 ? 31.953 -6.964 -21.669 1.00 95.94 358 TYR A O 1
ATOM 2739 N N . ASP A 1 359 ? 32.782 -7.525 -19.656 1.00 95.88 359 ASP A N 1
ATOM 2740 C CA . ASP A 1 359 ? 31.748 -8.518 -19.360 1.00 95.88 359 ASP A CA 1
ATOM 2741 C C . ASP A 1 359 ? 30.515 -7.837 -18.735 1.00 95.88 359 ASP A C 1
ATOM 2743 O O . ASP A 1 359 ? 30.650 -6.863 -17.992 1.00 95.88 359 ASP A O 1
ATOM 2747 N N . SER A 1 360 ? 29.300 -8.348 -18.978 1.00 93.56 360 SER A N 1
ATOM 2748 C CA . SER A 1 360 ? 28.063 -7.727 -18.458 1.00 93.56 360 SER A CA 1
ATOM 2749 C C . SER A 1 360 ? 28.080 -7.559 -16.935 1.00 93.56 360 SER A C 1
ATOM 2751 O O . SER A 1 360 ? 27.621 -6.541 -16.425 1.00 93.56 360 SER A O 1
ATOM 2753 N N . ALA A 1 361 ? 28.683 -8.506 -16.210 1.00 92.56 361 ALA A N 1
ATOM 2754 C CA . ALA A 1 361 ? 28.842 -8.439 -14.759 1.00 92.56 361 ALA A CA 1
ATOM 2755 C C . ALA A 1 361 ? 29.817 -7.339 -14.289 1.00 92.56 361 ALA A C 1
ATOM 2757 O O . ALA A 1 361 ? 29.674 -6.849 -13.175 1.00 92.56 361 ALA A O 1
ATOM 2758 N N . GLU A 1 362 ? 30.800 -6.947 -15.113 1.00 92.75 362 GLU A N 1
ATOM 2759 C CA . GLU A 1 362 ? 31.702 -5.821 -14.815 1.00 92.75 362 GLU A CA 1
ATOM 2760 C C . GLU A 1 362 ? 30.988 -4.475 -15.033 1.00 92.75 362 GLU A C 1
ATOM 2762 O O . GLU A 1 362 ? 31.241 -3.499 -14.324 1.00 92.75 362 GLU A O 1
ATOM 2767 N N . VAL A 1 363 ? 30.086 -4.417 -16.017 1.00 94.50 363 VAL A N 1
ATOM 2768 C CA . VAL A 1 363 ? 29.297 -3.215 -16.317 1.00 94.50 363 VAL A CA 1
ATOM 2769 C C . VAL A 1 363 ? 28.171 -3.032 -15.299 1.00 94.50 363 VAL A C 1
ATOM 2771 O O . VAL A 1 363 ? 27.928 -1.912 -14.853 1.00 94.50 363 VAL A O 1
ATOM 2774 N N . GLN A 1 364 ? 27.507 -4.113 -14.883 1.00 93.19 364 GLN A N 1
ATOM 2775 C CA . GLN A 1 364 ? 26.512 -4.072 -13.813 1.00 93.19 364 GLN A CA 1
ATOM 2776 C C . GLN A 1 364 ? 27.150 -3.564 -12.507 1.00 93.19 364 GLN A C 1
ATOM 2778 O O . GLN A 1 364 ? 28.246 -3.958 -12.120 1.00 93.19 364 GLN A O 1
ATOM 2783 N N . ASN A 1 365 ? 26.448 -2.672 -11.812 1.00 87.94 365 ASN A N 1
ATOM 2784 C CA . ASN A 1 365 ? 26.886 -1.906 -10.640 1.00 87.94 365 ASN A CA 1
ATOM 2785 C C . ASN A 1 365 ? 27.983 -0.860 -10.886 1.00 87.94 365 ASN A C 1
ATOM 2787 O O . ASN A 1 365 ? 28.293 -0.092 -9.969 1.00 87.94 365 ASN A O 1
ATOM 2791 N N . SER A 1 366 ? 28.535 -0.761 -12.097 1.00 91.31 366 SER A N 1
ATOM 2792 C CA . SER A 1 366 ? 29.380 0.374 -12.452 1.00 91.31 366 SER A CA 1
ATOM 2793 C C . SER A 1 366 ? 28.535 1.643 -12.564 1.00 91.31 366 SER A C 1
ATOM 2795 O O . SER A 1 366 ? 27.382 1.629 -12.994 1.00 91.31 366 SER A O 1
ATOM 2797 N N . SER A 1 367 ? 29.115 2.763 -12.145 1.00 91.62 367 SER A N 1
ATOM 2798 C CA . SER A 1 367 ? 28.513 4.087 -12.302 1.00 91.62 367 SER A CA 1
ATOM 2799 C C . SER A 1 367 ? 28.473 4.445 -13.782 1.00 91.62 367 SER A C 1
ATOM 2801 O O . SER A 1 367 ? 29.537 4.486 -14.403 1.00 91.62 367 SER A O 1
ATOM 2803 N N . LEU A 1 368 ? 27.299 4.797 -14.320 1.00 90.44 368 LEU A N 1
ATOM 2804 C CA . LEU A 1 368 ? 27.189 5.242 -15.712 1.00 90.44 368 LEU A CA 1
ATOM 2805 C C . LEU A 1 368 ? 28.150 6.409 -15.988 1.00 90.44 368 LEU A C 1
ATOM 2807 O O . LEU A 1 368 ? 28.842 6.393 -16.991 1.00 90.44 368 LEU A O 1
ATOM 2811 N N . TRP A 1 369 ? 28.312 7.338 -15.042 1.00 85.50 369 TRP A N 1
ATOM 2812 C CA . TRP A 1 369 ? 29.241 8.475 -15.154 1.00 85.50 369 TRP A CA 1
ATOM 2813 C C . TRP A 1 369 ? 30.728 8.118 -15.271 1.00 85.50 369 TRP A C 1
ATOM 2815 O O . TRP A 1 369 ? 31.518 8.939 -15.719 1.00 85.50 369 TRP A O 1
ATOM 2825 N N . LEU A 1 370 ? 31.141 6.921 -14.840 1.00 81.00 370 LEU A N 1
ATOM 2826 C CA . LEU A 1 370 ? 32.535 6.487 -15.000 1.00 81.00 370 LEU A CA 1
ATOM 2827 C C . LEU A 1 370 ? 32.804 5.971 -16.410 1.00 81.00 370 LEU A C 1
ATOM 2829 O O . LEU A 1 370 ? 33.949 5.979 -16.857 1.00 81.00 370 LEU A O 1
ATOM 2833 N N . ILE A 1 371 ? 31.756 5.496 -17.078 1.00 85.31 371 ILE A N 1
ATOM 2834 C CA . ILE A 1 371 ? 31.847 4.897 -18.403 1.00 85.31 371 ILE A CA 1
ATOM 2835 C C . ILE A 1 371 ? 31.260 5.790 -19.484 1.00 85.31 371 ILE A C 1
ATOM 2837 O O . ILE A 1 371 ? 31.589 5.552 -20.628 1.00 85.31 371 ILE A O 1
ATOM 2841 N N . PHE A 1 372 ? 30.444 6.793 -19.162 1.00 86.50 372 PHE A N 1
ATOM 2842 C CA . PHE A 1 372 ? 29.800 7.709 -20.098 1.00 86.50 372 PHE A CA 1
ATOM 2843 C C . PHE A 1 372 ? 30.150 9.152 -19.748 1.00 86.50 372 PHE A C 1
ATOM 2845 O O . PHE A 1 372 ? 29.822 9.632 -18.661 1.00 86.50 372 PHE A O 1
ATOM 2852 N N . ASN A 1 373 ? 30.780 9.844 -20.692 1.00 82.69 373 ASN A N 1
ATOM 2853 C CA . ASN A 1 373 ? 31.084 11.260 -20.590 1.00 82.69 373 ASN A CA 1
ATOM 2854 C C . ASN A 1 373 ? 30.237 12.045 -21.608 1.00 82.69 373 ASN A C 1
ATOM 2856 O O . ASN A 1 373 ? 30.543 12.016 -22.810 1.00 82.69 373 ASN A O 1
ATOM 2860 N N . PRO A 1 374 ? 29.151 12.713 -21.178 1.00 74.25 374 PRO A N 1
ATOM 2861 C CA . PRO A 1 374 ? 28.412 13.600 -22.063 1.00 74.25 374 PRO A CA 1
ATOM 2862 C C . PRO A 1 374 ? 29.287 14.810 -22.417 1.00 74.25 374 PRO A C 1
ATOM 2864 O O . PRO A 1 374 ? 29.889 15.422 -21.545 1.00 74.25 374 PRO A O 1
ATOM 2867 N N . GLY A 1 375 ? 29.363 15.164 -23.702 1.00 62.06 375 GLY A N 1
ATOM 2868 C CA . GLY A 1 375 ? 30.022 16.408 -24.119 1.00 62.06 375 GLY A CA 1
ATOM 2869 C C . GLY A 1 375 ? 31.552 16.373 -24.230 1.00 62.06 375 GLY A C 1
ATOM 2870 O O . GLY A 1 375 ? 32.173 17.431 -24.213 1.00 62.06 375 GLY A O 1
ATOM 2871 N N . ALA A 1 376 ? 32.181 15.202 -24.382 1.00 62.94 376 ALA A N 1
ATOM 2872 C CA . ALA A 1 376 ? 33.610 15.141 -24.700 1.00 62.94 376 ALA A CA 1
ATOM 2873 C C . ALA A 1 376 ? 33.941 15.933 -25.989 1.00 62.94 376 ALA A C 1
ATOM 2875 O O . ALA A 1 376 ? 33.304 15.738 -27.036 1.00 62.94 376 ALA A O 1
ATOM 2876 N N . ASP A 1 377 ? 34.934 16.827 -25.884 1.00 58.22 377 ASP A N 1
ATOM 2877 C CA . ASP A 1 377 ? 35.360 17.746 -26.944 1.00 58.22 377 ASP A CA 1
ATOM 2878 C C . ASP A 1 377 ? 35.691 16.990 -28.241 1.00 58.22 377 ASP A C 1
ATOM 2880 O O . ASP A 1 377 ? 36.496 16.054 -28.272 1.00 58.22 377 ASP A O 1
ATOM 2884 N N . LEU A 1 378 ? 35.056 17.412 -29.335 1.00 53.03 378 LEU A N 1
ATOM 2885 C CA . LEU A 1 378 ? 35.325 16.919 -30.683 1.00 53.03 378 LEU A CA 1
ATOM 2886 C C . LEU A 1 378 ? 36.722 17.381 -31.111 1.00 53.03 378 LEU A C 1
ATOM 2888 O O . LEU A 1 378 ? 36.936 18.562 -31.357 1.00 53.03 378 LEU A O 1
ATOM 2892 N N . ALA A 1 379 ? 37.670 16.451 -31.233 1.00 47.28 379 ALA A N 1
ATOM 2893 C CA . ALA A 1 379 ? 39.042 16.771 -31.634 1.00 47.28 379 ALA A CA 1
ATOM 2894 C C . ALA A 1 379 ? 39.189 17.202 -33.113 1.00 47.28 379 ALA A C 1
ATOM 2896 O O . ALA A 1 379 ? 40.238 17.726 -33.485 1.00 47.28 379 ALA A O 1
ATOM 2897 N N . ASP A 1 380 ? 38.157 17.021 -33.948 1.00 58.56 380 ASP A N 1
ATOM 2898 C CA . ASP A 1 380 ? 38.164 17.413 -35.362 1.00 58.56 380 ASP A CA 1
ATOM 2899 C C . ASP A 1 380 ? 37.289 18.665 -35.594 1.00 58.56 380 ASP A C 1
ATOM 2901 O O . ASP A 1 380 ? 36.076 18.581 -35.800 1.00 58.56 380 ASP A O 1
ATOM 2905 N N . GLU A 1 381 ? 37.932 19.841 -35.607 1.00 54.62 381 GLU A N 1
ATOM 2906 C CA . GLU A 1 381 ? 37.319 21.186 -35.707 1.00 54.62 381 GLU A CA 1
ATOM 2907 C C . GLU A 1 381 ? 36.354 21.375 -36.902 1.00 54.62 381 GLU A C 1
ATOM 2909 O O . GLU A 1 381 ? 35.502 22.263 -36.890 1.00 54.62 381 GLU A O 1
ATOM 2914 N N . VAL A 1 382 ? 36.466 20.558 -37.956 1.00 51.91 382 VAL A N 1
ATOM 2915 C CA . VAL A 1 382 ? 35.700 20.721 -39.210 1.00 51.91 382 VAL A CA 1
ATOM 2916 C C . VAL A 1 382 ? 34.325 20.040 -39.162 1.00 51.91 382 VAL A C 1
ATOM 2918 O O . VAL A 1 382 ? 33.409 20.477 -39.853 1.00 51.91 382 VAL A O 1
ATOM 2921 N N . GLU A 1 383 ? 34.142 19.016 -38.325 1.00 57.75 383 GLU A N 1
ATOM 2922 C CA . GLU A 1 383 ? 32.846 18.342 -38.120 1.00 57.75 383 GLU A CA 1
ATOM 2923 C C . GLU A 1 383 ? 32.048 18.943 -36.944 1.00 57.75 383 GLU A C 1
ATOM 2925 O O . GLU A 1 383 ? 30.849 18.701 -36.804 1.00 57.75 383 GLU A O 1
ATOM 2930 N N . GLN A 1 384 ? 32.690 19.793 -36.137 1.00 55.03 384 GLN A N 1
ATOM 2931 C CA . GLN A 1 384 ? 32.151 20.356 -34.902 1.00 55.03 384 GLN A CA 1
ATOM 2932 C C . GLN A 1 384 ? 30.986 21.328 -35.127 1.00 55.03 384 GLN A C 1
ATOM 2934 O O . GLN A 1 384 ? 30.003 21.261 -34.401 1.00 55.03 384 GLN A O 1
ATOM 2939 N N . ALA A 1 385 ? 31.033 22.186 -36.150 1.00 60.16 385 ALA A N 1
ATOM 2940 C CA . ALA A 1 385 ? 29.984 23.190 -36.368 1.00 60.16 385 ALA A CA 1
ATOM 2941 C C . ALA A 1 385 ? 28.623 22.574 -36.749 1.00 60.16 385 ALA A C 1
ATOM 2943 O O . ALA A 1 385 ? 27.590 23.045 -36.277 1.00 60.16 385 ALA A O 1
ATOM 2944 N N . ASP A 1 386 ? 28.627 21.504 -37.550 1.00 59.53 386 ASP A N 1
ATOM 2945 C CA . ASP A 1 386 ? 27.403 20.815 -37.977 1.00 59.53 386 ASP A CA 1
ATOM 2946 C C . ASP A 1 386 ? 26.890 19.842 -36.900 1.00 59.53 386 ASP A C 1
ATOM 2948 O O . ASP A 1 386 ? 25.682 19.687 -36.741 1.00 59.53 386 ASP A O 1
ATOM 2952 N N . LEU A 1 387 ? 27.785 19.208 -36.125 1.00 54.28 387 LEU A N 1
ATOM 2953 C CA . LEU A 1 387 ? 27.414 18.329 -35.005 1.00 54.28 387 LEU A CA 1
ATOM 2954 C C . LEU A 1 387 ? 26.884 19.094 -33.799 1.00 54.28 387 LEU A C 1
ATOM 2956 O O . LEU A 1 387 ? 25.872 18.682 -33.232 1.00 54.28 387 LEU A O 1
ATOM 2960 N N . GLN A 1 388 ? 27.534 20.200 -33.426 1.00 56.12 388 GLN A N 1
ATOM 2961 C CA . GLN A 1 388 ? 27.100 21.035 -32.307 1.00 56.12 388 GLN A CA 1
ATOM 2962 C C . GLN A 1 388 ? 25.681 21.554 -32.562 1.00 56.12 388 GLN A C 1
ATOM 2964 O O . GLN A 1 388 ? 24.858 21.544 -31.665 1.00 56.12 388 GLN A O 1
ATOM 2969 N N . GLN A 1 389 ? 25.347 21.889 -33.814 1.00 56.56 389 GLN A N 1
ATOM 2970 C CA . GLN A 1 389 ? 24.006 22.347 -34.192 1.00 56.56 389 GLN A CA 1
ATOM 2971 C C . GLN A 1 389 ? 22.924 21.245 -34.196 1.00 56.56 389 GLN A C 1
ATOM 2973 O O . GLN A 1 389 ? 21.734 21.559 -34.270 1.00 56.56 389 GLN A O 1
ATOM 2978 N N . VAL A 1 390 ? 23.318 19.965 -34.189 1.00 54.28 390 VAL A N 1
ATOM 2979 C CA . VAL A 1 390 ? 22.424 18.794 -34.301 1.00 54.28 390 VAL A CA 1
ATOM 2980 C C . VAL A 1 390 ? 22.242 18.079 -32.958 1.00 54.28 390 VAL A C 1
ATOM 2982 O O . VAL A 1 390 ? 21.188 17.490 -32.727 1.00 54.28 390 VAL A O 1
ATOM 2985 N N . LEU A 1 391 ? 23.236 18.133 -32.067 1.00 53.88 391 LEU A N 1
ATOM 2986 C CA . LEU A 1 391 ? 23.277 17.381 -30.808 1.00 53.88 391 LEU A CA 1
ATOM 2987 C C . LEU A 1 391 ? 23.462 18.309 -29.599 1.00 53.88 391 LEU A C 1
ATOM 2989 O O . LEU A 1 391 ? 24.294 18.041 -28.737 1.00 53.88 391 LEU A O 1
ATOM 2993 N N . ASP A 1 392 ? 22.647 19.367 -29.524 1.00 50.53 392 ASP A N 1
ATOM 2994 C CA . ASP A 1 392 ? 22.522 20.314 -28.396 1.00 50.53 392 ASP A CA 1
ATOM 2995 C C . ASP A 1 392 ? 21.928 19.666 -27.121 1.00 50.53 392 ASP A C 1
ATOM 2997 O O . ASP A 1 392 ? 21.135 20.265 -26.392 1.00 50.53 392 ASP A O 1
ATOM 3001 N N . GLY A 1 393 ? 22.302 18.422 -26.826 1.00 55.59 393 GLY A N 1
ATOM 3002 C CA . GLY A 1 393 ? 22.226 17.904 -25.472 1.00 55.59 393 GLY A CA 1
ATOM 3003 C C . GLY A 1 393 ? 23.323 18.570 -24.657 1.00 55.59 393 GLY A C 1
ATOM 3004 O O . GLY A 1 393 ? 24.384 17.978 -24.481 1.00 55.59 393 GLY A O 1
ATOM 3005 N N . ASP A 1 394 ? 23.090 19.812 -24.227 1.00 71.31 394 ASP A N 1
ATOM 3006 C CA . ASP A 1 394 ? 23.957 20.493 -23.266 1.00 71.31 394 ASP A CA 1
ATOM 3007 C C . ASP A 1 394 ? 24.140 19.561 -22.057 1.00 71.31 394 ASP A C 1
ATOM 3009 O O . ASP A 1 394 ? 23.196 18.875 -21.645 1.00 71.31 394 ASP A O 1
ATOM 3013 N N . GLU A 1 395 ? 25.339 19.531 -21.481 1.00 81.75 395 GLU A N 1
ATOM 3014 C CA . GLU A 1 395 ? 25.591 18.866 -20.202 1.00 81.75 395 GLU A CA 1
ATOM 3015 C C . GLU A 1 395 ? 24.495 19.255 -19.194 1.00 81.75 395 GLU A C 1
ATOM 3017 O O . GLU A 1 395 ? 23.977 18.402 -18.478 1.00 81.75 395 GLU A O 1
ATOM 3022 N N . ALA A 1 396 ? 24.027 20.508 -19.251 1.00 84.94 396 ALA A N 1
ATOM 3023 C CA . ALA A 1 396 ? 22.883 20.996 -18.490 1.00 84.94 396 ALA A CA 1
ATOM 3024 C C . ALA A 1 396 ? 21.574 20.205 -18.710 1.00 84.94 396 ALA A C 1
ATOM 3026 O O . ALA A 1 396 ? 20.884 19.914 -17.735 1.00 84.94 396 ALA A O 1
ATOM 3027 N N . GLN A 1 397 ? 21.222 19.826 -19.945 1.00 87.62 397 GLN A N 1
ATOM 3028 C CA . GLN A 1 397 ? 20.015 19.031 -20.225 1.00 87.62 397 GLN A CA 1
ATOM 3029 C C . GLN A 1 397 ? 20.139 17.611 -19.687 1.00 87.62 397 GLN A C 1
ATOM 3031 O O . GLN A 1 397 ? 19.183 17.070 -19.137 1.00 87.62 397 GLN A O 1
ATOM 3036 N N . VAL A 1 398 ? 21.322 17.011 -19.837 1.00 89.38 398 VAL A N 1
ATOM 3037 C CA . VAL A 1 398 ? 21.608 15.689 -19.277 1.00 89.38 398 VAL A CA 1
ATOM 3038 C C . VAL A 1 398 ? 21.458 15.751 -17.757 1.00 89.38 398 VAL A C 1
ATOM 3040 O O . VAL A 1 398 ? 20.726 14.946 -17.189 1.00 89.38 398 VAL A O 1
ATOM 3043 N N . GLN A 1 399 ? 22.056 16.749 -17.101 1.00 89.69 399 GLN A N 1
ATOM 3044 C CA . GLN A 1 399 ? 21.922 16.963 -15.656 1.00 89.69 399 GLN A CA 1
ATOM 3045 C C . GLN A 1 399 ? 20.464 17.189 -15.224 1.00 89.69 399 GLN A C 1
ATOM 3047 O O . GLN A 1 399 ? 20.023 16.592 -14.246 1.00 89.69 399 GLN A O 1
ATOM 3052 N N . GLU A 1 400 ? 19.690 17.993 -15.957 1.00 92.44 400 GLU A N 1
ATOM 3053 C CA . GLU A 1 400 ? 18.268 18.225 -15.667 1.00 92.44 400 GLU A CA 1
ATOM 3054 C C . GLU A 1 400 ? 17.432 16.944 -15.821 1.00 92.44 400 GLU A C 1
ATOM 3056 O O . GLU A 1 400 ? 16.567 16.660 -14.992 1.00 92.44 400 GLU A O 1
ATOM 3061 N N . PHE A 1 401 ? 17.718 16.130 -16.840 1.00 93.75 401 PHE A N 1
ATOM 3062 C CA . PHE A 1 401 ? 17.069 14.838 -17.058 1.00 93.75 401 PHE A CA 1
ATOM 3063 C C . PHE A 1 401 ? 17.324 13.856 -15.908 1.00 93.75 401 PHE A C 1
ATOM 3065 O O . PHE A 1 401 ? 16.388 13.211 -15.423 1.00 93.75 401 PHE A O 1
ATOM 3072 N N . TRP A 1 402 ? 18.570 13.767 -15.431 1.00 93.75 402 TRP A N 1
ATOM 3073 C CA . TRP A 1 402 ? 18.910 12.932 -14.275 1.00 93.75 402 TRP A CA 1
ATOM 3074 C C . TRP A 1 402 ? 18.293 13.463 -12.985 1.00 93.75 402 TRP A C 1
ATOM 3076 O O . TRP A 1 402 ? 17.717 12.678 -12.235 1.00 93.75 402 TRP A O 1
ATOM 3086 N N . ALA A 1 403 ? 18.347 14.777 -12.755 1.00 93.50 403 ALA A N 1
ATOM 3087 C CA . ALA A 1 403 ? 17.752 15.408 -11.581 1.00 93.50 403 ALA A CA 1
ATOM 3088 C C . ALA A 1 403 ? 16.236 15.168 -11.515 1.00 93.50 403 ALA A C 1
ATOM 3090 O O . ALA A 1 403 ? 15.707 14.858 -10.448 1.00 93.50 403 ALA A O 1
ATOM 3091 N N . ALA A 1 404 ? 15.542 15.242 -12.657 1.00 94.94 404 ALA A N 1
ATOM 3092 C CA . ALA A 1 404 ? 14.128 14.890 -12.739 1.00 94.94 404 ALA A CA 1
ATOM 3093 C C . ALA A 1 404 ? 13.900 13.423 -12.339 1.00 94.94 404 ALA A C 1
ATOM 3095 O O . ALA A 1 404 ? 13.063 13.145 -11.483 1.00 94.94 404 ALA A O 1
ATOM 3096 N N . ALA A 1 405 ? 14.690 12.488 -12.878 1.00 94.62 405 ALA A N 1
ATOM 3097 C CA . ALA A 1 405 ? 14.537 11.072 -12.547 1.00 94.62 405 ALA A CA 1
ATOM 3098 C C . ALA A 1 405 ? 14.838 10.758 -11.075 1.00 94.62 405 ALA A C 1
ATOM 3100 O O . ALA A 1 405 ? 14.140 9.946 -10.471 1.00 94.62 405 ALA A O 1
ATOM 3101 N N . GLU A 1 406 ? 15.852 11.398 -10.488 1.00 93.38 406 GLU A N 1
ATOM 3102 C CA . GLU A 1 406 ? 16.191 11.256 -9.068 1.00 93.38 406 GLU A CA 1
ATOM 3103 C C . GLU A 1 406 ? 15.071 11.791 -8.165 1.00 93.38 406 GLU A C 1
ATOM 3105 O O . GLU A 1 406 ? 14.766 11.190 -7.135 1.00 93.38 406 GLU A O 1
ATOM 3110 N N . ALA A 1 407 ? 14.392 12.861 -8.589 1.00 94.25 407 ALA A N 1
ATOM 3111 C CA . ALA A 1 407 ? 13.202 13.386 -7.924 1.00 94.25 407 ALA A CA 1
ATOM 3112 C C . ALA A 1 407 ? 11.938 12.523 -8.132 1.00 94.25 407 ALA A C 1
ATOM 3114 O O . ALA A 1 407 ? 10.899 12.817 -7.543 1.00 94.25 407 ALA A O 1
ATOM 3115 N N . GLY A 1 408 ? 12.004 11.468 -8.955 1.00 93.00 408 GLY A N 1
ATOM 3116 C CA . GLY A 1 408 ? 10.839 10.667 -9.340 1.00 93.00 408 GLY A CA 1
ATOM 3117 C C . GLY A 1 408 ? 9.895 11.391 -10.308 1.00 93.00 408 GLY A C 1
ATOM 3118 O O . GLY A 1 408 ? 8.727 11.029 -10.420 1.00 93.00 408 GLY A O 1
ATOM 3119 N N . GLU A 1 409 ? 10.383 12.416 -11.005 1.00 94.94 409 GLU A N 1
ATOM 3120 C CA . GLU A 1 409 ? 9.625 13.219 -11.958 1.00 94.94 409 GLU A CA 1
ATOM 3121 C C . GLU A 1 409 ? 10.046 12.933 -13.405 1.00 94.94 409 GLU A C 1
ATOM 3123 O O . GLU A 1 409 ? 11.205 12.646 -13.712 1.00 94.94 409 GLU A O 1
ATOM 3128 N N . PHE A 1 410 ? 9.096 13.072 -14.332 1.00 94.56 410 PHE A N 1
ATOM 3129 C CA . PHE A 1 410 ? 9.401 12.952 -15.752 1.00 94.56 410 PHE A CA 1
ATOM 3130 C C . PHE A 1 410 ? 9.955 14.264 -16.323 1.00 94.56 410 PHE A C 1
ATOM 3132 O O . PHE A 1 410 ? 9.273 15.294 -16.264 1.00 94.56 410 PHE A O 1
ATOM 3139 N N . TYR A 1 411 ? 11.138 14.200 -16.937 1.00 94.31 411 TYR A N 1
ATOM 3140 C CA . TYR A 1 411 ? 11.834 15.300 -17.602 1.00 94.31 411 TYR A CA 1
ATOM 3141 C C . TYR A 1 411 ? 10.940 15.990 -18.635 1.00 94.31 411 TYR A C 1
ATOM 3143 O O . TYR A 1 411 ? 10.241 15.340 -19.418 1.00 94.31 411 TYR A O 1
ATOM 3151 N N . LYS A 1 412 ? 10.970 17.323 -18.650 1.00 92.69 412 LYS A N 1
ATOM 3152 C CA . LYS A 1 412 ? 10.192 18.158 -19.568 1.00 92.69 412 LYS A CA 1
ATOM 3153 C C . LYS A 1 412 ? 11.160 18.993 -20.385 1.00 92.69 412 LYS A C 1
ATOM 3155 O O . LYS A 1 412 ? 11.823 19.862 -19.831 1.00 92.69 412 LYS A O 1
ATOM 3160 N N . GLU A 1 413 ? 11.204 18.752 -21.691 1.00 83.56 413 GLU A N 1
ATOM 3161 C CA . GLU A 1 413 ? 12.085 19.505 -22.580 1.00 83.56 413 GLU A CA 1
ATOM 3162 C C . GLU A 1 413 ? 11.793 21.021 -22.472 1.00 83.56 413 GLU A C 1
ATOM 3164 O O . GLU A 1 413 ? 10.625 21.440 -22.547 1.00 83.56 413 GLU A O 1
ATOM 3169 N N . PRO A 1 414 ? 12.820 21.870 -22.280 1.00 79.62 414 PRO A N 1
ATOM 3170 C CA . PRO A 1 414 ? 12.638 23.308 -22.202 1.00 79.62 414 PRO A CA 1
ATOM 3171 C C . PRO A 1 414 ? 11.962 23.841 -23.470 1.00 79.62 414 PRO A C 1
ATOM 3173 O O . PRO A 1 414 ? 12.468 23.686 -24.581 1.00 79.62 414 PRO A O 1
ATOM 3176 N N . LYS A 1 415 ? 10.848 24.569 -23.309 1.00 72.44 415 LYS A N 1
ATOM 3177 C CA . LYS A 1 415 ? 10.067 25.167 -24.418 1.00 72.44 415 LYS A CA 1
ATOM 3178 C C . LYS A 1 415 ? 10.868 26.114 -25.331 1.00 72.44 415 LYS A C 1
ATOM 3180 O O . LYS A 1 415 ? 10.346 26.548 -26.353 1.00 72.44 415 LYS A O 1
ATOM 3185 N N . ALA A 1 416 ? 12.089 26.476 -24.940 1.00 61.00 416 ALA A N 1
ATOM 3186 C CA . ALA A 1 416 ? 12.955 27.434 -25.616 1.00 61.00 416 ALA A CA 1
ATOM 3187 C C . ALA A 1 416 ? 14.160 26.793 -26.330 1.00 61.00 416 ALA A C 1
ATOM 3189 O O . ALA A 1 416 ? 15.057 27.531 -26.729 1.00 61.00 416 ALA A O 1
ATOM 3190 N N . SER A 1 417 ? 14.202 25.463 -26.499 1.00 60.78 417 SER A N 1
ATOM 3191 C CA . SER A 1 417 ? 15.261 24.814 -27.285 1.00 60.78 417 SER A CA 1
ATOM 3192 C C . SER A 1 417 ? 15.293 25.397 -28.703 1.00 60.78 417 SER A C 1
ATOM 3194 O O . SER A 1 417 ? 14.379 25.204 -29.504 1.00 60.78 417 SER A O 1
ATOM 3196 N N . THR A 1 418 ? 16.342 26.163 -29.007 1.00 53.69 418 THR A N 1
ATOM 3197 C CA . THR A 1 418 ? 16.572 26.810 -30.307 1.00 53.69 418 THR A CA 1
ATOM 3198 C C . THR A 1 418 ? 17.104 25.842 -31.360 1.00 53.69 418 THR A C 1
ATOM 3200 O O . THR A 1 418 ? 17.573 26.290 -32.409 1.00 53.69 418 THR A O 1
ATOM 3203 N N . SER A 1 419 ? 17.067 24.529 -31.104 1.00 58.59 419 SER A N 1
ATOM 3204 C CA . SER A 1 419 ? 17.591 23.560 -32.057 1.00 58.59 419 SER A CA 1
ATOM 3205 C C . SER A 1 419 ? 16.805 23.676 -33.372 1.00 58.59 419 SER A C 1
ATOM 3207 O O . SER A 1 419 ? 15.580 23.572 -33.422 1.00 58.59 419 SER A O 1
ATOM 3209 N N . ASN A 1 420 ? 17.514 23.936 -34.474 1.00 53.78 420 ASN A N 1
ATOM 3210 C CA . ASN A 1 420 ? 16.924 24.067 -35.816 1.00 53.78 420 ASN A CA 1
ATOM 3211 C C . ASN A 1 420 ? 16.398 22.724 -36.368 1.00 53.78 420 ASN A C 1
ATOM 3213 O O . ASN A 1 420 ? 15.903 22.634 -37.497 1.00 53.78 420 ASN A O 1
ATOM 3217 N N . MET A 1 421 ? 16.512 21.666 -35.570 1.00 56.84 421 MET A N 1
ATOM 3218 C CA . MET A 1 421 ? 15.981 20.342 -35.812 1.00 56.84 421 MET A CA 1
ATOM 3219 C C . MET A 1 421 ? 14.461 20.374 -35.604 1.00 56.84 421 MET A C 1
ATOM 3221 O O . MET A 1 421 ? 13.965 20.266 -34.492 1.00 56.84 421 MET A O 1
ATOM 3225 N N . LYS A 1 422 ? 13.706 20.489 -36.704 1.00 53.94 422 LYS A N 1
ATOM 3226 C CA . LYS A 1 422 ? 12.239 20.300 -36.793 1.00 53.94 422 LYS A CA 1
ATOM 3227 C C . LYS A 1 422 ? 11.793 18.853 -36.492 1.00 53.94 422 LYS A C 1
ATOM 3229 O O . LYS A 1 422 ? 10.957 18.301 -37.204 1.00 53.94 422 LYS A O 1
ATOM 3234 N N . TYR A 1 423 ? 12.402 18.204 -35.515 1.00 59.47 423 TYR A N 1
ATOM 3235 C CA . TYR A 1 423 ? 11.915 16.927 -35.027 1.00 59.47 423 TYR A CA 1
ATOM 3236 C C . TYR A 1 423 ? 10.838 17.243 -34.007 1.00 59.47 423 TYR A C 1
ATOM 3238 O O . TYR A 1 423 ? 10.968 18.194 -33.237 1.00 59.47 423 TYR A O 1
ATOM 3246 N N . ASP A 1 424 ? 9.720 16.538 -34.140 1.00 59.28 424 ASP A N 1
ATOM 3247 C CA . ASP A 1 424 ? 8.542 16.718 -33.309 1.00 59.28 424 ASP A CA 1
ATOM 3248 C C . ASP A 1 424 ? 8.945 16.759 -31.831 1.00 59.28 424 ASP A C 1
ATOM 3250 O O . ASP A 1 424 ? 9.906 16.100 -31.433 1.00 59.28 424 ASP A O 1
ATOM 3254 N N . GLN A 1 425 ? 8.235 17.575 -31.045 1.00 70.06 425 GLN A N 1
ATOM 3255 C CA . GLN A 1 425 ? 8.415 17.671 -29.593 1.00 70.06 425 GLN A CA 1
ATOM 3256 C C . GLN A 1 425 ? 8.668 16.277 -29.022 1.00 70.06 425 GLN A C 1
ATOM 3258 O O . GLN A 1 425 ? 7.820 15.393 -29.191 1.00 70.06 425 GLN A O 1
ATOM 3263 N N . LYS A 1 426 ? 9.836 16.071 -28.398 1.00 79.50 426 LYS A N 1
ATOM 3264 C CA . LYS A 1 426 ? 10.144 14.766 -27.820 1.00 79.50 426 LYS A CA 1
A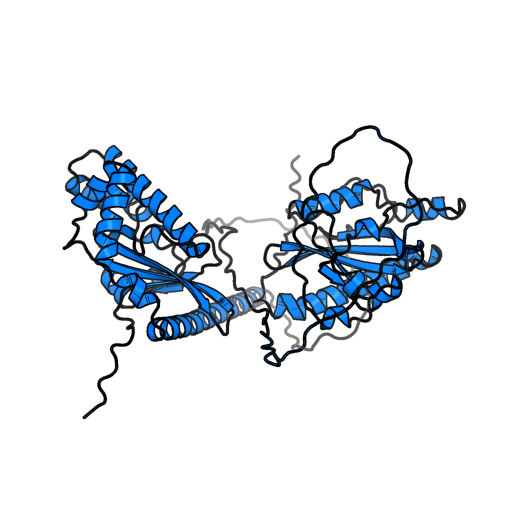TOM 3265 C C . LYS A 1 426 ? 9.091 14.460 -26.754 1.00 79.50 426 LYS A C 1
ATOM 3267 O O . LYS A 1 426 ? 8.644 15.378 -26.052 1.00 79.50 426 LYS A O 1
ATOM 3272 N N . PRO A 1 427 ? 8.653 13.198 -26.629 1.00 86.75 427 PRO A N 1
ATOM 3273 C CA . PRO A 1 427 ? 7.781 12.809 -25.536 1.00 86.75 427 PRO A CA 1
ATOM 3274 C C . PRO A 1 427 ? 8.379 13.207 -24.181 1.00 86.75 427 PRO A C 1
ATOM 3276 O O . PRO A 1 427 ? 9.596 13.264 -24.001 1.00 86.75 427 PRO A O 1
ATOM 3279 N N . GLN A 1 428 ? 7.514 13.484 -23.207 1.00 91.00 428 GLN A N 1
ATOM 3280 C CA . GLN A 1 428 ? 7.959 13.745 -21.842 1.00 91.00 428 GLN A CA 1
ATOM 3281 C C . GLN A 1 428 ? 8.750 12.538 -21.309 1.00 91.00 428 GLN A C 1
ATOM 3283 O O . GLN A 1 428 ? 8.332 11.396 -21.489 1.00 91.00 428 GLN A O 1
ATOM 3288 N N . GLY A 1 429 ? 9.868 12.803 -20.633 1.00 94.25 429 GLY A N 1
ATOM 3289 C CA . GLY A 1 429 ? 10.740 11.777 -20.069 1.00 94.25 429 GLY A CA 1
ATOM 3290 C C . GLY A 1 429 ? 11.714 11.133 -21.052 1.00 94.25 429 GLY A C 1
ATOM 3291 O O . GLY A 1 429 ? 12.311 10.109 -20.728 1.00 94.25 429 GLY A O 1
ATOM 3292 N N . GLU A 1 430 ? 11.900 11.720 -22.232 1.00 93.69 430 GLU A N 1
ATOM 3293 C CA . GLU A 1 430 ? 12.821 11.229 -23.254 1.00 93.69 430 GLU A CA 1
ATOM 3294 C C . GLU A 1 430 ? 13.922 12.247 -23.565 1.00 93.69 430 GLU A C 1
ATOM 3296 O O . GLU A 1 430 ? 13.679 13.452 -23.650 1.00 93.69 430 GLU A O 1
ATOM 3301 N N . LEU A 1 431 ? 15.148 11.755 -23.752 1.00 92.12 431 LEU A N 1
ATOM 3302 C CA . LEU A 1 431 ? 16.305 12.571 -24.099 1.00 92.12 431 LEU A CA 1
ATOM 3303 C C . LEU A 1 431 ? 17.186 11.824 -25.103 1.00 92.12 431 LEU A C 1
ATOM 3305 O O . LEU A 1 431 ? 17.533 10.667 -24.910 1.00 92.12 431 LEU A O 1
ATOM 3309 N N . PHE A 1 432 ? 17.582 12.509 -26.172 1.00 89.94 432 PHE A N 1
ATOM 3310 C CA . PHE A 1 432 ? 18.511 11.976 -27.171 1.00 89.94 432 PHE A CA 1
ATOM 3311 C C . PHE A 1 432 ? 19.760 12.841 -27.168 1.00 89.94 432 PHE A C 1
ATOM 3313 O O . PHE A 1 432 ? 19.650 14.047 -27.400 1.00 89.94 432 PHE A O 1
ATOM 3320 N N . VAL A 1 433 ? 20.906 12.230 -26.891 1.00 89.81 433 VAL A N 1
ATOM 3321 C CA . VAL A 1 433 ? 22.198 12.894 -26.688 1.00 89.81 433 VAL A CA 1
ATOM 3322 C C . VAL A 1 433 ? 23.295 12.136 -27.430 1.00 89.81 433 VAL A C 1
ATOM 3324 O O . VAL A 1 433 ? 23.133 10.974 -27.796 1.00 89.81 433 VAL A O 1
ATOM 3327 N N . SER A 1 434 ? 24.445 12.773 -27.629 1.00 87.75 434 SER A N 1
ATOM 3328 C CA . SER A 1 434 ? 25.682 12.047 -27.918 1.00 87.75 434 SER A CA 1
ATOM 3329 C C . SER A 1 434 ? 26.640 12.138 -26.756 1.00 87.75 434 SER A C 1
ATOM 3331 O O . SER A 1 434 ? 26.713 13.164 -26.083 1.00 87.75 434 SER A O 1
ATOM 3333 N N . GLY A 1 435 ? 27.430 11.094 -26.584 1.00 88.62 435 GLY A N 1
ATOM 3334 C CA . GLY A 1 435 ? 28.527 11.111 -25.643 1.00 88.62 435 GLY A CA 1
ATOM 3335 C C . GLY A 1 435 ? 29.505 9.995 -25.922 1.00 88.62 435 GLY A C 1
ATOM 3336 O O . GLY A 1 435 ? 29.338 9.178 -26.835 1.00 88.62 435 GLY A O 1
ATOM 3337 N N . ASP A 1 436 ? 30.535 9.997 -25.107 1.00 91.50 436 ASP A N 1
ATOM 3338 C CA . ASP A 1 436 ? 31.689 9.144 -25.259 1.00 91.50 436 ASP A CA 1
ATOM 3339 C C . ASP A 1 436 ? 31.644 8.063 -24.189 1.00 91.50 436 ASP A C 1
ATOM 3341 O O . ASP A 1 436 ? 31.597 8.366 -22.995 1.00 91.50 436 ASP A O 1
ATOM 3345 N N . PHE A 1 437 ? 31.648 6.802 -24.618 1.00 94.00 437 PHE A N 1
ATOM 3346 C CA . PHE A 1 437 ? 31.799 5.686 -23.705 1.00 94.00 437 PHE A CA 1
ATOM 3347 C C . PHE A 1 437 ? 33.258 5.250 -23.574 1.00 94.00 437 PHE A C 1
ATOM 3349 O O . PHE A 1 437 ? 33.932 5.014 -24.574 1.00 94.00 437 PHE A O 1
ATOM 3356 N N . LEU A 1 438 ? 33.740 5.064 -22.348 1.00 93.62 438 LEU A N 1
ATOM 3357 C CA . LEU A 1 438 ? 35.068 4.522 -22.086 1.00 93.62 438 LEU A CA 1
ATOM 3358 C C . LEU A 1 438 ? 35.066 3.002 -22.293 1.00 93.62 438 LEU A C 1
ATOM 3360 O O . LEU A 1 438 ? 34.392 2.262 -21.578 1.00 93.62 438 LEU A O 1
ATOM 3364 N N . GLN A 1 439 ? 35.838 2.530 -23.267 1.00 95.31 439 GLN A N 1
ATOM 3365 C CA . GLN A 1 439 ? 36.017 1.110 -23.539 1.00 95.31 439 GLN A CA 1
ATOM 3366 C C . GLN A 1 439 ? 37.128 0.499 -22.679 1.00 95.31 439 GLN A C 1
ATOM 3368 O O . GLN A 1 439 ? 38.039 1.181 -22.192 1.00 95.31 439 GLN A O 1
ATOM 3373 N N . ARG A 1 440 ? 37.116 -0.833 -22.572 1.00 92.31 440 ARG A N 1
ATOM 3374 C CA . ARG A 1 440 ? 38.197 -1.605 -21.961 1.00 92.31 440 ARG A CA 1
ATOM 3375 C C . ARG A 1 440 ? 39.505 -1.333 -22.701 1.00 92.31 440 ARG A C 1
ATOM 3377 O O . ARG A 1 440 ? 39.645 -1.630 -23.882 1.00 92.31 440 ARG A O 1
ATOM 3384 N N . GLY A 1 441 ? 40.474 -0.774 -21.979 1.00 91.62 441 GLY A N 1
ATOM 3385 C CA . GLY A 1 441 ? 41.742 -0.296 -22.542 1.00 91.62 441 GLY A CA 1
ATOM 3386 C C . GLY A 1 441 ? 41.863 1.229 -22.601 1.00 91.62 441 GLY A C 1
ATOM 3387 O O . GLY A 1 441 ? 42.929 1.727 -22.950 1.00 91.62 441 GLY A O 1
ATOM 3388 N N . GLY A 1 442 ? 40.816 1.964 -22.212 1.00 90.50 442 GLY A N 1
ATOM 3389 C CA . GLY A 1 442 ? 40.842 3.418 -22.060 1.00 90.50 442 GLY A CA 1
ATOM 3390 C C . GLY A 1 442 ? 40.569 4.204 -23.343 1.00 90.50 442 GLY A C 1
ATOM 3391 O O . GLY A 1 442 ? 40.681 5.427 -23.330 1.00 90.50 442 GLY A O 1
ATOM 3392 N N . SER A 1 443 ? 40.220 3.538 -24.450 1.00 93.38 443 SER A N 1
ATOM 3393 C CA . SER A 1 443 ? 39.755 4.225 -25.657 1.00 93.38 443 SER A CA 1
ATOM 3394 C C . SER A 1 443 ? 38.346 4.771 -25.459 1.00 93.38 443 SER A C 1
ATOM 3396 O O . SER A 1 443 ? 37.513 4.139 -24.815 1.00 93.38 443 SER A O 1
ATOM 3398 N N . SER A 1 444 ? 38.074 5.941 -26.031 1.00 91.12 444 SER A N 1
ATOM 3399 C CA . SER A 1 444 ? 36.725 6.501 -26.078 1.00 91.12 444 SER A CA 1
ATOM 3400 C C . SER A 1 444 ? 35.984 5.995 -27.318 1.00 91.12 444 SER A C 1
ATOM 3402 O O . SER A 1 444 ? 36.542 5.981 -28.419 1.00 91.12 444 SER A O 1
ATOM 3404 N N . LEU A 1 445 ? 34.731 5.584 -27.146 1.00 93.12 445 LEU A N 1
ATOM 3405 C CA . LEU A 1 445 ? 33.798 5.226 -28.203 1.00 93.12 445 LEU A CA 1
ATOM 3406 C C . LEU A 1 445 ? 32.675 6.256 -28.248 1.00 93.12 445 LEU A C 1
ATOM 3408 O O . LEU A 1 445 ? 31.801 6.276 -27.382 1.00 93.12 445 LEU A O 1
ATOM 3412 N N . ARG A 1 446 ? 32.648 7.060 -29.306 1.00 89.81 446 ARG A N 1
ATOM 3413 C CA . ARG A 1 446 ? 31.565 8.017 -29.515 1.00 89.81 446 ARG A CA 1
ATOM 3414 C C . ARG A 1 446 ? 30.271 7.305 -29.888 1.00 89.81 446 ARG A C 1
ATOM 3416 O O . ARG A 1 446 ? 30.244 6.470 -30.795 1.00 89.81 446 ARG A O 1
ATOM 3423 N N . THR A 1 447 ? 29.186 7.669 -29.219 1.00 92.38 447 THR A N 1
ATOM 3424 C CA . THR A 1 447 ? 27.874 7.038 -29.384 1.00 92.38 447 THR A CA 1
ATOM 3425 C C . THR A 1 447 ? 26.747 8.060 -29.450 1.00 92.38 447 THR A C 1
ATOM 3427 O O . THR A 1 447 ? 26.821 9.142 -28.867 1.00 92.38 447 THR A O 1
ATOM 3430 N N . ALA A 1 448 ? 25.693 7.700 -30.178 1.00 91.88 448 ALA A N 1
ATOM 3431 C CA . ALA A 1 448 ? 24.371 8.286 -30.026 1.00 91.88 448 ALA A CA 1
ATOM 3432 C C . ALA A 1 448 ? 23.621 7.495 -28.954 1.00 91.88 448 ALA A C 1
ATOM 3434 O O . ALA A 1 448 ? 23.590 6.266 -29.020 1.00 91.88 448 ALA A O 1
ATOM 3435 N N . VAL A 1 449 ? 23.013 8.186 -27.996 1.00 93.25 449 VAL A N 1
ATOM 3436 C CA . VAL A 1 449 ? 22.295 7.575 -26.878 1.00 93.25 449 VAL A CA 1
ATOM 3437 C C . VAL A 1 449 ? 20.881 8.130 -26.816 1.00 93.25 449 VAL A C 1
ATOM 3439 O O . VAL A 1 449 ? 20.685 9.344 -26.744 1.00 93.25 449 VAL A O 1
ATOM 3442 N N . TYR A 1 450 ? 19.896 7.237 -26.816 1.00 94.12 450 TYR A N 1
ATOM 3443 C CA . TYR A 1 450 ? 18.502 7.582 -26.548 1.00 94.12 450 TYR A CA 1
ATOM 3444 C C . TYR A 1 450 ? 18.135 7.067 -25.162 1.00 94.12 450 TYR A C 1
ATOM 3446 O O . TYR A 1 450 ? 18.172 5.864 -24.913 1.00 94.12 450 TYR A O 1
ATOM 3454 N N . LEU A 1 451 ? 17.817 7.999 -24.268 1.00 95.06 451 LEU A N 1
ATOM 3455 C CA . LEU A 1 451 ? 17.407 7.782 -22.891 1.00 95.06 451 LEU A CA 1
ATOM 3456 C C . LEU A 1 451 ? 15.893 7.953 -22.745 1.00 95.06 451 LEU A C 1
ATOM 3458 O O . LEU A 1 451 ? 15.303 8.885 -23.297 1.00 95.06 451 LEU A O 1
ATOM 3462 N N . LYS A 1 452 ? 15.281 7.090 -21.937 1.00 96.06 452 LYS A N 1
ATOM 3463 C CA . LYS A 1 452 ? 13.869 7.151 -21.566 1.00 96.06 452 LYS A CA 1
ATOM 3464 C C . LYS A 1 452 ? 13.689 6.827 -20.094 1.00 96.06 452 LYS A C 1
ATOM 3466 O O . LYS A 1 452 ? 14.127 5.780 -19.621 1.00 96.06 452 LYS A O 1
ATOM 3471 N N . GLN A 1 453 ? 13.036 7.730 -19.377 1.00 96.31 453 GLN A N 1
ATOM 3472 C CA . GLN A 1 453 ? 12.576 7.493 -18.018 1.00 96.31 453 GLN A CA 1
ATOM 3473 C C . GLN A 1 453 ? 11.417 6.499 -18.042 1.00 96.31 453 GLN A C 1
ATOM 3475 O O . GLN A 1 453 ? 10.491 6.600 -18.850 1.00 96.31 453 GLN A O 1
ATOM 3480 N N . ILE A 1 454 ? 11.487 5.526 -17.150 1.00 94.44 454 ILE A N 1
ATOM 3481 C CA . ILE A 1 454 ? 10.527 4.439 -17.018 1.00 94.44 454 ILE A CA 1
ATOM 3482 C C . ILE A 1 454 ? 10.233 4.242 -15.536 1.00 94.44 454 ILE A C 1
ATOM 3484 O O . ILE A 1 454 ? 11.137 4.215 -14.708 1.00 94.44 454 ILE A O 1
ATOM 3488 N N . GLU A 1 455 ? 8.962 4.090 -15.195 1.00 91.06 455 GLU A N 1
ATOM 3489 C CA . GLU A 1 455 ? 8.549 3.814 -13.825 1.00 91.06 455 GLU A CA 1
ATOM 3490 C C . GLU A 1 455 ? 8.194 2.331 -13.703 1.00 91.06 455 GLU A C 1
ATOM 3492 O O . GLU A 1 455 ? 7.250 1.851 -14.338 1.00 91.06 455 GLU A O 1
ATOM 3497 N N . LEU A 1 456 ? 8.973 1.600 -12.906 1.00 86.38 456 LEU A N 1
ATOM 3498 C CA . LEU A 1 456 ? 8.760 0.188 -12.600 1.00 86.38 456 LEU A CA 1
ATOM 3499 C C . LEU A 1 456 ? 8.588 0.029 -11.091 1.00 86.38 456 LEU A C 1
ATOM 3501 O O . LEU A 1 456 ? 9.494 0.354 -10.329 1.00 86.38 456 LEU A O 1
ATOM 3505 N N . ASP A 1 457 ? 7.425 -0.463 -10.659 1.00 83.81 457 ASP A N 1
ATOM 3506 C CA . ASP A 1 457 ? 7.086 -0.671 -9.243 1.00 83.81 457 ASP A CA 1
ATOM 3507 C C . ASP A 1 457 ? 7.368 0.553 -8.349 1.00 83.81 457 ASP A C 1
ATOM 3509 O O . ASP A 1 457 ? 8.045 0.451 -7.323 1.00 83.81 457 ASP A O 1
ATOM 3513 N N . ASP A 1 458 ? 6.867 1.725 -8.763 1.00 82.94 458 ASP A N 1
ATOM 3514 C CA . ASP A 1 458 ? 7.039 3.016 -8.071 1.00 82.94 458 ASP A CA 1
ATOM 3515 C C . ASP A 1 458 ? 8.516 3.453 -7.940 1.00 82.94 458 ASP A C 1
ATOM 3517 O O . ASP A 1 458 ? 8.868 4.306 -7.121 1.00 82.94 458 ASP A O 1
ATOM 3521 N N . LYS A 1 459 ? 9.407 2.865 -8.749 1.00 87.88 459 LYS A N 1
ATOM 3522 C CA . LYS A 1 459 ? 10.809 3.264 -8.870 1.00 87.88 459 LYS A CA 1
ATOM 3523 C C . LYS A 1 459 ? 11.067 3.807 -10.262 1.00 87.88 459 LYS A C 1
ATOM 3525 O O . LYS A 1 459 ? 10.838 3.132 -11.266 1.00 87.88 459 LYS A O 1
ATOM 3530 N N . MET A 1 460 ? 11.602 5.019 -10.303 1.00 94.19 460 MET A N 1
ATOM 3531 C CA . MET A 1 460 ? 12.106 5.596 -11.536 1.00 94.19 460 MET A CA 1
ATOM 3532 C C . MET A 1 460 ? 13.398 4.879 -11.932 1.00 94.19 460 MET A C 1
ATOM 3534 O O . MET A 1 460 ? 14.320 4.747 -11.130 1.00 94.19 460 MET A O 1
ATOM 3538 N N . LEU A 1 461 ? 13.456 4.415 -13.171 1.00 95.56 461 LEU A N 1
ATOM 3539 C CA . LEU A 1 461 ? 14.638 3.887 -13.835 1.00 95.56 461 LEU A CA 1
ATOM 3540 C C . LEU A 1 461 ? 14.835 4.656 -15.141 1.00 95.56 461 LEU A C 1
ATOM 3542 O O . LEU A 1 461 ? 13.928 5.328 -15.636 1.00 95.56 461 LEU A O 1
ATOM 3546 N N . ILE A 1 462 ? 16.028 4.559 -15.712 1.00 96.38 462 ILE A N 1
ATOM 3547 C CA . ILE A 1 462 ? 16.308 5.110 -17.035 1.00 96.38 462 ILE A CA 1
ATOM 3548 C C . ILE A 1 462 ? 16.797 3.982 -17.930 1.00 96.38 462 ILE A C 1
ATOM 3550 O O . ILE A 1 462 ? 17.795 3.327 -17.631 1.00 96.38 462 ILE A O 1
ATOM 3554 N N . ALA A 1 463 ? 16.073 3.768 -19.025 1.00 96.88 463 ALA A N 1
ATOM 3555 C CA . ALA A 1 463 ? 16.476 2.891 -20.106 1.00 96.88 463 ALA A CA 1
ATOM 3556 C C . ALA A 1 463 ? 17.257 3.689 -21.143 1.00 96.88 463 ALA A C 1
ATOM 3558 O O . ALA A 1 463 ? 16.827 4.768 -21.550 1.00 96.88 463 ALA A O 1
ATOM 3559 N N . GLY A 1 464 ? 18.403 3.165 -21.562 1.00 96.50 464 GLY A N 1
ATOM 3560 C CA . GLY A 1 464 ? 19.240 3.777 -22.579 1.00 96.50 464 GLY A CA 1
ATOM 3561 C C . GLY A 1 464 ? 19.625 2.787 -23.666 1.00 96.50 464 GLY A C 1
ATOM 3562 O O . GLY A 1 464 ? 20.032 1.668 -23.364 1.00 96.50 464 GLY A O 1
ATOM 3563 N N . VAL A 1 465 ? 19.538 3.205 -24.929 1.00 96.81 465 VAL A N 1
ATOM 3564 C CA . VAL A 1 465 ? 20.113 2.479 -26.072 1.00 96.81 465 VAL A CA 1
ATOM 3565 C C . VAL A 1 465 ? 21.247 3.308 -26.655 1.00 96.81 465 VAL A C 1
ATOM 3567 O O . VAL A 1 465 ? 21.056 4.488 -26.951 1.00 96.81 465 VAL A O 1
ATOM 3570 N N . ALA A 1 466 ? 22.423 2.698 -26.811 1.00 95.69 466 ALA A N 1
ATOM 3571 C CA . ALA A 1 466 ? 23.632 3.374 -27.276 1.00 95.69 466 ALA A CA 1
ATOM 3572 C C . ALA A 1 466 ? 24.144 2.783 -28.589 1.00 95.69 466 ALA A C 1
ATOM 3574 O O . ALA A 1 466 ? 24.580 1.642 -28.625 1.00 95.69 466 ALA A O 1
ATOM 3575 N N . HIS A 1 467 ? 24.181 3.565 -29.662 1.00 94.75 467 HIS A N 1
ATOM 3576 C CA . HIS A 1 467 ? 24.710 3.115 -30.947 1.00 94.75 467 HIS A CA 1
ATOM 3577 C C . HIS A 1 467 ? 26.028 3.829 -31.272 1.00 94.75 467 HIS A C 1
ATOM 3579 O O . HIS A 1 467 ? 26.081 5.057 -31.159 1.00 94.75 467 HIS A O 1
ATOM 3585 N N . PRO A 1 468 ? 27.086 3.118 -31.719 1.00 93.19 468 PRO A N 1
ATOM 3586 C CA . PRO A 1 468 ? 28.309 3.749 -32.208 1.00 93.19 468 PRO A CA 1
ATOM 3587 C C . PRO A 1 468 ? 27.981 4.806 -33.257 1.00 93.19 468 PRO A C 1
ATOM 3589 O O . PRO A 1 468 ? 27.224 4.538 -34.192 1.00 93.19 468 PRO A O 1
ATOM 3592 N N . PHE A 1 469 ? 28.511 6.010 -33.077 1.00 82.75 469 PHE A N 1
ATOM 3593 C CA . PHE A 1 469 ? 28.170 7.152 -33.911 1.00 82.75 469 PHE A CA 1
ATOM 3594 C C . PHE A 1 469 ? 28.854 7.012 -35.287 1.00 82.75 469 PHE A C 1
ATOM 3596 O O . PHE A 1 469 ? 30.085 7.017 -35.351 1.00 82.75 469 PHE A O 1
ATOM 3603 N N . PRO A 1 470 ? 28.120 6.861 -36.408 1.00 72.56 470 PRO A N 1
ATOM 3604 C CA . PRO A 1 470 ? 28.712 6.951 -37.738 1.00 72.56 470 PRO A CA 1
ATOM 3605 C C . PRO A 1 470 ? 28.913 8.419 -38.142 1.00 72.56 470 PRO A C 1
ATOM 3607 O O . PRO A 1 470 ? 28.522 9.338 -37.432 1.00 72.56 470 PRO A O 1
ATOM 3610 N N . ARG A 1 471 ? 29.493 8.661 -39.324 1.00 77.06 471 ARG A N 1
ATOM 3611 C CA . ARG A 1 471 ? 29.654 10.018 -39.884 1.00 77.06 471 ARG A CA 1
ATOM 3612 C C . ARG A 1 471 ? 28.338 10.809 -39.839 1.00 77.06 471 ARG A C 1
ATOM 3614 O O . ARG A 1 471 ? 27.276 10.247 -40.112 1.00 77.06 471 ARG A O 1
ATOM 3621 N N . ILE A 1 472 ? 28.431 12.124 -39.616 1.00 74.12 472 ILE A N 1
ATOM 3622 C CA . ILE A 1 472 ? 27.298 13.067 -39.469 1.00 74.12 472 ILE A CA 1
ATOM 3623 C C . ILE A 1 472 ? 26.203 12.856 -40.515 1.00 74.12 472 ILE A C 1
ATOM 3625 O O . ILE A 1 472 ? 25.019 12.898 -40.202 1.00 74.12 472 ILE A O 1
ATOM 3629 N N . SER A 1 473 ? 26.569 12.580 -41.767 1.00 79.94 473 SER A N 1
ATOM 3630 C CA . SER A 1 473 ? 25.615 12.408 -42.868 1.00 79.94 473 SER A CA 1
ATOM 3631 C C . SER A 1 473 ? 24.581 11.290 -42.660 1.00 79.94 473 SER A C 1
ATOM 3633 O O . SER A 1 473 ? 23.563 11.279 -43.351 1.00 79.94 473 SER A O 1
ATOM 3635 N N . GLN A 1 474 ? 24.803 10.373 -41.714 1.00 84.00 474 GLN A N 1
ATOM 3636 C CA . GLN A 1 474 ? 23.913 9.251 -41.407 1.00 84.00 474 GLN A CA 1
ATOM 3637 C C . GLN A 1 474 ? 23.066 9.456 -40.146 1.00 84.00 474 GLN A C 1
ATOM 3639 O O . GLN A 1 474 ? 22.276 8.578 -39.803 1.00 84.00 474 GLN A O 1
ATOM 3644 N N . TRP A 1 475 ? 23.173 10.604 -39.473 1.00 80.75 475 TRP A N 1
ATOM 3645 C CA . TRP A 1 475 ? 22.575 10.818 -38.152 1.00 80.75 475 TRP A CA 1
ATOM 3646 C C . TRP A 1 475 ? 21.060 10.525 -38.104 1.00 80.75 475 TRP A C 1
ATOM 3648 O O . TRP A 1 475 ? 20.581 9.958 -37.130 1.00 80.75 475 TRP A O 1
ATOM 3658 N N . LYS A 1 476 ? 20.301 10.826 -39.172 1.00 84.56 476 LYS A N 1
ATOM 3659 C CA . LYS A 1 476 ? 18.854 10.530 -39.243 1.00 84.56 476 LYS A CA 1
ATOM 3660 C C . LYS A 1 476 ? 18.557 9.037 -39.197 1.00 84.56 476 LYS A C 1
ATOM 3662 O O . LYS A 1 476 ? 17.593 8.622 -38.567 1.00 84.56 476 LYS A O 1
ATOM 3667 N N . ALA A 1 477 ? 19.367 8.253 -39.906 1.00 88.06 477 ALA A N 1
ATOM 3668 C CA . ALA A 1 477 ? 19.230 6.805 -39.926 1.00 88.06 477 ALA A CA 1
ATOM 3669 C C . ALA A 1 477 ? 19.581 6.224 -38.553 1.00 88.06 477 ALA A C 1
ATOM 3671 O O . ALA A 1 477 ? 18.881 5.342 -38.079 1.00 88.06 477 ALA A O 1
ATOM 3672 N N . VAL A 1 478 ? 20.601 6.783 -37.894 1.00 88.38 478 VAL A N 1
ATOM 3673 C CA . VAL A 1 478 ? 20.998 6.400 -36.532 1.00 88.38 478 VAL A CA 1
ATOM 3674 C C . VAL A 1 478 ? 19.905 6.732 -35.533 1.00 88.38 478 VAL A C 1
ATOM 3676 O O . VAL A 1 478 ? 19.536 5.870 -34.756 1.00 88.38 478 VAL A O 1
ATOM 3679 N N . TYR A 1 479 ? 19.355 7.947 -35.566 1.00 88.81 479 TYR A N 1
ATOM 3680 C CA . TYR A 1 479 ? 18.263 8.333 -34.676 1.00 88.81 479 TYR A CA 1
ATOM 3681 C C . TYR A 1 479 ? 17.072 7.384 -34.823 1.00 88.81 479 TYR A C 1
ATOM 3683 O O . TYR A 1 479 ? 16.592 6.859 -33.824 1.00 88.81 479 TYR A O 1
ATOM 3691 N N . GLN A 1 480 ? 16.646 7.107 -36.062 1.00 90.12 480 GLN A N 1
ATOM 3692 C CA . GLN A 1 480 ? 15.551 6.171 -36.309 1.00 90.12 480 GLN A CA 1
ATOM 3693 C C . GLN A 1 480 ? 15.882 4.769 -35.791 1.00 90.12 480 GLN A C 1
ATOM 3695 O O . GLN A 1 480 ? 15.057 4.163 -35.123 1.00 90.12 480 GLN A O 1
ATOM 3700 N N . GLN A 1 481 ? 17.092 4.276 -36.056 1.00 91.94 481 GLN A N 1
ATOM 3701 C CA . GLN A 1 481 ? 17.518 2.959 -35.599 1.00 91.94 481 GLN A CA 1
ATOM 3702 C C . GLN A 1 481 ? 17.542 2.867 -34.070 1.00 91.94 481 GLN A C 1
ATOM 3704 O O . GLN A 1 481 ? 17.011 1.914 -33.516 1.00 91.94 481 GLN A O 1
ATOM 3709 N N . VAL A 1 482 ? 18.112 3.862 -33.385 1.00 90.75 482 VAL A N 1
ATOM 3710 C CA . VAL A 1 482 ? 18.164 3.898 -31.919 1.00 90.75 482 VAL A CA 1
ATOM 3711 C C . VAL A 1 482 ? 16.757 4.011 -31.329 1.00 90.75 482 VAL A C 1
ATOM 3713 O O . VAL A 1 482 ? 16.481 3.373 -30.319 1.00 90.75 482 VAL A O 1
ATOM 3716 N N . ASN A 1 483 ? 15.858 4.774 -31.958 1.00 91.44 483 ASN A N 1
ATOM 3717 C CA . ASN A 1 483 ? 14.457 4.841 -31.551 1.00 91.44 483 ASN A CA 1
ATOM 3718 C C . ASN A 1 483 ? 13.759 3.479 -31.697 1.00 91.44 483 ASN A C 1
ATOM 3720 O O . ASN A 1 483 ? 13.145 3.006 -30.749 1.00 91.44 483 ASN A O 1
ATOM 3724 N N . ASP A 1 484 ? 13.895 2.826 -32.855 1.00 92.88 484 ASP A N 1
ATOM 3725 C CA . ASP A 1 484 ? 13.309 1.503 -33.107 1.00 92.88 484 ASP A CA 1
ATOM 3726 C C . ASP A 1 484 ? 13.856 0.451 -32.126 1.00 92.88 484 ASP A C 1
ATOM 3728 O O . ASP A 1 484 ? 13.140 -0.441 -31.674 1.00 92.88 484 ASP A O 1
ATOM 3732 N N . ASP A 1 485 ? 15.139 0.547 -31.792 1.00 94.38 485 ASP A N 1
ATOM 3733 C CA . ASP A 1 485 ? 15.805 -0.335 -30.842 1.00 94.38 485 ASP A CA 1
ATOM 3734 C C . ASP A 1 485 ? 15.370 -0.068 -29.391 1.00 94.38 485 ASP A C 1
ATOM 3736 O O . ASP A 1 485 ? 15.183 -1.014 -28.621 1.00 94.38 485 ASP A O 1
ATOM 3740 N N . LEU A 1 486 ? 15.140 1.198 -29.027 1.00 92.56 486 LEU A N 1
ATOM 3741 C CA . LEU A 1 486 ? 14.542 1.571 -27.747 1.00 92.56 486 LEU A CA 1
ATOM 3742 C C . LEU A 1 486 ? 13.102 1.056 -27.648 1.00 92.56 486 LEU A C 1
ATOM 3744 O O . LEU A 1 486 ? 12.740 0.490 -26.622 1.00 92.56 486 LEU A O 1
ATOM 3748 N N . ASP A 1 487 ? 12.304 1.168 -28.709 1.00 89.94 487 ASP A N 1
ATOM 3749 C CA . ASP A 1 487 ? 10.937 0.641 -28.738 1.00 89.94 487 ASP A CA 1
ATOM 3750 C C . ASP A 1 487 ? 10.910 -0.883 -28.538 1.00 89.94 487 ASP A C 1
ATOM 3752 O O . ASP A 1 487 ? 10.121 -1.374 -27.731 1.00 89.94 487 ASP A O 1
ATOM 3756 N N . LYS A 1 488 ? 11.818 -1.636 -29.180 1.00 92.00 488 LYS A N 1
ATOM 3757 C CA . LYS A 1 488 ? 11.964 -3.090 -28.949 1.00 92.00 488 LYS A CA 1
ATOM 3758 C C . LYS A 1 488 ? 12.310 -3.405 -27.500 1.00 92.00 488 LYS A C 1
ATOM 3760 O O . LYS A 1 488 ? 11.736 -4.316 -26.909 1.00 92.00 488 LYS A O 1
ATOM 3765 N N . ALA A 1 489 ? 13.255 -2.669 -26.923 1.00 91.06 489 ALA A N 1
ATOM 3766 C CA . ALA A 1 489 ? 13.621 -2.848 -25.530 1.00 91.06 489 ALA A CA 1
ATOM 3767 C C . ALA A 1 489 ? 12.446 -2.574 -24.587 1.00 91.06 489 ALA A C 1
ATOM 3769 O O . ALA A 1 489 ? 12.194 -3.361 -23.678 1.00 91.06 489 ALA A O 1
ATOM 3770 N N . ILE A 1 490 ? 11.701 -1.492 -24.823 1.00 89.69 490 ILE A N 1
ATOM 3771 C CA . ILE A 1 490 ? 10.502 -1.164 -24.053 1.00 89.69 490 ILE A CA 1
ATOM 3772 C C . ILE A 1 490 ? 9.413 -2.224 -24.252 1.00 89.69 490 ILE A C 1
ATOM 3774 O O . ILE A 1 490 ? 8.708 -2.529 -23.298 1.00 89.69 490 ILE A O 1
ATOM 3778 N N . GLU A 1 491 ? 9.284 -2.826 -25.435 1.00 87.81 491 GLU A N 1
ATOM 3779 C CA . GLU A 1 491 ? 8.359 -3.937 -25.686 1.00 87.81 491 GLU A CA 1
ATOM 3780 C C . GLU A 1 491 ? 8.741 -5.196 -24.894 1.00 87.81 491 GLU A C 1
ATOM 3782 O O . GLU A 1 491 ? 7.871 -5.806 -24.274 1.00 87.81 491 GLU A O 1
ATOM 3787 N N . VAL A 1 492 ? 10.028 -5.555 -24.841 1.00 88.44 492 VAL A N 1
ATOM 3788 C CA . VAL A 1 492 ? 10.514 -6.673 -24.010 1.00 88.44 492 VAL A CA 1
ATOM 3789 C C . VAL A 1 492 ? 10.318 -6.362 -22.532 1.00 88.44 492 VAL A C 1
ATOM 3791 O O . VAL A 1 492 ? 9.761 -7.175 -21.803 1.00 88.44 492 VAL A O 1
ATOM 3794 N N . MET A 1 493 ? 10.673 -5.155 -22.089 1.00 85.81 493 MET A N 1
ATOM 3795 C CA . MET A 1 493 ? 10.368 -4.699 -20.734 1.00 85.81 493 MET A CA 1
ATOM 3796 C C . MET A 1 493 ? 8.869 -4.742 -20.449 1.00 85.81 493 MET A C 1
ATOM 3798 O O . MET A 1 493 ? 8.449 -5.059 -19.341 1.00 85.81 493 MET A O 1
ATOM 3802 N N . ALA A 1 494 ? 8.040 -4.446 -21.444 1.00 83.25 494 ALA A N 1
ATOM 3803 C CA . ALA A 1 494 ? 6.610 -4.570 -21.304 1.00 83.25 494 ALA A CA 1
ATOM 3804 C C . ALA A 1 494 ? 6.186 -6.018 -21.136 1.00 83.25 494 ALA A C 1
ATOM 3806 O O . ALA A 1 494 ? 5.418 -6.296 -20.228 1.00 83.25 494 ALA A O 1
ATOM 3807 N N . ALA A 1 495 ? 6.682 -6.939 -21.957 1.00 81.19 495 ALA A N 1
ATOM 3808 C CA . ALA A 1 495 ? 6.424 -8.371 -21.814 1.00 81.19 495 ALA A CA 1
ATOM 3809 C C . ALA A 1 495 ? 6.825 -8.879 -20.424 1.00 81.19 495 ALA A C 1
ATOM 3811 O O . ALA A 1 495 ? 6.001 -9.466 -19.719 1.00 81.19 495 ALA A O 1
ATOM 3812 N N . GLU A 1 496 ? 8.046 -8.556 -20.010 1.00 82.31 496 GLU A N 1
ATOM 3813 C CA . GLU A 1 496 ? 8.679 -9.124 -18.824 1.00 82.31 496 GLU A CA 1
ATOM 3814 C C . GLU A 1 496 ? 8.370 -8.395 -17.528 1.00 82.31 496 GLU A C 1
ATOM 3816 O O . GLU A 1 496 ? 8.499 -8.997 -16.467 1.00 82.31 496 GLU A O 1
ATOM 3821 N N . PHE A 1 497 ? 7.933 -7.135 -17.580 1.00 76.31 497 PHE A N 1
ATOM 3822 C CA . PHE A 1 497 ? 7.580 -6.349 -16.397 1.00 76.31 497 PHE A CA 1
ATOM 3823 C C . PHE A 1 497 ? 6.173 -5.766 -16.473 1.00 76.31 497 PHE A C 1
ATOM 3825 O O . PHE A 1 497 ? 5.464 -5.837 -15.483 1.00 76.31 497 PHE A O 1
ATOM 3832 N N . PHE A 1 498 ? 5.704 -5.225 -17.603 1.00 64.75 498 PHE A N 1
ATOM 3833 C CA . PHE A 1 498 ? 4.357 -4.617 -17.665 1.00 64.75 498 PHE A CA 1
ATOM 3834 C C . PHE A 1 498 ? 3.205 -5.621 -17.849 1.00 64.75 498 PHE A C 1
ATOM 3836 O O . PHE A 1 498 ? 2.072 -5.317 -17.468 1.00 64.75 498 PHE A O 1
ATOM 3843 N N . TYR A 1 499 ? 3.467 -6.791 -18.432 1.00 53.94 499 TYR A N 1
ATOM 3844 C CA . TYR A 1 499 ? 2.493 -7.859 -18.668 1.00 53.94 499 TYR A CA 1
ATOM 3845 C C . TYR A 1 499 ? 2.668 -9.034 -17.698 1.00 53.94 499 TYR A C 1
ATOM 3847 O O . TYR A 1 499 ? 1.716 -9.791 -17.491 1.00 53.94 499 TYR A O 1
ATOM 3855 N N . SER A 1 500 ? 3.843 -9.167 -17.075 1.00 41.12 500 SER A N 1
ATOM 3856 C CA . SER A 1 500 ? 4.077 -10.059 -15.934 1.00 41.12 500 SER A CA 1
ATOM 3857 C C . SER A 1 500 ? 3.693 -9.395 -14.599 1.00 41.12 500 SER A C 1
ATOM 3859 O O . SER A 1 500 ? 3.155 -10.072 -13.719 1.00 41.12 500 SER A O 1
ATOM 3861 N N . ALA A 1 501 ? 3.871 -8.070 -14.456 1.00 40.78 501 ALA A N 1
ATOM 3862 C CA . ALA A 1 501 ? 3.180 -7.306 -13.431 1.00 40.78 501 ALA A CA 1
ATOM 3863 C C . ALA A 1 501 ? 1.715 -7.159 -13.852 1.00 40.78 501 ALA A C 1
ATOM 3865 O O . ALA A 1 501 ? 1.406 -7.013 -15.038 1.00 40.78 501 ALA A O 1
ATOM 3866 N N . PRO A 1 502 ? 0.767 -7.190 -12.909 1.00 38.56 502 PRO A N 1
ATOM 3867 C CA . PRO A 1 502 ? -0.626 -6.936 -13.232 1.00 38.56 502 PRO A CA 1
ATOM 3868 C C . PRO A 1 502 ? -0.744 -5.539 -13.868 1.00 38.56 502 PRO A C 1
ATOM 3870 O O . PRO A 1 502 ? -0.556 -4.539 -13.183 1.00 38.56 502 PRO A O 1
ATOM 3873 N N . MET A 1 503 ? -1.009 -5.481 -15.180 1.00 31.80 503 MET A N 1
ATOM 3874 C CA . MET A 1 503 ? -1.001 -4.259 -16.001 1.00 31.80 503 MET A CA 1
ATOM 3875 C C . MET A 1 503 ? -1.503 -3.006 -15.255 1.00 31.80 503 MET A C 1
ATOM 3877 O O . MET A 1 503 ? -2.715 -2.779 -15.144 1.00 31.80 503 MET A O 1
ATOM 3881 N N . ARG A 1 504 ? -0.582 -2.133 -14.826 1.00 39.03 504 ARG A N 1
ATOM 3882 C CA . ARG A 1 504 ? -0.906 -0.732 -14.531 1.00 39.03 504 ARG A CA 1
ATOM 3883 C C . ARG A 1 504 ? -1.143 -0.030 -15.866 1.00 39.03 504 ARG A C 1
ATOM 3885 O O . ARG A 1 504 ? -0.311 -0.069 -16.767 1.00 39.03 504 ARG A O 1
ATOM 3892 N N . ARG A 1 505 ? -2.307 0.601 -16.029 1.00 36.75 505 ARG A N 1
ATOM 3893 C CA . ARG A 1 505 ? -2.581 1.422 -17.214 1.00 36.75 505 ARG A CA 1
ATOM 3894 C C . ARG A 1 505 ? -1.723 2.679 -17.159 1.00 36.75 505 ARG A C 1
ATOM 3896 O O . ARG A 1 505 ? -1.875 3.463 -16.231 1.00 36.75 505 ARG A O 1
ATOM 3903 N N . GLN A 1 506 ? -0.924 2.913 -18.196 1.00 32.75 506 GLN A N 1
ATOM 3904 C CA . GLN A 1 506 ? -0.405 4.247 -18.476 1.00 32.75 506 GLN A CA 1
ATOM 3905 C C . GLN A 1 506 ? -1.588 5.177 -18.773 1.00 32.75 506 GLN A C 1
ATOM 3907 O O . GLN A 1 506 ? -2.355 4.970 -19.720 1.00 32.75 506 GLN A O 1
ATOM 3912 N N . THR A 1 507 ? -1.781 6.181 -17.924 1.00 37.38 507 THR A N 1
ATOM 3913 C CA . THR A 1 507 ? -2.693 7.294 -18.184 1.00 37.38 507 THR A CA 1
ATOM 3914 C C . THR A 1 507 ? -2.049 8.190 -19.232 1.00 37.38 507 THR A C 1
ATOM 3916 O O . THR A 1 507 ? -1.038 8.830 -18.963 1.00 37.38 507 THR A O 1
ATOM 3919 N N . ALA A 1 508 ? -2.634 8.262 -20.428 1.00 30.16 508 ALA A N 1
ATOM 3920 C CA . ALA A 1 508 ? -2.310 9.338 -21.353 1.00 30.16 508 ALA A CA 1
ATOM 3921 C C . ALA A 1 508 ? -2.723 10.657 -20.686 1.00 30.16 508 ALA A C 1
ATOM 3923 O O . ALA A 1 508 ? -3.916 10.894 -20.475 1.00 30.16 508 ALA A O 1
ATOM 3924 N N . VAL A 1 509 ? -1.747 11.487 -20.317 1.00 36.66 509 VAL A N 1
ATOM 3925 C CA . VAL A 1 509 ? -1.999 12.860 -19.876 1.00 36.66 509 VAL A CA 1
ATOM 3926 C C . VAL A 1 509 ? -2.621 13.582 -21.067 1.00 36.66 509 VAL A C 1
ATOM 3928 O O . VAL A 1 509 ? -1.956 13.873 -22.060 1.00 36.66 509 VAL A O 1
ATOM 3931 N N . GLY A 1 510 ? -3.938 13.778 -21.019 1.00 35.34 510 GLY A N 1
ATOM 3932 C CA . GLY A 1 510 ? -4.648 14.551 -22.025 1.00 35.34 510 GLY A CA 1
ATOM 3933 C C . GLY A 1 510 ? -4.108 15.974 -22.018 1.00 35.34 510 GLY A C 1
ATOM 3934 O O . GLY A 1 510 ? -4.048 16.595 -20.960 1.00 35.34 510 GLY A O 1
ATOM 3935 N N . ALA A 1 511 ? -3.707 16.467 -23.190 1.00 38.69 511 ALA A N 1
ATOM 3936 C CA . ALA A 1 511 ? -3.315 17.853 -23.389 1.00 38.69 511 ALA A CA 1
ATOM 3937 C C . ALA A 1 511 ? -4.402 18.776 -22.818 1.00 38.69 511 ALA A C 1
ATOM 3939 O O . ALA A 1 511 ? -5.519 18.830 -23.340 1.00 38.69 511 ALA A O 1
ATOM 3940 N N . GLU A 1 512 ? -4.083 19.467 -21.723 1.00 38.28 512 GLU A N 1
ATOM 3941 C CA . GLU A 1 512 ? -4.941 20.513 -21.190 1.00 38.28 512 GLU A CA 1
ATOM 3942 C C . GLU A 1 512 ? -5.112 21.578 -22.272 1.00 38.28 512 GLU A C 1
ATOM 3944 O O . GLU A 1 512 ? -4.144 22.128 -22.805 1.00 38.28 512 GLU A O 1
ATOM 3949 N N . GLY A 1 513 ? -6.370 21.811 -22.643 1.00 37.38 513 GLY A N 1
ATOM 3950 C CA . GLY A 1 513 ? -6.739 22.796 -23.640 1.00 37.38 513 GLY A CA 1
ATOM 3951 C C . GLY A 1 513 ? -6.178 24.161 -23.264 1.00 37.38 513 GLY A C 1
ATOM 3952 O O . GLY A 1 513 ? -6.440 24.684 -22.183 1.00 37.38 513 GLY A O 1
ATOM 3953 N N . SER A 1 514 ? -5.430 24.751 -24.192 1.00 36.75 514 SER A N 1
ATOM 3954 C CA . SER A 1 514 ? -5.050 26.154 -24.159 1.00 36.75 514 SER A CA 1
ATOM 3955 C C . SER A 1 514 ? -6.314 27.017 -24.170 1.00 36.75 514 SER A C 1
ATOM 3957 O O . SER A 1 514 ? -6.863 27.329 -25.229 1.00 36.75 514 SER A O 1
ATOM 3959 N N . GLY A 1 515 ? -6.785 27.393 -22.984 1.00 35.91 515 GLY A N 1
ATOM 3960 C CA . GLY A 1 515 ? -7.733 28.480 -22.806 1.00 35.91 515 GLY A CA 1
ATOM 3961 C C . GLY A 1 515 ? -7.047 29.797 -23.150 1.00 35.91 515 GLY A C 1
ATOM 3962 O O . GLY A 1 515 ? -6.364 30.382 -22.314 1.00 35.91 515 GLY A O 1
ATOM 3963 N N . LEU A 1 516 ? -7.218 30.251 -24.392 1.00 39.56 516 LEU A N 1
ATOM 3964 C CA . LEU A 1 516 ? -7.048 31.653 -24.757 1.00 39.56 516 LEU A CA 1
ATOM 3965 C C . LEU A 1 516 ? -8.115 32.468 -24.009 1.00 39.56 516 LEU A C 1
ATOM 3967 O O . LEU A 1 516 ? -9.303 32.356 -24.306 1.00 39.56 516 LEU A O 1
ATOM 3971 N N . LEU A 1 517 ? -7.682 33.284 -23.051 1.00 38.88 517 LEU A N 1
ATOM 3972 C CA . LEU A 1 517 ? -8.432 34.444 -22.575 1.00 38.88 517 LEU A CA 1
ATOM 3973 C C . LEU A 1 517 ? -7.795 35.712 -23.159 1.00 38.88 517 LEU A C 1
ATOM 3975 O O . LEU A 1 517 ? -6.583 35.757 -23.370 1.00 38.88 517 LEU A O 1
ATOM 3979 N N . ALA A 1 518 ? -8.679 36.661 -23.470 1.00 37.69 518 ALA A N 1
ATOM 3980 C CA . ALA A 1 518 ? -8.469 37.920 -24.183 1.00 37.69 518 ALA A CA 1
ATOM 3981 C C . ALA A 1 518 ? -7.379 38.839 -23.613 1.00 37.69 518 ALA A C 1
ATOM 3983 O O . ALA A 1 518 ? -7.170 38.825 -22.378 1.00 37.69 518 ALA A O 1
#

Sequence (518 aa):
MEPLKAPGFSDEESFVLCDAATKGFPILHASLGFQKLYGFSQEECFDSSCGALVGADGILKDPLAVTAAERQIGSPQAGLATGFAVMHDVMVDFVDDVVHQRDTDFPAVLTVNRRSNGQLFTCQMSLMRKHHPELGWSYMVGLQQDVSSQIPVRELLKAATQGHDGYKALCGSQARRSKLAERLRTKEAESHFHSIMRDAWRSALSRQMSDTCGKKMQKSRSMEERTIASVSTACSLSSVLPKKENKDDELVVDDFQRSSTWSPDACFHLGAIAKSSTILTEANAKDSAEVGGTRFLDLLEPFSDEDLVAGAPVTAQQAPALECPELEELEVPIFLVSPAGRCPVVLCSYYFAKMLGYDSAEVQNSSLWLIFNPGADLADEVEQADLQQVLDGDEAQVQEFWAAAEAGEFYKEPKASTSNMKYDQKPQGELFVSGDFLQRGGSSLRTAVYLKQIELDDKMLIAGVAHPFPRISQWKAVYQQVNDDLDKAIEVMAAEFFYSAPMRRQTAVGAEGSGLLA

pLDDT: mean 75.53, std 25.47, range [25.34, 98.25]

Secondary structure (DSSP, 8-state):
----------TTS-EEEEESSSTT-BEEEE-HHHHHHH---HHHHTT-BHHHHHSHHHHHT-HHHHHHHHHHHTS-HHHHHHHHHHHHHHHHHHHHHHHTTPPPSSS-EEEEEE-TTS-EEEEEEEEEEEE-TTT--EEEEEEEEE-TTTS-HHHHHHHHHT-HHHHHHHHHHHHTT--HHHHHTSHHHHHHHHHHHHHHHHHHHHHHHHHHHHHHHHHTTT--S--------------------------------------TT----------------------------------------------------PPPPP--HHHHS-SS-EEEE-SSTT-BEEEE-HHHHHHHTS-HHHHTTSBHHHHEEET---S-HHHHHHHHTT----HHHHHHHHHHHHTT------TT---------PPTTEEEEEEEEEPTTS-EEEEEEEEEEEEETTEEEEEEEEEE---GGGHHHHHHHHHHHHHHHHHHHIIIIITTS--PPP------------

Foldseek 3Di:
DPPPPDPFDDLLFFKFKFQLVAPLGQTLATGPVVCVVQVDDRVRRGRDRPCCCWADVVQVVDPLLLVVLCVLQVDDSVLQVQLSVLLVVLVVVQVVCQSVVHDRLFQWAWGWTHHPVSDTFIKIWGKHWDAQPPQRGIMMMIGIDGPCVPAPSNNLSVQSSVHNVSNSVVRRVVRVVDCRSVSCPDPSNVVVVSVVVVVSVVVVVVVVVVVVVVVVVVVVVPDPDDDDDDDDDDDDDDDDDDDDDDDDDDDDDDDDDDDPPDDPSPDDFRDDDDDDDDDDDDDDDDDDDDDDDDDDDDDDDDDDDDDDDDDDPPPPPQDAADDDVLQQQQPFFKWKFALPDLGFTNFTHCNVCVVQPHGRVVRGRDRVVVFKDFPDDDPDPVLCVVVCLAAVPPPVVVVQLSVCQNVVHWAAPPPPPPRPPPDPRDPTQKDWHWTWGQHDVRDTFIWIKIWGWDQAPNGTMIMITIDGDDRPVCVVVRVVVRVVSVVVSVVSCCVVGCVNTPHDDDDDPPPDDPPDDD